Protein AF-A0A7X8JHF1-F1 (afdb_monomer_lite)

Secondary structure (DSSP, 8-state):
------HHHHHHHHHHHHHHHHHHHHHHHHHHHTTS--HHHHHHHHHHHHHHHHHHHHHT-HHHHHHHHHHHHHHHHHHHHTTTGGG--S---HHHHHHHHHHHHHHHHHHHHHHHTTPPTTSS---HHHHHHHHHHHHHHHHHS-----S----------------------SSSTTSTTS-----PPSS-S-SEEEEEEEEEPTT---HHHHHHHHHHHHTTT-EEEEEESS--SSTTHHHHHHHH-EEEEEEESS-HHHHHHHHHT-TTEEEEEEEEE-TT--S----S-S-----TTHHHHHHHHHHHHHHHHHT-SSHHHHHHHHHH-TTSHHHHHHHHHHS-----TTTTHHHHHHIIIIIHHHHHHH-GGGB--EEEES-TTSHHHHHHHHHHHHHHGGGGGG-B-PEEEEES-HHHHHHHHHTEEETTTTTTS-HHHHHHHEEE-SSSEEEE-HHHHTTEEEEE--TT-SS---SS-EEEEEE-S-GGGS-HHHHHHHHHHHHHTEEEEEEEEE-TT----TTT-SEEEEETTEEEE--

Foldseek 3Di:
DDDPPCVVLLVLLLVLLVVLLVVLLVLLVVCVVVVHRDLVSLVSLLLSLLLQLLSCVVVVLVLLNLLSVLLNLLSVLVNVQVVQLPPDPDDDDSVLNSVLSVVSSVVNNVQSVCVVVVHDHPPDDDSPVSSVSSVVSSVVSVVSGPPDDDDDDDDDDDDDDDDDDDDDDDDDDDDPVVPPVDDDPPDDDPDDPFDWKKKKFFEFFPPPPLLLSLLSSLQSSCVVFWPPKDWPPPPSPPCVRVVVCNQQGIMIMTGGNDDPVVVLVSSVPRARTLDMDMDIDDPPPPDPDDDPPDPPPDDPDDSCCVLCVLVVVVCVVVVNPDPVSLVVVCVPDPPNPSVLSNVLSPDPLDDFACVPVVVLCCCLVPVVVVCVVPPPQQEAEEEEEACFLARVLLNVLLSLCVSCPVNVVSHLHAYEYEHQHPVSLVNNLQQKDFPVRCVPPDPVCCVVFWDDPDPTIIHGDPSSSVSYDYDYDDLQPPADPDPAAHLEYEHESPCSVDDPVSSLSSQVNNLVRHDAFGKYAYYQSDDDDPVRHCWDDDDRRMTTNHD

pLDDT: mean 70.43, std 22.7, range [20.39, 98.56]

Radius of gyration: 27.48 Å; chains: 1; bounding box: 67×57×82 Å

Structure (mmCIF, N/CA/C/O backbone):
data_AF-A0A7X8JHF1-F1
#
_entry.id   AF-A0A7X8JHF1-F1
#
loop_
_atom_site.group_PDB
_atom_site.id
_atom_site.type_symbol
_atom_site.label_atom_id
_atom_site.label_alt_id
_atom_site.label_comp_id
_atom_site.label_asym_id
_atom_site.label_entity_id
_atom_site.label_seq_id
_atom_site.pdbx_PDB_ins_code
_atom_site.Cartn_x
_atom_site.Cartn_y
_atom_site.Cartn_z
_atom_site.occupancy
_atom_site.B_iso_or_equiv
_atom_site.auth_seq_id
_atom_site.auth_comp_id
_atom_site.auth_asym_id
_atom_site.auth_atom_id
_atom_site.pdbx_PDB_model_num
ATOM 1 N N . MET A 1 1 ? 14.867 -11.887 -44.598 1.00 26.88 1 MET A N 1
ATOM 2 C CA . MET A 1 1 ? 15.218 -12.725 -43.437 1.00 26.88 1 MET A CA 1
ATOM 3 C C . MET A 1 1 ? 15.417 -11.729 -42.315 1.00 26.88 1 MET A C 1
ATOM 5 O O . MET A 1 1 ? 16.469 -11.111 -42.264 1.00 26.88 1 MET A O 1
ATOM 9 N N . PHE A 1 2 ? 14.327 -11.383 -41.627 1.00 28.53 2 PHE A N 1
ATOM 10 C CA . PHE A 1 2 ? 14.358 -10.385 -40.561 1.00 28.53 2 PHE A CA 1
ATOM 11 C C . PHE A 1 2 ? 14.992 -11.047 -39.343 1.00 28.53 2 PHE A C 1
ATOM 13 O O . PHE A 1 2 ? 14.571 -12.131 -38.945 1.00 28.53 2 PHE A O 1
ATOM 20 N N . ASP A 1 3 ? 16.081 -10.451 -38.874 1.00 28.59 3 ASP A N 1
ATOM 21 C CA . ASP A 1 3 ? 16.884 -10.953 -37.768 1.00 28.59 3 ASP A CA 1
ATOM 22 C C . ASP A 1 3 ? 16.123 -10.658 -36.469 1.00 28.59 3 ASP A C 1
ATOM 24 O O . ASP A 1 3 ? 15.891 -9.499 -36.122 1.00 28.59 3 ASP A O 1
ATOM 28 N N . TYR A 1 4 ? 15.652 -11.712 -35.805 1.00 35.06 4 TYR A N 1
ATOM 29 C CA . TYR A 1 4 ? 14.968 -11.659 -34.514 1.00 35.06 4 TYR A CA 1
ATOM 30 C C . TYR A 1 4 ? 15.993 -11.375 -33.404 1.00 35.06 4 TYR A C 1
ATOM 32 O O . TYR A 1 4 ? 16.376 -12.260 -32.647 1.00 35.06 4 TYR A O 1
ATOM 40 N N . THR A 1 5 ? 16.456 -10.130 -33.300 1.00 36.16 5 THR A N 1
ATOM 41 C CA . THR A 1 5 ? 17.261 -9.663 -32.154 1.00 36.16 5 THR A CA 1
ATOM 42 C C . THR A 1 5 ? 16.424 -8.984 -31.058 1.00 36.16 5 THR A C 1
ATOM 44 O O . THR A 1 5 ? 16.998 -8.472 -30.105 1.00 36.16 5 THR A O 1
ATOM 47 N N . ASN A 1 6 ? 15.083 -9.011 -31.151 1.00 47.75 6 ASN A N 1
ATOM 48 C CA . ASN A 1 6 ? 14.157 -8.285 -30.261 1.00 47.75 6 ASN A CA 1
ATOM 49 C C . ASN A 1 6 ? 13.112 -9.164 -29.533 1.00 47.75 6 ASN A C 1
ATOM 51 O O . ASN A 1 6 ? 12.154 -8.606 -29.007 1.00 47.75 6 ASN A O 1
ATOM 55 N N . GLU A 1 7 ? 13.252 -10.497 -29.483 1.00 54.34 7 GLU A N 1
ATOM 56 C CA . GLU A 1 7 ? 12.265 -11.375 -28.805 1.00 54.34 7 GLU A CA 1
ATOM 57 C C . GLU A 1 7 ? 11.886 -10.906 -27.382 1.00 54.34 7 GLU A C 1
ATOM 59 O O . GLU A 1 7 ? 10.689 -10.791 -27.123 1.00 54.34 7 GLU A O 1
ATOM 64 N N . PRO A 1 8 ? 12.830 -10.497 -26.505 1.00 52.78 8 PRO A N 1
ATOM 65 C CA . PRO A 1 8 ? 12.473 -9.995 -25.179 1.00 52.78 8 PRO A CA 1
ATOM 66 C C . PRO A 1 8 ? 11.631 -8.714 -25.249 1.00 52.78 8 PRO A C 1
ATOM 68 O O . PRO A 1 8 ? 10.569 -8.634 -24.637 1.00 52.78 8 PRO A O 1
ATOM 71 N N . MET A 1 9 ? 12.058 -7.720 -26.045 1.00 52.00 9 MET A N 1
ATOM 72 C CA . MET A 1 9 ? 11.353 -6.431 -26.163 1.00 52.00 9 MET A CA 1
ATOM 73 C C . MET A 1 9 ? 9.936 -6.597 -26.713 1.00 52.00 9 MET A C 1
ATOM 75 O O . MET A 1 9 ? 9.033 -5.854 -26.334 1.00 52.00 9 MET A O 1
ATOM 79 N N . LEU A 1 10 ? 9.740 -7.584 -27.588 1.00 65.75 10 LEU A N 1
ATOM 80 C CA . LEU A 1 10 ? 8.432 -7.936 -28.115 1.00 65.75 10 LEU A CA 1
ATOM 81 C C . LEU A 1 10 ? 7.533 -8.550 -27.042 1.00 65.75 10 LEU A C 1
ATOM 83 O O . LEU A 1 10 ? 6.404 -8.099 -26.874 1.00 65.75 10 LEU A O 1
ATOM 87 N N . GLU A 1 11 ? 8.036 -9.536 -26.298 1.00 62.84 11 GLU A N 1
ATOM 88 C CA . GLU A 1 11 ? 7.301 -10.169 -25.196 1.00 62.84 11 GLU A CA 1
ATOM 89 C C . GLU A 1 11 ? 6.900 -9.148 -24.122 1.00 62.84 11 GLU A C 1
ATOM 91 O O . GLU A 1 11 ? 5.782 -9.186 -23.609 1.00 62.84 11 GLU A O 1
ATOM 96 N N . MET A 1 12 ? 7.771 -8.179 -23.834 1.00 61.91 12 MET A N 1
ATOM 97 C CA . MET A 1 12 ? 7.469 -7.085 -22.912 1.00 61.91 12 MET A CA 1
ATOM 98 C C . MET A 1 12 ? 6.427 -6.123 -23.435 1.00 61.91 12 MET A C 1
ATOM 100 O O . MET A 1 12 ? 5.518 -5.761 -22.692 1.00 61.91 12 MET A O 1
ATOM 104 N N . PHE A 1 13 ? 6.571 -5.694 -24.688 1.00 77.25 13 PHE A N 1
ATOM 105 C CA . PHE A 1 13 ? 5.594 -4.824 -25.320 1.00 77.25 13 PHE A CA 1
ATOM 106 C C . PHE A 1 13 ? 4.202 -5.458 -25.253 1.00 77.25 13 PHE A C 1
ATOM 108 O O . PHE A 1 13 ? 3.254 -4.793 -24.843 1.00 77.25 13 PHE A O 1
ATOM 115 N N . VAL A 1 14 ? 4.100 -6.748 -25.593 1.00 78.56 14 VAL A N 1
ATOM 116 C CA . VAL A 1 14 ? 2.853 -7.520 -25.519 1.00 78.56 14 VAL A CA 1
ATOM 117 C C . VAL A 1 14 ? 2.323 -7.530 -24.085 1.00 78.56 14 VAL A C 1
ATOM 119 O O . VAL A 1 14 ? 1.202 -7.088 -23.853 1.00 78.56 14 VAL A O 1
ATOM 122 N N . PHE A 1 15 ? 3.141 -7.942 -23.112 1.00 72.19 15 PHE A N 1
ATOM 123 C CA . PHE A 1 15 ? 2.720 -8.050 -21.714 1.00 72.19 15 PHE A CA 1
ATOM 124 C C . PHE A 1 15 ? 2.250 -6.712 -21.117 1.00 72.19 15 PHE A C 1
ATOM 126 O O . PHE A 1 15 ? 1.205 -6.646 -20.469 1.00 72.19 15 PHE A O 1
ATOM 133 N N . GLU A 1 16 ? 3.010 -5.632 -21.311 1.00 71.00 16 GLU A N 1
ATOM 134 C CA . GLU A 1 16 ? 2.665 -4.317 -20.760 1.00 71.00 16 GLU A CA 1
ATOM 135 C C . GLU A 1 16 ? 1.449 -3.710 -21.455 1.00 71.00 16 GLU A C 1
ATOM 137 O O . GLU A 1 16 ? 0.582 -3.147 -20.786 1.00 71.00 16 GLU A O 1
ATOM 142 N N . THR A 1 17 ? 1.347 -3.869 -22.775 1.00 82.44 17 THR A N 1
ATOM 143 C CA . THR A 1 17 ? 0.190 -3.393 -23.537 1.00 82.44 17 THR A CA 1
ATOM 144 C C . THR A 1 17 ? -1.075 -4.139 -23.115 1.00 82.44 17 THR A C 1
ATOM 146 O O . THR A 1 17 ? -2.086 -3.494 -22.859 1.00 82.44 17 THR A O 1
ATOM 149 N N . GLU A 1 18 ? -1.033 -5.463 -22.930 1.00 84.00 18 GLU A N 1
ATOM 150 C CA . GLU A 1 18 ? -2.177 -6.235 -22.420 1.00 84.00 18 GLU A CA 1
ATOM 151 C C . GLU A 1 18 ? -2.635 -5.757 -21.034 1.00 84.00 18 GLU A C 1
ATOM 153 O O . GLU A 1 18 ? -3.827 -5.526 -20.829 1.00 84.00 18 GLU A O 1
ATOM 158 N N . GLN A 1 19 ? -1.704 -5.537 -20.097 1.00 75.31 19 GLN A N 1
ATOM 159 C CA . GLN A 1 19 ? -2.031 -5.026 -18.757 1.00 75.31 19 GLN A CA 1
ATOM 160 C C . GLN A 1 19 ? -2.650 -3.621 -18.799 1.00 75.31 19 GLN A C 1
ATOM 162 O O . GLN A 1 19 ? -3.625 -3.343 -18.097 1.00 75.31 19 GLN A O 1
ATOM 167 N N . LEU A 1 20 ? -2.106 -2.735 -19.635 1.00 80.75 20 LEU A N 1
ATOM 168 C CA . LEU A 1 20 ? -2.629 -1.384 -19.826 1.00 80.75 20 LEU A CA 1
ATOM 169 C C . LEU A 1 20 ? -4.032 -1.400 -20.447 1.00 80.75 20 LEU A C 1
ATOM 171 O O . LEU A 1 20 ? -4.893 -0.629 -20.022 1.00 80.75 20 LEU A O 1
ATOM 175 N N . LEU A 1 21 ? -4.292 -2.295 -21.404 1.00 88.81 21 LEU A N 1
ATOM 176 C CA . LEU A 1 21 ? -5.614 -2.454 -22.015 1.00 88.81 21 LEU A CA 1
ATOM 177 C C . LEU A 1 21 ? -6.638 -3.037 -21.032 1.00 88.81 21 LEU A C 1
ATOM 179 O O . LEU A 1 21 ? -7.767 -2.553 -20.998 1.00 88.81 21 LEU A O 1
ATOM 183 N N . GLU A 1 22 ? -6.261 -4.010 -20.194 1.00 84.06 22 GLU A N 1
ATOM 184 C CA . GLU A 1 22 ? -7.128 -4.520 -19.116 1.00 84.06 22 GLU A CA 1
ATOM 185 C C . GLU A 1 22 ? -7.506 -3.411 -18.123 1.00 84.06 22 GLU A C 1
ATOM 187 O O . GLU A 1 22 ? -8.668 -3.277 -17.729 1.00 84.06 22 GLU A O 1
ATOM 192 N N . GLN A 1 23 ? -6.529 -2.588 -17.727 1.00 82.06 23 GLN A N 1
ATOM 193 C CA . GLN A 1 23 ? -6.777 -1.446 -16.852 1.00 82.06 23 GLN A CA 1
ATOM 194 C C . GLN A 1 23 ? -7.726 -0.439 -17.515 1.00 82.06 23 GLN A C 1
ATOM 196 O O . GLN A 1 23 ? -8.647 0.068 -16.871 1.00 82.06 23 GLN A O 1
ATOM 201 N N . LEU A 1 24 ? -7.518 -0.164 -18.801 1.00 87.38 24 LEU A N 1
ATOM 202 C CA . LEU A 1 24 ? -8.323 0.773 -19.567 1.00 87.38 24 LEU A CA 1
ATOM 203 C C . LEU A 1 24 ? -9.785 0.315 -19.700 1.00 87.38 24 LEU A C 1
ATOM 205 O O . LEU A 1 24 ? -10.691 1.119 -19.485 1.00 87.38 24 LEU A O 1
ATOM 209 N N . GLU A 1 25 ? -10.027 -0.969 -19.974 1.00 89.81 25 GLU A N 1
ATOM 210 C CA . GLU A 1 25 ? -11.377 -1.553 -20.002 1.00 89.81 25 GLU A CA 1
ATOM 211 C C . GLU A 1 25 ? -12.099 -1.377 -18.670 1.00 89.81 25 GLU A C 1
ATOM 213 O O . GLU A 1 25 ? -13.258 -0.961 -18.637 1.00 89.81 25 GLU A O 1
ATOM 218 N N . GLN A 1 26 ? -11.409 -1.646 -17.560 1.00 86.25 26 GLN A N 1
ATOM 219 C CA . GLN A 1 26 ? -11.992 -1.510 -16.230 1.00 86.25 26 GLN A CA 1
ATOM 220 C C . GLN A 1 26 ? -12.403 -0.060 -15.938 1.00 86.25 26 GLN A C 1
ATOM 222 O O . GLN A 1 26 ? -13.501 0.174 -15.431 1.00 86.25 26 GLN A O 1
ATOM 227 N N . LEU A 1 27 ? -11.561 0.915 -16.299 1.00 85.12 27 LEU A N 1
ATOM 228 C CA . LEU A 1 27 ? -11.856 2.342 -16.126 1.00 85.12 27 LEU A CA 1
ATOM 229 C C . LEU A 1 27 ? -13.086 2.782 -16.930 1.00 85.12 27 LEU A C 1
ATOM 231 O O . LEU A 1 27 ? -13.888 3.582 -16.438 1.00 85.12 27 LEU A O 1
ATOM 235 N N . ILE A 1 28 ? -13.254 2.256 -18.147 1.00 86.62 28 ILE A N 1
ATOM 236 C CA . ILE A 1 28 ? -14.424 2.537 -18.986 1.00 86.62 28 ILE A CA 1
ATOM 237 C C . ILE A 1 28 ? -15.685 1.891 -18.400 1.00 86.62 28 ILE A C 1
ATOM 239 O O . ILE A 1 28 ? -16.685 2.583 -18.222 1.00 86.62 28 ILE A O 1
ATOM 243 N N . ILE A 1 29 ? -15.628 0.618 -17.994 1.00 83.44 29 ILE A N 1
ATOM 244 C CA . ILE A 1 29 ? -16.765 -0.094 -17.381 1.00 83.44 29 ILE A CA 1
ATOM 245 C C . ILE A 1 29 ? -17.237 0.604 -16.098 1.00 83.44 29 ILE A C 1
ATOM 247 O O . ILE A 1 29 ? -18.438 0.774 -15.878 1.00 83.44 29 ILE A O 1
ATOM 251 N N . GLU A 1 30 ? -16.309 1.017 -15.234 1.00 81.69 30 GLU A N 1
ATOM 252 C CA . GLU A 1 30 ? -16.636 1.748 -14.004 1.00 81.69 30 GLU A CA 1
ATOM 253 C C . GLU A 1 30 ? -17.291 3.100 -14.302 1.00 81.69 30 GLU A C 1
ATOM 255 O O . GLU A 1 30 ? -18.222 3.502 -13.601 1.00 81.69 30 GLU A O 1
ATOM 260 N N . SER A 1 31 ? -16.845 3.770 -15.365 1.00 79.38 31 SER A N 1
ATOM 261 C CA . SER A 1 31 ? -17.396 5.055 -15.796 1.00 79.38 31 SER A CA 1
ATOM 262 C C . SER A 1 31 ? -18.787 4.943 -16.422 1.00 79.38 31 SER A C 1
ATOM 264 O O . SER A 1 31 ? -19.606 5.850 -16.269 1.00 79.38 31 SER A O 1
ATOM 266 N N . GLU A 1 32 ? -19.086 3.835 -17.104 1.00 77.94 32 GLU A N 1
ATOM 267 C CA . GLU A 1 32 ? -20.433 3.549 -17.607 1.00 77.94 32 GLU A CA 1
ATOM 268 C C . GLU A 1 32 ? -21.411 3.274 -16.462 1.00 77.94 32 GLU A C 1
ATOM 270 O O . GLU A 1 32 ? -22.533 3.778 -16.464 1.00 77.94 32 GLU A O 1
ATOM 275 N N . GLN A 1 33 ? -20.981 2.522 -15.443 1.00 76.12 33 GLN A N 1
ATOM 276 C CA . GLN A 1 33 ? -21.815 2.214 -14.275 1.00 76.12 33 GLN A CA 1
ATOM 277 C C . GLN A 1 33 ? -22.168 3.455 -13.446 1.00 76.12 33 GLN A C 1
ATOM 279 O O . GLN A 1 33 ? -23.220 3.485 -12.802 1.00 76.12 33 GLN A O 1
ATOM 284 N N . SER A 1 34 ? -21.293 4.460 -13.429 1.00 71.69 34 SER A N 1
ATOM 285 C CA . SER A 1 34 ? -21.498 5.722 -12.712 1.00 71.69 34 SER A CA 1
ATOM 286 C C . SER A 1 34 ? -22.176 6.809 -13.558 1.00 71.69 34 SER A C 1
ATOM 288 O O . SER A 1 34 ? -22.469 7.881 -13.020 1.00 71.69 34 SER A O 1
ATOM 290 N N . GLU A 1 35 ? -22.406 6.560 -14.856 1.00 67.06 35 GLU A N 1
ATOM 291 C CA . GLU A 1 35 ? -22.838 7.540 -15.871 1.00 67.06 35 GLU A CA 1
ATOM 292 C C . GLU A 1 35 ? -21.968 8.822 -15.899 1.00 67.06 35 GLU A C 1
ATOM 294 O O . GLU A 1 35 ? -22.407 9.881 -16.359 1.00 67.06 35 GLU A O 1
ATOM 299 N N . GLN A 1 36 ? -20.739 8.765 -15.362 1.00 68.25 36 GLN A N 1
ATOM 300 C CA . GLN A 1 36 ? -19.827 9.905 -15.217 1.00 68.25 36 GLN A CA 1
ATOM 301 C C . GLN A 1 36 ? -18.362 9.453 -15.257 1.00 68.25 36 GLN A C 1
ATOM 303 O O . GLN A 1 36 ? -17.923 8.669 -14.416 1.00 68.25 36 GLN A O 1
ATOM 308 N N . ILE A 1 37 ? -17.565 10.045 -16.151 1.00 73.00 37 ILE A N 1
ATOM 309 C CA . ILE A 1 37 ? -16.103 9.901 -16.123 1.00 73.00 37 ILE A CA 1
ATOM 310 C C . ILE A 1 37 ? -15.527 10.939 -15.151 1.00 73.00 37 ILE A C 1
ATOM 312 O O . ILE A 1 37 ? -15.713 12.146 -15.327 1.00 73.00 37 ILE A O 1
ATOM 316 N N . SER A 1 38 ? -14.826 10.479 -14.114 1.00 77.94 38 SER A N 1
ATOM 317 C CA . SER A 1 38 ? -14.163 11.370 -13.155 1.00 77.94 38 SER A CA 1
ATOM 318 C C . SER A 1 38 ? -12.904 12.013 -13.750 1.00 77.94 38 SER A C 1
ATOM 320 O O . SER A 1 38 ? -12.290 11.466 -14.665 1.00 77.94 38 SER A O 1
ATOM 322 N N . LYS A 1 39 ? -12.460 13.145 -13.190 1.00 74.88 39 LYS A N 1
ATOM 323 C CA . LYS A 1 39 ? -11.185 13.781 -13.563 1.00 74.88 39 LYS A CA 1
ATOM 324 C C . LYS A 1 39 ? -10.003 12.816 -13.491 1.00 74.88 39 LYS A C 1
ATOM 326 O O . LYS A 1 39 ? -9.148 12.809 -14.374 1.00 74.88 39 LYS A O 1
ATOM 331 N N . ASP A 1 40 ? -9.966 12.018 -12.431 1.00 73.00 40 ASP A N 1
ATOM 332 C CA . ASP A 1 40 ? -8.894 11.058 -12.199 1.00 73.00 40 ASP A CA 1
ATOM 333 C C . ASP A 1 40 ? -8.923 9.975 -13.280 1.00 73.00 40 ASP A C 1
ATOM 335 O O . ASP A 1 40 ? -7.887 9.654 -13.851 1.00 73.00 40 ASP A O 1
ATOM 339 N N . THR A 1 41 ? -10.119 9.523 -13.669 1.00 78.75 41 THR A N 1
ATOM 340 C CA . THR A 1 41 ? -10.312 8.577 -14.772 1.00 78.75 41 THR A CA 1
ATOM 341 C C . THR A 1 41 ? -9.878 9.156 -16.123 1.00 78.75 41 THR A C 1
ATOM 343 O O . THR A 1 41 ? -9.198 8.470 -16.880 1.00 78.75 41 THR A O 1
ATOM 346 N N . ILE A 1 42 ? -10.198 10.423 -16.426 1.00 81.56 42 ILE A N 1
ATOM 347 C CA . ILE A 1 42 ? -9.742 11.096 -17.660 1.00 81.56 42 ILE A CA 1
ATOM 348 C C . ILE A 1 42 ? -8.211 11.138 -17.717 1.00 81.56 42 ILE A C 1
ATOM 350 O O . ILE A 1 42 ? -7.621 10.826 -18.750 1.00 81.56 42 ILE A O 1
ATOM 354 N N . ASN A 1 43 ? -7.566 11.523 -16.612 1.00 74.19 43 ASN A N 1
ATOM 355 C CA . ASN A 1 43 ? -6.107 11.598 -16.532 1.00 74.19 43 ASN A CA 1
ATOM 356 C C . ASN A 1 43 ? -5.451 10.221 -16.669 1.00 74.19 43 ASN A C 1
ATOM 358 O O . ASN A 1 43 ? -4.412 10.100 -17.316 1.00 74.19 43 ASN A O 1
ATOM 362 N N . GLU A 1 44 ? -6.063 9.199 -16.078 1.00 77.12 44 GLU A N 1
ATOM 363 C CA . GLU A 1 44 ? -5.584 7.823 -16.138 1.00 77.12 44 GLU A CA 1
ATOM 364 C C . GLU A 1 44 ? -5.658 7.268 -17.566 1.00 77.12 44 GLU A C 1
ATOM 366 O O . GLU A 1 44 ? -4.659 6.772 -18.082 1.00 77.12 44 GLU A O 1
ATOM 371 N N . ILE A 1 45 ? -6.803 7.434 -18.240 1.00 84.75 45 ILE A N 1
ATOM 372 C CA . ILE A 1 45 ? -6.995 7.014 -19.636 1.00 84.75 45 ILE A CA 1
ATOM 373 C C . ILE A 1 45 ? -6.014 7.742 -20.565 1.00 84.75 45 ILE A C 1
ATOM 375 O O . ILE A 1 45 ? -5.375 7.107 -21.405 1.00 84.75 45 ILE A O 1
ATOM 379 N N . PHE A 1 46 ? -5.848 9.059 -20.387 1.00 82.81 46 PHE A N 1
ATOM 380 C CA . PHE A 1 46 ? -4.861 9.848 -21.130 1.00 82.81 46 PHE A CA 1
ATOM 381 C C . PHE A 1 46 ? -3.447 9.271 -20.974 1.00 82.81 46 PHE A C 1
ATOM 383 O O . PHE A 1 46 ? -2.754 9.073 -21.971 1.00 82.81 46 PHE A O 1
ATOM 390 N N . ARG A 1 47 ? -3.026 8.960 -19.739 1.00 76.69 47 ARG A N 1
ATOM 391 C CA . ARG A 1 47 ? -1.691 8.407 -19.476 1.00 76.69 47 ARG A CA 1
ATOM 392 C C . ARG A 1 47 ? -1.511 7.035 -20.118 1.00 76.69 47 ARG A C 1
ATOM 394 O O . ARG A 1 47 ? -0.485 6.805 -20.748 1.00 76.69 47 ARG A O 1
ATOM 401 N N . ILE A 1 48 ? -2.499 6.150 -19.984 1.00 78.75 48 ILE A N 1
ATOM 402 C CA . ILE A 1 48 ? -2.456 4.804 -20.569 1.00 78.75 48 ILE A CA 1
ATOM 403 C C . ILE A 1 48 ? -2.266 4.888 -22.089 1.00 78.75 48 ILE A C 1
ATOM 405 O O . ILE A 1 48 ? -1.334 4.287 -22.623 1.00 78.75 48 ILE A O 1
ATOM 409 N N . MET A 1 49 ? -3.090 5.683 -22.778 1.00 84.75 49 MET A N 1
ATOM 410 C CA . MET A 1 49 ? -2.985 5.850 -24.232 1.00 84.75 49 MET A CA 1
ATOM 411 C C . MET A 1 49 ? -1.650 6.478 -24.648 1.00 84.75 49 MET A C 1
ATOM 413 O O . MET A 1 49 ? -1.036 6.027 -25.614 1.00 84.75 49 MET A O 1
ATOM 417 N N . HIS A 1 50 ? -1.145 7.446 -23.882 1.00 76.88 50 HIS A N 1
ATOM 418 C CA . HIS A 1 50 ? 0.171 8.038 -24.115 1.00 76.88 50 HIS A CA 1
ATOM 419 C C . HIS A 1 50 ? 1.307 6.999 -24.021 1.00 76.88 50 HIS A C 1
ATOM 421 O O . HIS A 1 50 ? 2.192 6.950 -24.881 1.00 76.88 50 HIS A O 1
ATOM 427 N N . THR A 1 51 ? 1.275 6.126 -23.009 1.00 74.38 51 THR A N 1
ATOM 428 C CA . THR A 1 51 ? 2.263 5.050 -22.838 1.00 74.38 51 THR A CA 1
ATOM 429 C C . THR A 1 51 ? 2.180 4.010 -23.963 1.00 74.38 51 THR A C 1
ATOM 431 O O . THR A 1 51 ? 3.218 3.600 -24.492 1.00 74.38 51 THR 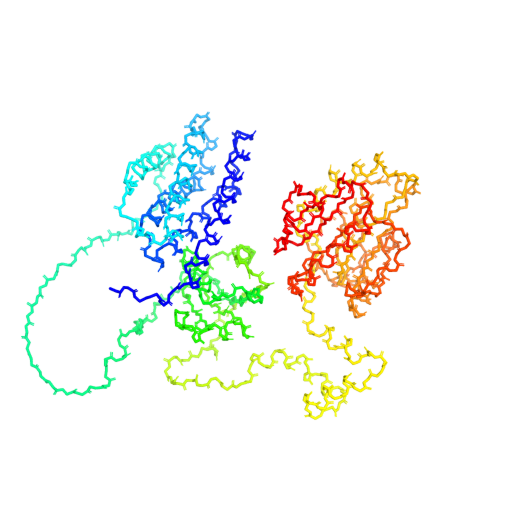A O 1
ATOM 434 N N . ILE A 1 52 ? 0.972 3.625 -24.394 1.00 80.12 52 ILE A N 1
ATOM 435 C CA . ILE A 1 52 ? 0.775 2.703 -25.530 1.00 80.12 52 ILE A CA 1
ATOM 436 C C . ILE A 1 52 ? 1.296 3.327 -26.834 1.00 80.12 52 ILE A C 1
ATOM 438 O O . ILE A 1 52 ? 1.993 2.659 -27.597 1.00 80.12 52 ILE A O 1
ATOM 442 N N . LYS A 1 53 ? 1.045 4.621 -27.076 1.00 81.69 53 LYS A N 1
ATOM 443 C CA . LYS A 1 53 ? 1.586 5.348 -28.237 1.00 81.69 53 LYS A CA 1
ATOM 444 C C . LYS A 1 53 ? 3.115 5.292 -28.270 1.00 81.69 53 LYS A C 1
ATOM 446 O O . LYS A 1 53 ? 3.696 4.948 -29.302 1.00 81.69 53 LYS A O 1
ATOM 451 N N . GLY A 1 54 ? 3.767 5.636 -27.156 1.00 59.75 54 GLY A N 1
ATOM 452 C CA . GLY A 1 54 ? 5.229 5.691 -27.064 1.00 59.75 54 GLY A CA 1
ATOM 453 C C . GLY A 1 54 ? 5.889 4.323 -27.253 1.00 59.75 54 GLY A C 1
ATOM 454 O O . GLY A 1 54 ? 6.815 4.184 -28.053 1.00 59.75 54 GLY A O 1
ATOM 455 N N . SER A 1 55 ? 5.372 3.302 -26.566 1.00 68.56 55 SER A N 1
ATOM 456 C CA . SER A 1 55 ? 5.872 1.923 -26.668 1.00 68.56 55 SER A CA 1
ATOM 457 C C . SER A 1 55 ? 5.682 1.332 -28.071 1.00 68.56 55 SER A C 1
ATOM 459 O O . SER A 1 55 ? 6.612 0.746 -28.622 1.00 68.56 55 SER A O 1
ATOM 461 N N . SER A 1 56 ? 4.533 1.574 -28.705 1.00 75.69 56 SER A N 1
ATOM 462 C CA . SER A 1 56 ? 4.244 1.086 -30.063 1.00 75.69 56 SER A CA 1
ATOM 463 C C . SER A 1 56 ? 5.092 1.780 -31.126 1.00 75.69 56 SER A C 1
ATOM 465 O O . SER A 1 56 ? 5.610 1.126 -32.028 1.00 75.69 56 SER A O 1
ATOM 467 N N . SER A 1 57 ? 5.324 3.090 -30.980 1.00 68.12 57 SER A N 1
ATOM 468 C CA . SER A 1 57 ? 6.213 3.854 -31.870 1.00 68.12 57 SER A CA 1
ATOM 469 C C . SER A 1 57 ? 7.659 3.348 -31.798 1.00 68.12 57 SER A C 1
ATOM 471 O O . SER A 1 57 ? 8.338 3.249 -32.819 1.00 68.12 57 SER A O 1
ATOM 473 N N . MET A 1 58 ? 8.128 2.975 -30.601 1.00 62.19 58 MET A N 1
ATOM 474 C CA . MET A 1 58 ? 9.455 2.383 -30.395 1.00 62.19 58 MET A CA 1
ATOM 475 C C . MET A 1 58 ? 9.588 1.025 -31.098 1.00 62.19 58 MET A C 1
ATOM 477 O O . MET A 1 58 ? 10.608 0.742 -31.729 1.00 62.19 58 MET A O 1
ATOM 481 N N . MET A 1 59 ? 8.533 0.211 -31.040 1.00 71.12 59 MET A N 1
ATOM 482 C CA . MET A 1 59 ? 8.471 -1.084 -31.719 1.00 71.12 59 MET A CA 1
ATOM 483 C C . MET A 1 59 ? 8.205 -0.974 -33.229 1.00 71.12 59 MET A C 1
ATOM 485 O O . MET A 1 59 ? 8.315 -1.975 -33.936 1.00 71.12 59 MET A O 1
ATOM 489 N N . ARG A 1 60 ? 7.930 0.242 -33.732 1.00 68.06 60 ARG A N 1
ATOM 490 C CA . ARG A 1 60 ? 7.502 0.537 -35.112 1.00 68.06 60 ARG A CA 1
ATOM 491 C C . ARG A 1 60 ? 6.200 -0.170 -35.497 1.00 68.06 60 ARG A C 1
ATOM 493 O O . ARG A 1 60 ? 6.069 -0.666 -36.611 1.00 68.06 60 ARG A O 1
ATOM 500 N N . PHE A 1 61 ? 5.271 -0.242 -34.550 1.00 80.81 61 PHE A N 1
ATOM 501 C CA . PHE A 1 61 ? 3.893 -0.670 -34.772 1.00 80.81 61 PHE A CA 1
ATOM 502 C C . PHE A 1 61 ? 3.051 0.581 -34.999 1.00 80.81 61 PHE A C 1
ATOM 504 O O . PHE A 1 61 ? 2.446 1.131 -34.071 1.00 80.81 61 PHE A O 1
ATOM 511 N N . ASP A 1 62 ? 3.106 1.083 -36.230 1.00 79.25 62 ASP A N 1
ATOM 512 C CA . ASP A 1 62 ? 2.601 2.405 -36.589 1.00 79.25 62 ASP A CA 1
ATOM 513 C C . ASP A 1 62 ? 1.072 2.462 -36.440 1.00 79.25 62 ASP A C 1
ATOM 515 O O . ASP A 1 62 ? 0.539 3.451 -35.937 1.00 79.25 62 ASP A O 1
ATOM 519 N N . GLY A 1 63 ? 0.355 1.377 -36.757 1.00 81.75 63 GLY A N 1
ATOM 520 C CA . GLY A 1 63 ? -1.100 1.308 -36.612 1.00 81.75 63 GLY A CA 1
ATOM 521 C C . GLY A 1 63 ? -1.564 1.401 -35.157 1.00 81.75 63 GLY A C 1
ATOM 522 O O . GLY A 1 63 ? -2.513 2.130 -34.854 1.00 81.75 63 GLY A O 1
ATOM 523 N N . ILE A 1 64 ? -0.861 0.733 -34.235 1.00 87.25 64 ILE A N 1
ATOM 524 C CA . ILE A 1 64 ? -1.144 0.837 -32.795 1.00 87.25 64 ILE A CA 1
ATOM 525 C C . ILE A 1 64 ? -0.828 2.254 -32.298 1.00 87.25 64 ILE A C 1
ATOM 527 O O . ILE A 1 64 ? -1.631 2.857 -31.579 1.00 87.25 64 ILE A O 1
ATOM 531 N N . ALA A 1 65 ? 0.316 2.813 -32.706 1.00 78.62 65 ALA A N 1
ATOM 532 C CA . ALA A 1 65 ? 0.731 4.156 -32.313 1.00 78.62 65 ALA A CA 1
ATOM 533 C C . ALA A 1 65 ? -0.265 5.237 -32.772 1.00 78.62 65 ALA A C 1
ATOM 535 O O . ALA A 1 65 ? -0.592 6.140 -32.000 1.00 78.62 65 ALA A O 1
ATOM 536 N N . GLU A 1 66 ? -0.788 5.140 -33.997 1.00 83.50 66 GLU A N 1
ATOM 537 C CA . GLU A 1 66 ? -1.756 6.096 -34.546 1.00 83.50 66 GLU A CA 1
ATOM 538 C C . GLU A 1 66 ? -3.118 6.059 -33.835 1.00 83.50 66 GLU A C 1
ATOM 540 O O . GLU A 1 66 ? -3.716 7.116 -33.586 1.00 83.50 66 GLU A O 1
ATOM 545 N N . ILE A 1 67 ? -3.606 4.867 -33.475 1.00 88.06 67 ILE A N 1
ATOM 546 C CA . ILE A 1 67 ? -4.850 4.714 -32.704 1.00 88.06 67 ILE A CA 1
ATOM 547 C C . ILE A 1 67 ? -4.672 5.292 -31.303 1.00 88.06 67 ILE A C 1
ATOM 549 O O . ILE A 1 67 ? -5.484 6.114 -30.872 1.00 88.06 67 ILE A O 1
ATOM 553 N N . ALA A 1 68 ? -3.595 4.905 -30.615 1.00 86.31 68 ALA A N 1
ATOM 554 C CA . ALA A 1 68 ? -3.305 5.373 -29.266 1.00 86.31 68 ALA A CA 1
ATOM 555 C C . ALA A 1 68 ? -3.149 6.901 -29.223 1.00 86.31 68 ALA A C 1
ATOM 557 O O . ALA A 1 68 ? -3.727 7.555 -28.359 1.00 86.31 68 ALA A O 1
ATOM 558 N N . HIS A 1 69 ? -2.470 7.490 -30.212 1.00 85.88 69 HIS A N 1
ATOM 559 C CA . HIS A 1 69 ? -2.367 8.941 -30.362 1.00 85.88 69 HIS A CA 1
ATOM 560 C C . HIS A 1 69 ? -3.736 9.606 -30.569 1.00 85.88 69 HIS A C 1
ATOM 562 O O . HIS A 1 69 ? -4.046 10.605 -29.921 1.00 85.88 69 HIS A O 1
ATOM 568 N N . SER A 1 70 ? -4.586 9.051 -31.434 1.00 86.12 70 SER A N 1
ATOM 569 C CA . SER A 1 70 ? -5.917 9.618 -31.683 1.00 86.12 70 SER A CA 1
ATOM 570 C C . SER A 1 70 ? -6.792 9.582 -30.422 1.00 86.12 70 SER A C 1
ATOM 572 O O . SER A 1 70 ? -7.479 10.557 -30.110 1.00 86.12 70 SER A O 1
ATOM 574 N N . ALA A 1 71 ? -6.743 8.483 -29.665 1.00 87.50 71 ALA A N 1
ATOM 575 C CA . ALA A 1 71 ? -7.443 8.352 -28.390 1.00 87.50 71 ALA A CA 1
ATOM 576 C C . ALA A 1 71 ? -6.872 9.287 -27.306 1.00 87.50 71 ALA A C 1
ATOM 578 O O . ALA A 1 71 ? -7.628 9.917 -26.566 1.00 87.50 71 ALA A O 1
ATOM 579 N N . GLU A 1 72 ? -5.549 9.439 -27.240 1.00 87.00 72 GLU A N 1
ATOM 580 C CA . GLU A 1 72 ? -4.877 10.395 -26.357 1.00 87.00 72 GLU A CA 1
ATOM 581 C C . GLU A 1 72 ? -5.328 11.838 -26.635 1.00 87.00 72 GLU A C 1
ATOM 583 O O . GLU A 1 72 ? -5.656 12.567 -25.697 1.00 87.00 72 GLU A O 1
ATOM 588 N N . GLU A 1 73 ? -5.420 12.251 -27.906 1.00 84.38 73 GLU A N 1
ATOM 589 C CA . GLU A 1 73 ? -5.903 13.587 -28.285 1.00 84.38 73 GLU A CA 1
ATOM 590 C C . GLU A 1 73 ? -7.336 13.852 -27.797 1.00 84.38 73 GLU A C 1
ATOM 592 O O . GLU A 1 73 ? -7.647 14.961 -27.352 1.00 84.38 73 GLU A O 1
ATOM 597 N N . LEU A 1 74 ? -8.218 12.849 -27.851 1.00 86.69 74 LEU A N 1
ATOM 598 C CA . LEU A 1 74 ? -9.580 12.955 -27.323 1.00 86.69 74 LEU A CA 1
ATOM 599 C C . LEU A 1 74 ? -9.577 13.244 -25.822 1.00 86.69 74 LEU A C 1
ATOM 601 O O . LEU A 1 74 ? -10.240 14.181 -25.366 1.00 86.69 74 LEU A O 1
ATOM 605 N N . PHE A 1 75 ? -8.789 12.492 -25.061 1.00 85.88 75 PHE A N 1
ATOM 606 C CA . PHE A 1 75 ? -8.729 12.647 -23.611 1.00 85.88 75 PHE A CA 1
ATOM 607 C C . PHE A 1 75 ? -7.956 13.892 -23.173 1.00 85.88 75 PHE A C 1
ATOM 609 O O . PHE A 1 75 ? -8.295 14.476 -22.143 1.00 85.88 75 PHE A O 1
ATOM 616 N N . LEU A 1 76 ? -7.013 14.381 -23.981 1.00 80.94 76 LEU A N 1
ATOM 617 C CA . LEU A 1 76 ? -6.379 15.684 -23.779 1.00 80.94 76 LEU A CA 1
ATOM 618 C C . LEU A 1 76 ? -7.415 16.816 -23.803 1.00 80.94 76 LEU A C 1
ATOM 620 O O . LEU A 1 76 ? -7.438 17.662 -22.909 1.00 80.94 76 LEU A O 1
ATOM 624 N N . VAL A 1 77 ? -8.313 16.808 -24.789 1.00 79.94 77 VAL A N 1
ATOM 625 C CA . VAL A 1 77 ? -9.364 17.830 -24.914 1.00 79.94 77 VAL A CA 1
ATOM 626 C C . VAL A 1 77 ? -10.357 17.752 -23.759 1.00 79.94 77 VAL A C 1
ATOM 628 O O . VAL A 1 77 ? -10.761 18.785 -23.223 1.00 79.94 77 VAL A O 1
ATOM 631 N N . LEU A 1 78 ? -10.742 16.541 -23.349 1.00 80.81 78 LEU A N 1
ATOM 632 C CA . LEU A 1 78 ? -11.616 16.338 -22.191 1.00 80.81 78 LEU A CA 1
ATOM 633 C C . LEU A 1 78 ? -10.958 16.851 -20.901 1.00 80.81 78 LEU A C 1
ATOM 635 O O . LEU A 1 78 ? -11.606 17.550 -20.117 1.00 80.81 78 LEU A O 1
ATOM 639 N N . ARG A 1 79 ? -9.657 16.585 -20.727 1.00 78.56 79 ARG A N 1
ATOM 640 C CA . ARG A 1 79 ? -8.848 17.057 -19.595 1.00 78.56 79 ARG A CA 1
ATOM 641 C C . ARG A 1 79 ? -8.789 18.583 -19.523 1.00 78.56 79 ARG A C 1
ATOM 643 O O . ARG A 1 79 ? -8.959 19.157 -18.449 1.00 78.56 79 ARG A O 1
ATOM 650 N N . GLU A 1 80 ? -8.572 19.252 -20.652 1.00 73.75 80 GLU A N 1
ATOM 651 C CA . GLU A 1 80 ? -8.519 20.719 -20.727 1.00 73.75 80 GLU A CA 1
ATOM 652 C C . GLU A 1 80 ? -9.910 21.371 -20.586 1.00 73.75 80 GLU A C 1
ATOM 654 O O . GLU A 1 80 ? -10.050 22.463 -20.022 1.00 73.75 80 GLU A O 1
ATOM 659 N N . GLY A 1 81 ? -10.956 20.693 -21.067 1.00 64.44 81 GLY A N 1
ATOM 660 C CA . GLY A 1 81 ? -12.335 21.180 -21.092 1.00 64.44 81 GLY A CA 1
ATOM 661 C C . GLY A 1 81 ? -13.085 21.106 -19.761 1.00 64.44 81 GLY A C 1
ATOM 662 O O . GLY A 1 81 ? -14.013 21.889 -19.545 1.00 64.44 81 GLY A O 1
ATOM 663 N N . GLU A 1 82 ? -12.696 20.218 -18.842 1.00 59.81 82 GLU A N 1
ATOM 664 C CA . GLU A 1 82 ? -13.447 19.886 -17.616 1.00 59.81 82 GLU A CA 1
ATOM 665 C C . GLU A 1 82 ? -13.810 21.111 -16.744 1.00 59.81 82 GLU A C 1
ATOM 667 O O . GLU A 1 82 ? -14.918 21.225 -16.211 1.00 59.81 82 GLU A O 1
ATOM 672 N N . SER A 1 83 ? -12.905 22.090 -16.642 1.00 54.47 83 SER A N 1
ATOM 673 C CA . SER A 1 83 ? -13.143 23.324 -15.874 1.00 54.47 83 SER A CA 1
ATOM 674 C C . SER A 1 83 ? -14.157 24.273 -16.533 1.00 54.47 83 SER A C 1
ATOM 676 O O . SER A 1 83 ? -14.831 25.038 -15.838 1.00 54.47 83 SER A O 1
ATOM 678 N N . ARG A 1 84 ? -14.305 24.202 -17.863 1.00 54.78 84 ARG A N 1
ATOM 679 C CA . ARG A 1 84 ? -15.138 25.094 -18.692 1.00 54.78 84 ARG A CA 1
ATOM 680 C C . ARG A 1 84 ? -16.497 24.478 -19.055 1.00 54.78 84 ARG A C 1
ATOM 682 O O . ARG A 1 84 ? -17.456 25.211 -19.304 1.00 54.78 84 ARG A O 1
ATOM 689 N N . LEU A 1 85 ? -16.611 23.149 -18.988 1.00 51.66 85 LEU A N 1
ATOM 690 C CA . LEU A 1 85 ? -17.826 22.370 -19.274 1.00 51.66 85 LEU A CA 1
ATOM 691 C C . LEU A 1 85 ? -18.957 22.573 -18.246 1.00 51.66 85 LEU A C 1
ATOM 693 O O . LEU A 1 85 ? -20.126 22.355 -18.558 1.00 51.66 85 LEU A O 1
ATOM 697 N N . LYS A 1 86 ? -18.664 23.090 -17.043 1.00 48.09 86 LYS A N 1
ATOM 698 C CA . LYS A 1 86 ? -19.666 23.303 -15.973 1.00 48.09 86 LYS A CA 1
ATOM 699 C C . LYS A 1 86 ? -20.765 24.333 -16.296 1.00 48.09 86 LYS A C 1
ATOM 701 O O . LYS A 1 86 ? -21.722 24.440 -15.531 1.00 48.09 86 LYS A O 1
ATOM 706 N N . SER A 1 87 ? -20.657 25.090 -17.394 1.00 42.12 87 SER A N 1
ATOM 707 C CA . SER A 1 87 ? -21.595 26.176 -17.733 1.00 42.12 87 SER A CA 1
ATOM 708 C C . SER A 1 87 ? -22.657 25.836 -18.795 1.00 42.12 87 SER A C 1
ATOM 710 O O . SER A 1 87 ? -23.638 26.573 -18.912 1.00 42.12 87 SER A O 1
ATOM 712 N N . LYS A 1 88 ? -22.546 24.709 -19.517 1.00 46.03 88 LYS A N 1
ATOM 713 C CA . LYS A 1 88 ? -23.573 24.235 -20.466 1.00 46.03 88 LYS A CA 1
ATOM 714 C C . LYS A 1 88 ? -23.903 22.771 -20.194 1.00 46.03 88 LYS A C 1
ATOM 716 O O . LYS A 1 88 ? -23.139 21.872 -20.501 1.00 46.03 88 LYS A O 1
ATOM 721 N N . LYS A 1 89 ? -25.072 22.545 -19.600 1.00 43.56 89 LYS A N 1
ATOM 722 C CA . LYS A 1 89 ? -25.553 21.241 -19.122 1.00 43.56 89 LYS A CA 1
ATOM 723 C C . LYS A 1 89 ? -26.158 20.341 -20.224 1.00 43.56 89 LYS A C 1
ATOM 725 O O . LYS A 1 89 ? -27.042 19.556 -19.916 1.00 43.56 89 LYS A O 1
ATOM 730 N N . ASN A 1 90 ? -25.694 20.466 -21.468 1.00 43.12 90 ASN A N 1
ATOM 731 C CA . ASN A 1 90 ? -26.042 19.606 -22.610 1.00 43.12 90 ASN A CA 1
ATOM 732 C C . ASN A 1 90 ? -24.729 19.300 -23.344 1.00 43.12 90 ASN A C 1
ATOM 734 O O . ASN A 1 90 ? -24.072 20.226 -23.811 1.00 43.12 90 ASN A O 1
ATOM 738 N N . GLU A 1 91 ? -24.203 18.087 -23.199 1.00 56.81 91 GLU A N 1
ATOM 739 C CA . GLU A 1 91 ? -24.332 16.942 -24.132 1.00 56.81 91 GLU A CA 1
ATOM 740 C C . GLU A 1 91 ? -22.943 16.667 -24.729 1.00 56.81 91 GLU A C 1
ATOM 742 O O . GLU A 1 91 ? -22.671 16.951 -25.889 1.00 56.81 91 GLU A O 1
ATOM 747 N N . ILE A 1 92 ? -22.026 16.170 -23.896 1.00 59.09 92 ILE A N 1
ATOM 748 C CA . ILE A 1 92 ? -21.013 15.243 -24.403 1.00 59.09 92 ILE A CA 1
ATOM 749 C C . ILE A 1 92 ? -21.609 13.871 -24.113 1.00 59.09 92 ILE A C 1
ATOM 751 O O . ILE A 1 92 ? -21.841 13.548 -22.946 1.00 59.09 92 ILE A O 1
ATOM 755 N N . ASP A 1 93 ? -21.962 13.134 -25.163 1.00 65.06 93 ASP A N 1
ATOM 756 C CA . ASP A 1 93 ? -22.476 11.777 -25.023 1.00 65.06 93 ASP A CA 1
ATOM 757 C C . ASP A 1 93 ? -21.312 10.856 -24.650 1.00 65.06 93 ASP A C 1
ATOM 759 O O . ASP A 1 93 ? -20.505 10.450 -25.485 1.00 65.06 93 ASP A O 1
ATOM 763 N N . PHE A 1 94 ? -21.189 10.580 -23.354 1.00 73.44 94 PHE A N 1
ATOM 764 C CA . PHE A 1 94 ? -20.132 9.723 -22.830 1.00 73.44 94 PHE A CA 1
ATOM 765 C C . PHE A 1 94 ? -20.261 8.275 -23.309 1.00 73.44 94 PHE A C 1
ATOM 767 O O . PHE A 1 94 ? -19.251 7.578 -23.323 1.00 73.44 94 PHE A O 1
ATOM 774 N N . SER A 1 95 ? -21.449 7.846 -23.754 1.00 76.12 95 SER A N 1
ATOM 775 C CA . SER A 1 95 ? -21.626 6.531 -24.373 1.00 76.12 95 SER A CA 1
ATOM 776 C C . SER A 1 95 ? -20.815 6.434 -25.664 1.00 76.12 95 SER A C 1
ATOM 778 O O . SER A 1 95 ? -20.115 5.451 -25.871 1.00 76.12 95 SER A O 1
ATOM 780 N N . GLU A 1 96 ? -20.832 7.482 -26.496 1.00 80.38 96 GLU A N 1
ATOM 781 C CA . GLU A 1 96 ? -20.060 7.498 -27.745 1.00 80.38 96 GLU A CA 1
ATOM 782 C C . GLU A 1 96 ? -18.544 7.507 -27.485 1.00 80.38 96 GLU A C 1
ATOM 784 O O . GLU A 1 96 ? -17.787 6.877 -28.221 1.00 80.38 96 GLU A O 1
ATOM 789 N N . ILE A 1 97 ? -18.080 8.183 -26.427 1.00 83.50 97 ILE A N 1
ATOM 790 C CA . ILE A 1 97 ? -16.658 8.187 -26.039 1.00 83.50 97 ILE A CA 1
ATOM 791 C C . ILE A 1 97 ? -16.223 6.804 -25.548 1.00 83.50 97 ILE A C 1
ATOM 793 O O . ILE A 1 97 ? -15.161 6.328 -25.956 1.00 83.50 97 ILE A O 1
ATOM 797 N N . SER A 1 98 ? -17.029 6.159 -24.700 1.00 85.44 98 SER A N 1
ATOM 798 C CA . SER A 1 98 ? -16.767 4.795 -24.232 1.00 85.44 98 SER A CA 1
ATOM 799 C C . SER A 1 98 ? -16.700 3.813 -25.400 1.00 85.44 98 SER A C 1
ATOM 801 O O . SER A 1 98 ? -15.726 3.070 -25.503 1.00 85.44 98 SER A O 1
ATOM 803 N N . ASP A 1 99 ? -17.651 3.884 -26.337 1.00 87.69 99 ASP A N 1
ATOM 804 C CA . ASP A 1 99 ? -17.672 3.042 -27.538 1.00 87.69 99 ASP A CA 1
ATOM 805 C C . ASP A 1 99 ? -16.409 3.226 -28.398 1.00 87.69 99 ASP A C 1
ATOM 807 O O . ASP A 1 99 ? -15.837 2.253 -28.892 1.00 87.69 99 ASP A O 1
ATOM 811 N N . LEU A 1 100 ? -15.939 4.468 -28.572 1.00 88.75 100 LEU A N 1
ATOM 812 C CA . LEU A 1 100 ? -14.719 4.763 -29.332 1.00 88.75 100 LEU A CA 1
ATOM 813 C C . LEU A 1 100 ? -13.457 4.220 -28.650 1.00 88.75 100 LEU A C 1
ATOM 815 O O . LEU A 1 100 ? -12.543 3.755 -29.337 1.00 88.75 100 LEU A O 1
ATOM 819 N N . ILE A 1 101 ? -13.396 4.263 -27.318 1.00 90.56 101 ILE A N 1
ATOM 820 C CA . ILE A 1 101 ? -12.260 3.723 -26.565 1.00 90.56 101 ILE A CA 1
ATOM 821 C C . ILE A 1 101 ? -12.282 2.200 -26.536 1.00 90.56 101 ILE A C 1
ATOM 823 O O . ILE A 1 101 ? -11.236 1.601 -26.773 1.00 90.56 101 ILE A O 1
ATOM 827 N N . LEU A 1 102 ? -13.442 1.569 -26.353 1.00 89.94 102 LEU A N 1
ATOM 828 C CA . LEU A 1 102 ? -13.583 0.113 -26.463 1.00 89.94 102 LEU A CA 1
ATOM 829 C C . LEU A 1 102 ? -13.214 -0.375 -27.869 1.00 89.94 102 LEU A C 1
ATOM 831 O O . LEU A 1 102 ? -12.426 -1.305 -28.002 1.00 89.94 102 LEU A O 1
ATOM 835 N N . ALA A 1 103 ? -13.656 0.321 -28.921 1.00 89.81 103 ALA A N 1
ATOM 836 C CA . ALA A 1 103 ? -13.243 0.008 -30.288 1.00 89.81 103 ALA A CA 1
ATOM 837 C C . ALA A 1 103 ? -11.726 0.175 -30.501 1.00 89.81 103 ALA A C 1
ATOM 839 O O . ALA A 1 103 ? -11.119 -0.591 -31.247 1.00 89.81 103 ALA A O 1
ATOM 840 N N . SER A 1 104 ? -11.102 1.159 -29.846 1.00 89.69 104 SER A N 1
ATOM 841 C CA . SER A 1 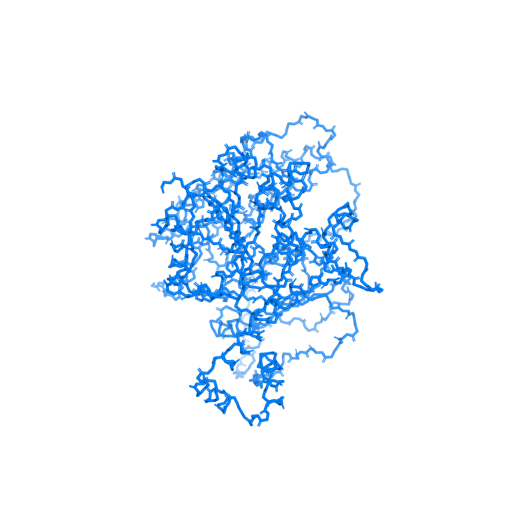104 ? -9.644 1.340 -29.879 1.00 89.69 104 SER A CA 1
ATOM 842 C C . SER A 1 104 ? -8.927 0.192 -29.169 1.00 89.69 104 SER A C 1
ATOM 844 O O . SER A 1 104 ? -7.962 -0.341 -29.709 1.00 89.69 104 SER A O 1
ATOM 846 N N . ILE A 1 105 ? -9.428 -0.232 -28.004 1.00 91.44 105 ILE A N 1
ATOM 847 C CA . ILE A 1 105 ? -8.915 -1.391 -27.266 1.00 91.44 105 ILE A CA 1
ATOM 848 C C . ILE A 1 105 ? -8.996 -2.653 -28.122 1.00 91.44 105 ILE A C 1
ATOM 850 O O . ILE A 1 105 ? -7.991 -3.345 -28.250 1.00 91.44 105 ILE A O 1
ATOM 854 N N . ASP A 1 106 ? -10.146 -2.927 -28.740 1.00 90.62 106 ASP A N 1
ATOM 855 C CA . ASP A 1 106 ? -10.356 -4.124 -29.561 1.00 90.62 106 ASP A CA 1
ATOM 856 C C . ASP A 1 106 ? -9.357 -4.201 -30.721 1.00 90.62 106 ASP A C 1
ATOM 858 O O . ASP A 1 106 ? -8.773 -5.256 -30.977 1.00 90.62 106 ASP A O 1
ATOM 862 N N . VAL A 1 107 ? -9.117 -3.078 -31.407 1.00 89.12 107 VAL A N 1
ATOM 863 C CA . VAL A 1 107 ? -8.151 -3.035 -32.512 1.00 89.12 107 VAL A CA 1
ATOM 864 C C . VAL A 1 107 ? -6.723 -3.233 -32.005 1.00 89.12 107 VAL A C 1
ATOM 866 O O . VAL A 1 107 ? -5.981 -4.016 -32.597 1.00 89.12 107 VAL A O 1
ATOM 869 N N . ILE A 1 108 ? -6.340 -2.583 -30.901 1.00 90.31 108 ILE A N 1
ATOM 870 C CA . ILE A 1 108 ? -4.995 -2.742 -30.334 1.00 90.31 108 ILE A CA 1
ATOM 871 C C . ILE A 1 108 ? -4.790 -4.184 -29.848 1.00 90.31 108 ILE A C 1
ATOM 873 O O . ILE A 1 108 ? -3.761 -4.775 -30.164 1.00 90.31 108 ILE A O 1
ATOM 877 N N . LYS A 1 109 ? -5.769 -4.793 -29.164 1.00 90.44 109 LYS A N 1
ATOM 878 C CA . LYS A 1 109 ? -5.719 -6.210 -28.759 1.00 90.44 109 LYS A CA 1
ATOM 879 C C . LYS A 1 109 ? -5.552 -7.129 -29.966 1.00 90.44 109 LYS A C 1
ATOM 881 O O . LYS A 1 109 ? -4.691 -8.000 -29.948 1.00 90.44 109 LYS A O 1
ATOM 886 N N . ALA A 1 110 ? -6.312 -6.903 -31.037 1.00 88.25 110 ALA A N 1
ATOM 887 C CA . ALA A 1 110 ? -6.215 -7.710 -32.250 1.00 88.25 110 ALA A CA 1
ATOM 888 C C . ALA A 1 110 ? -4.864 -7.560 -32.976 1.00 88.25 110 ALA A C 1
ATOM 890 O O . ALA A 1 110 ? -4.412 -8.499 -33.633 1.00 88.25 110 ALA A O 1
ATOM 891 N N . GLU A 1 111 ? -4.226 -6.386 -32.934 1.00 85.56 111 GLU A N 1
ATOM 892 C CA . GLU A 1 111 ? -2.851 -6.207 -33.431 1.00 85.56 111 GLU A CA 1
ATOM 893 C C . GLU A 1 111 ? -1.836 -6.909 -32.516 1.00 85.56 111 GLU A C 1
ATOM 895 O O . GLU A 1 111 ? -0.975 -7.632 -33.011 1.00 85.56 111 GLU A O 1
ATOM 900 N N . VAL A 1 112 ? -1.971 -6.780 -31.192 1.00 86.44 112 VAL A N 1
ATOM 901 C CA . VAL A 1 112 ? -1.111 -7.465 -30.212 1.00 86.44 112 VAL A CA 1
ATOM 902 C C . VAL A 1 112 ? -1.184 -8.987 -30.381 1.00 86.44 112 VAL A C 1
ATOM 904 O O . VAL A 1 112 ? -0.142 -9.627 -30.480 1.00 86.44 112 VAL A O 1
ATOM 907 N N . GLU A 1 113 ? -2.377 -9.569 -30.537 1.00 86.00 113 GLU A N 1
ATOM 908 C CA . GLU A 1 113 ? -2.556 -11.008 -30.791 1.00 86.00 113 GLU A CA 1
ATOM 909 C C . GLU A 1 113 ? -1.859 -11.473 -32.083 1.00 86.00 113 GLU A C 1
ATOM 911 O O . GLU A 1 113 ? -1.238 -12.540 -32.114 1.00 86.00 113 GLU A O 1
ATOM 916 N N . ARG A 1 114 ? -1.918 -10.667 -33.152 1.00 82.19 114 ARG A N 1
ATOM 917 C CA . ARG A 1 114 ? -1.230 -10.955 -34.423 1.00 82.19 114 ARG A CA 1
ATOM 918 C C . ARG A 1 114 ? 0.283 -10.870 -34.292 1.00 82.19 114 ARG A C 1
ATOM 920 O O . ARG A 1 114 ? 0.992 -11.735 -34.811 1.00 82.19 114 ARG A O 1
ATOM 927 N N . ILE A 1 115 ? 0.770 -9.878 -33.552 1.00 83.25 115 ILE A N 1
ATOM 928 C CA . ILE A 1 115 ? 2.184 -9.738 -33.212 1.00 83.25 115 ILE A CA 1
ATOM 929 C C . ILE A 1 115 ? 2.665 -10.980 -32.446 1.00 83.25 115 ILE A C 1
ATOM 931 O O . ILE A 1 115 ? 3.695 -11.557 -32.800 1.00 83.25 115 ILE A O 1
ATOM 935 N N . THR A 1 116 ? 1.897 -11.457 -31.461 1.00 80.94 116 THR A N 1
ATOM 936 C CA . THR A 1 116 ? 2.199 -12.688 -30.710 1.00 80.94 116 THR A CA 1
ATOM 937 C C . THR A 1 116 ? 2.153 -13.942 -31.591 1.00 80.94 116 THR A C 1
ATOM 939 O O . THR A 1 116 ? 2.921 -14.879 -31.372 1.00 80.94 116 THR A O 1
ATOM 942 N N . ALA A 1 117 ? 1.300 -13.968 -32.619 1.00 81.25 117 ALA A N 1
ATOM 943 C CA . ALA A 1 117 ? 1.242 -15.045 -33.611 1.00 81.25 117 ALA A CA 1
ATOM 944 C C . ALA A 1 117 ? 2.390 -15.007 -34.647 1.00 81.25 117 ALA A C 1
ATOM 946 O O . ALA A 1 117 ? 2.518 -15.934 -35.452 1.00 81.25 117 ALA A O 1
ATOM 947 N N . GLY A 1 118 ? 3.242 -13.975 -34.619 1.00 75.19 118 GLY A N 1
ATOM 948 C CA . GLY A 1 118 ? 4.361 -13.792 -35.548 1.00 75.19 118 GLY A CA 1
ATOM 949 C C . GLY A 1 118 ? 3.949 -13.272 -36.928 1.00 75.19 118 GLY A C 1
ATOM 950 O O . GLY A 1 118 ? 4.709 -13.412 -37.890 1.00 75.19 118 GLY A O 1
ATOM 951 N N . GLU A 1 119 ? 2.749 -12.702 -37.047 1.00 76.25 119 GLU A N 1
ATOM 952 C CA . GLU A 1 119 ? 2.286 -12.029 -38.260 1.00 76.25 119 GLU A CA 1
ATOM 953 C C . GLU A 1 119 ? 2.916 -10.632 -38.372 1.00 76.25 119 GLU A C 1
ATOM 955 O O . GLU A 1 119 ? 3.355 -10.049 -37.381 1.00 76.25 119 GLU A O 1
ATOM 960 N N . THR A 1 120 ? 3.001 -10.082 -39.587 1.00 62.50 120 THR A N 1
ATOM 961 C CA . THR A 1 120 ? 3.483 -8.706 -39.768 1.00 62.50 120 THR A CA 1
ATOM 962 C C . THR A 1 120 ? 2.430 -7.723 -39.251 1.00 62.50 120 THR A C 1
ATOM 964 O O . THR A 1 120 ? 1.332 -7.710 -39.821 1.00 62.50 120 THR A O 1
ATOM 967 N N . PRO A 1 121 ? 2.743 -6.895 -38.235 1.00 59.75 121 PRO A N 1
ATOM 968 C CA . PRO A 1 121 ? 1.846 -5.830 -37.802 1.00 59.75 121 PRO A CA 1
ATOM 969 C C . PRO A 1 121 ? 1.544 -4.872 -38.961 1.00 59.75 121 PRO A C 1
ATOM 971 O O . PRO A 1 121 ? 2.321 -4.777 -39.915 1.00 59.75 121 PRO A O 1
ATOM 974 N N . ASP A 1 122 ? 0.392 -4.204 -38.896 1.00 58.50 122 ASP A N 1
ATOM 975 C CA . ASP A 1 122 ? -0.048 -3.170 -39.849 1.00 58.50 122 ASP A CA 1
ATOM 976 C C . ASP A 1 122 ? -0.385 -3.648 -41.280 1.00 58.50 122 ASP A C 1
ATOM 978 O O . ASP A 1 122 ? -0.643 -2.826 -42.163 1.00 58.50 122 ASP A O 1
ATOM 982 N N . HIS A 1 123 ? -0.412 -4.961 -41.554 1.00 54.25 123 HIS A N 1
ATOM 983 C CA . HIS A 1 123 ? -0.538 -5.440 -42.938 1.00 54.25 123 HIS A CA 1
ATOM 984 C C . HIS A 1 123 ? -1.985 -5.643 -43.448 1.00 54.25 123 HIS A C 1
ATOM 986 O O . HIS A 1 123 ? -2.158 -5.713 -44.665 1.00 54.25 123 HIS A O 1
ATOM 992 N N . ASP A 1 124 ? -3.012 -5.674 -42.580 1.00 54.16 124 ASP A N 1
ATOM 993 C CA . ASP A 1 124 ? -4.390 -6.045 -42.984 1.00 54.16 124 ASP A CA 1
ATOM 994 C C . ASP A 1 124 ? -5.561 -5.316 -42.275 1.00 54.16 124 ASP A C 1
ATOM 996 O O . ASP A 1 124 ? -6.718 -5.545 -42.642 1.00 54.16 124 ASP A O 1
ATOM 1000 N N . VAL A 1 125 ? -5.327 -4.423 -41.301 1.00 59.50 125 VAL A N 1
ATOM 1001 C CA . VAL A 1 125 ? -6.418 -3.686 -40.627 1.00 59.50 125 VAL A CA 1
ATOM 1002 C C . VAL A 1 125 ? -6.430 -2.222 -41.040 1.00 59.50 125 VAL A C 1
ATOM 1004 O O . VAL A 1 125 ? -5.506 -1.464 -40.769 1.00 59.50 125 VAL A O 1
ATOM 1007 N N . ASP A 1 126 ? -7.523 -1.818 -41.688 1.00 67.88 126 ASP A N 1
ATOM 1008 C CA . ASP A 1 126 ? -7.800 -0.416 -41.985 1.00 67.88 126 ASP A CA 1
ATOM 1009 C C . ASP A 1 126 ? -8.229 0.297 -40.693 1.00 67.88 126 ASP A C 1
ATOM 1011 O O . ASP A 1 126 ? -9.387 0.233 -40.276 1.00 67.88 126 ASP A O 1
ATOM 1015 N N . THR A 1 127 ? -7.270 0.937 -40.025 1.00 75.19 127 THR A N 1
ATOM 1016 C CA . THR A 1 127 ? -7.473 1.719 -38.794 1.00 75.19 127 THR A CA 1
ATOM 1017 C C . THR A 1 127 ? -8.041 3.116 -39.079 1.00 75.19 127 THR A C 1
ATOM 1019 O O . THR A 1 127 ? -8.584 3.768 -38.178 1.00 75.19 127 THR A O 1
ATOM 1022 N N . ALA A 1 128 ? -7.997 3.567 -40.340 1.00 77.25 128 ALA A N 1
ATOM 1023 C CA . ALA A 1 128 ? -8.414 4.904 -40.754 1.00 77.25 128 ALA A CA 1
ATOM 1024 C C . ALA A 1 128 ? -9.881 5.243 -40.413 1.00 77.25 128 ALA A C 1
ATOM 1026 O O . ALA A 1 128 ? -10.121 6.342 -39.911 1.00 77.25 128 ALA A O 1
ATOM 1027 N N . PRO A 1 129 ? -10.874 4.338 -40.570 1.00 83.81 129 PRO A N 1
ATOM 1028 C CA . PRO A 1 129 ? -12.265 4.630 -40.230 1.00 83.81 129 PRO A CA 1
ATOM 1029 C C . PRO A 1 129 ? -12.488 4.898 -38.738 1.00 83.81 129 PRO A C 1
ATOM 1031 O O . PRO A 1 129 ? -13.375 5.675 -38.382 1.00 83.81 129 PRO A O 1
ATOM 1034 N N . LEU A 1 130 ? -11.722 4.247 -37.856 1.00 85.19 130 LEU A N 1
ATOM 1035 C CA . LEU A 1 130 ? -11.808 4.471 -36.413 1.00 85.19 130 LEU A CA 1
ATOM 1036 C C . LEU A 1 130 ? -11.121 5.785 -36.032 1.00 85.19 130 LEU A C 1
ATOM 1038 O O . LEU A 1 130 ? -11.705 6.599 -35.320 1.00 85.19 130 LEU A O 1
ATOM 1042 N N . ILE A 1 131 ? -9.925 6.025 -36.570 1.00 83.75 131 ILE A N 1
ATOM 1043 C CA . ILE A 1 131 ? -9.174 7.269 -36.371 1.00 83.75 131 ILE A CA 1
ATOM 1044 C C . ILE A 1 131 ? -9.993 8.486 -36.826 1.00 83.75 131 ILE A C 1
ATOM 1046 O O . ILE A 1 131 ? -10.064 9.486 -36.109 1.00 83.75 131 ILE A O 1
ATOM 1050 N N . ASP A 1 132 ? -10.658 8.405 -37.980 1.00 85.12 132 ASP A N 1
ATOM 1051 C CA . ASP A 1 132 ? -11.509 9.484 -38.489 1.00 85.12 132 ASP A CA 1
ATOM 1052 C C . ASP A 1 132 ? -12.711 9.747 -37.571 1.00 85.12 132 ASP A C 1
ATOM 1054 O O . ASP A 1 132 ? -13.008 10.907 -37.274 1.00 85.12 132 ASP A O 1
ATOM 1058 N N . LYS A 1 133 ? -13.351 8.695 -37.038 1.00 86.12 133 LYS A N 1
ATOM 1059 C CA . LYS A 1 133 ? -14.432 8.842 -36.047 1.00 86.12 133 LYS A CA 1
ATOM 1060 C C . LYS A 1 133 ? -13.952 9.525 -34.767 1.00 86.12 133 LYS A C 1
ATOM 1062 O O . LYS A 1 133 ? -14.626 10.434 -34.283 1.00 86.12 133 LYS A O 1
ATOM 1067 N N . ILE A 1 134 ? -12.791 9.129 -34.241 1.00 85.31 134 ILE A N 1
ATOM 1068 C CA . ILE A 1 134 ? -12.203 9.753 -33.048 1.00 85.31 134 ILE A CA 1
ATOM 1069 C C . ILE A 1 134 ? -11.914 11.234 -33.321 1.00 85.31 134 ILE A C 1
ATOM 1071 O O . ILE A 1 134 ? -12.314 12.096 -32.539 1.00 85.31 134 ILE A O 1
ATOM 1075 N N . LYS A 1 135 ? -11.300 11.561 -34.465 1.00 84.81 135 LYS A N 1
ATOM 1076 C CA . LYS A 1 135 ? -11.001 12.948 -34.865 1.00 84.81 135 LYS A CA 1
ATOM 1077 C C . LYS A 1 135 ? -12.256 13.798 -35.047 1.00 84.81 135 LYS A C 1
ATOM 1079 O O . LYS A 1 135 ? -12.253 14.979 -34.690 1.00 84.81 135 LYS A O 1
ATOM 1084 N N . ASP A 1 136 ? -13.328 13.234 -35.589 1.00 84.38 136 ASP A N 1
ATOM 1085 C CA . ASP A 1 136 ? -14.603 13.937 -35.709 1.00 84.38 136 ASP A CA 1
ATOM 1086 C C . ASP A 1 136 ? -15.229 14.207 -34.338 1.00 84.38 136 ASP A C 1
ATOM 1088 O O . ASP A 1 136 ? -15.693 15.324 -34.094 1.00 84.38 136 ASP A O 1
ATOM 1092 N N . HIS A 1 137 ? -15.144 13.258 -33.404 1.00 81.25 137 HIS A N 1
ATOM 1093 C CA . HIS A 1 137 ? -15.615 13.460 -32.035 1.00 81.25 137 HIS A CA 1
ATOM 1094 C C . HIS A 1 137 ? -14.761 14.501 -31.284 1.00 81.25 137 HIS A C 1
ATOM 1096 O O . HIS A 1 137 ? -15.296 15.415 -30.657 1.00 81.25 137 HIS A O 1
ATOM 1102 N N . VAL A 1 138 ? -13.433 14.484 -31.458 1.00 81.44 138 VAL A N 1
ATOM 1103 C CA . VAL A 1 138 ? -12.520 15.537 -30.969 1.00 81.44 138 VAL A CA 1
ATOM 1104 C C . VAL A 1 138 ? -12.961 16.922 -31.455 1.00 81.44 138 VAL A C 1
ATOM 1106 O O . VAL A 1 138 ? -12.986 17.877 -30.675 1.00 81.44 138 VAL A O 1
ATOM 1109 N N . ARG A 1 139 ? -13.336 17.065 -32.736 1.00 81.44 139 ARG A N 1
ATOM 1110 C CA . ARG A 1 139 ? -13.832 18.339 -33.293 1.00 81.44 139 ARG A CA 1
ATOM 1111 C C . ARG A 1 139 ? -15.154 18.768 -32.657 1.00 81.44 139 ARG A C 1
ATOM 1113 O O . ARG A 1 139 ? -15.317 19.956 -32.383 1.00 81.44 139 ARG A O 1
ATOM 1120 N N . GLN A 1 140 ? -16.072 17.835 -32.409 1.00 78.81 140 GLN A N 1
ATOM 1121 C CA . GLN A 1 140 ? -17.352 18.116 -31.747 1.00 78.81 140 GLN A CA 1
ATOM 1122 C C . GLN A 1 140 ? -17.156 18.578 -30.298 1.00 78.81 140 GLN A C 1
ATOM 1124 O O . GLN A 1 140 ? -17.732 19.592 -29.889 1.00 78.81 140 GLN A O 1
ATOM 1129 N N . VAL A 1 141 ? -16.281 17.905 -29.544 1.00 74.62 141 VAL A N 1
ATOM 1130 C CA . VAL A 1 141 ? -15.935 18.290 -28.168 1.00 74.62 141 VAL A CA 1
ATOM 1131 C C . VAL A 1 141 ? -15.258 19.666 -28.156 1.00 74.62 141 VAL A C 1
ATOM 1133 O O . VAL A 1 141 ? -15.684 20.552 -27.414 1.00 74.62 141 VAL A O 1
ATOM 1136 N N . LYS A 1 142 ? -14.279 19.909 -29.042 1.00 75.62 142 LYS A N 1
ATOM 1137 C CA . LYS A 1 142 ? -13.624 21.226 -29.187 1.00 75.62 142 LYS A CA 1
ATOM 1138 C C . LYS A 1 142 ? -14.607 22.341 -29.559 1.00 75.62 142 LYS A C 1
ATOM 1140 O O . LYS A 1 142 ? -14.461 23.448 -29.060 1.00 75.62 142 LYS A O 1
ATOM 1145 N N . ALA A 1 143 ? -15.601 22.073 -30.410 1.00 71.75 143 ALA A N 1
ATOM 1146 C CA . ALA A 1 143 ? -16.625 23.051 -30.794 1.00 71.75 143 ALA A CA 1
ATOM 1147 C C . ALA A 1 143 ? -17.630 23.351 -29.665 1.00 71.75 143 ALA A C 1
ATOM 1149 O O . ALA A 1 143 ? -18.223 24.430 -29.629 1.00 71.75 143 ALA A O 1
ATOM 1150 N N . SER A 1 144 ? -17.815 22.402 -28.745 1.00 65.25 144 SER A N 1
ATOM 1151 C CA . SER A 1 144 ? -18.694 22.536 -27.578 1.00 65.25 144 SER A CA 1
ATOM 1152 C C . SER A 1 144 ? -18.037 23.317 -26.432 1.00 65.25 144 SER A C 1
ATOM 1154 O O . SER A 1 144 ? -18.731 23.917 -25.607 1.00 65.25 144 SER A O 1
ATOM 1156 N N . ILE A 1 145 ? -16.701 23.362 -26.409 1.00 63.19 145 ILE A N 1
ATOM 1157 C CA . ILE A 1 145 ? -15.892 24.142 -25.469 1.00 63.19 145 ILE A CA 1
ATOM 1158 C C . ILE A 1 145 ? -15.660 25.542 -26.063 1.00 63.19 145 ILE A C 1
ATOM 1160 O O . ILE A 1 145 ? -15.044 25.695 -27.113 1.00 63.19 145 ILE A O 1
ATOM 1164 N N . ASP A 1 146 ? -16.156 26.591 -25.397 1.00 50.28 146 ASP A N 1
ATOM 1165 C CA . ASP A 1 146 ? -15.972 27.982 -25.840 1.00 50.28 146 ASP A CA 1
ATOM 1166 C C . ASP A 1 146 ? -14.497 28.400 -25.662 1.00 50.28 146 ASP A C 1
ATOM 1168 O O . ASP A 1 146 ? -14.070 28.868 -24.601 1.00 50.28 146 ASP A O 1
ATOM 1172 N N . PHE A 1 147 ? -13.685 28.194 -26.700 1.00 46.06 147 PHE A N 1
ATOM 1173 C CA . PHE A 1 147 ? -12.346 28.768 -26.806 1.00 46.06 147 PHE A CA 1
ATOM 1174 C C . PHE A 1 147 ? -12.461 30.244 -27.219 1.00 46.06 147 PHE A C 1
ATOM 1176 O O . PHE A 1 147 ? -12.100 30.629 -28.334 1.00 46.06 147 PHE A O 1
ATOM 1183 N N . GLN A 1 148 ? -12.967 31.105 -26.329 1.00 34.59 148 GLN A N 1
ATOM 1184 C CA . GLN A 1 148 ? -12.710 32.536 -26.484 1.00 34.59 148 GLN A CA 1
ATOM 1185 C C . GLN A 1 148 ? -11.227 32.803 -26.219 1.00 34.59 148 GLN A C 1
ATOM 1187 O O . GLN A 1 148 ? -10.670 32.400 -25.199 1.00 34.59 148 GLN A O 1
ATOM 1192 N N . LYS A 1 149 ? -10.609 33.431 -27.221 1.00 39.16 149 LYS A N 1
ATOM 1193 C CA . LYS A 1 149 ? -9.199 33.804 -27.313 1.00 39.16 149 LYS A CA 1
ATOM 1194 C C . LYS A 1 149 ? -8.731 34.596 -26.094 1.00 39.16 149 LYS A C 1
ATOM 1196 O O . LYS A 1 149 ? -9.241 35.684 -25.867 1.00 39.16 149 LYS A O 1
ATOM 1201 N N . GLU A 1 150 ? -7.673 34.108 -25.467 1.00 29.45 150 GLU A N 1
ATOM 1202 C CA . GLU A 1 150 ? -6.614 34.901 -24.838 1.00 29.45 150 GLU A CA 1
ATOM 1203 C C . GLU A 1 150 ? -5.376 33.996 -24.789 1.00 29.45 150 GLU A C 1
ATOM 1205 O O . GLU A 1 150 ? -5.277 33.109 -23.951 1.00 29.45 150 GLU A O 1
ATOM 1210 N N . ASP A 1 151 ? -4.563 34.047 -25.846 1.00 25.62 151 ASP A N 1
ATOM 1211 C CA . ASP A 1 151 ? -3.147 34.425 -25.761 1.00 25.62 151 ASP A CA 1
ATOM 1212 C C . ASP A 1 151 ? -2.428 34.219 -27.103 1.00 25.62 151 ASP A C 1
ATOM 1214 O O . ASP A 1 151 ? -2.861 33.489 -27.996 1.00 25.62 151 ASP A O 1
ATOM 1218 N N . GLU A 1 152 ? -1.391 35.028 -27.269 1.00 26.53 152 GLU A N 1
ATOM 1219 C CA . GLU A 1 152 ? -0.738 35.419 -28.5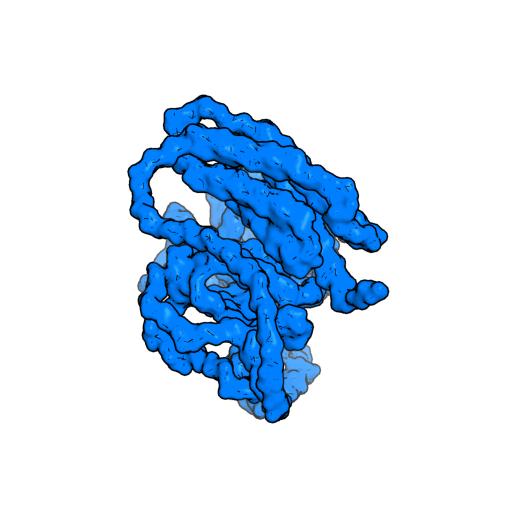08 1.00 26.53 152 GLU A CA 1
ATOM 1220 C C . GLU A 1 152 ? -0.072 34.275 -29.287 1.00 26.53 152 GLU A C 1
ATOM 1222 O O . GLU A 1 152 ? 0.404 33.275 -28.757 1.00 26.53 152 GLU A O 1
ATOM 1227 N N . ALA A 1 153 ? -0.034 34.471 -30.603 1.00 25.58 153 ALA A N 1
ATOM 1228 C CA . ALA A 1 153 ? 0.538 33.569 -31.584 1.00 25.58 153 ALA A CA 1
ATOM 1229 C C . ALA A 1 153 ? 2.027 33.267 -31.343 1.00 25.58 153 ALA A C 1
ATOM 1231 O O . ALA A 1 153 ? 2.848 34.179 -31.258 1.00 25.58 153 ALA A O 1
ATOM 1232 N N . ILE A 1 154 ? 2.388 31.985 -31.427 1.00 23.38 154 ILE A N 1
ATOM 1233 C CA . ILE A 1 154 ? 3.715 31.547 -31.874 1.00 23.38 154 ILE A CA 1
ATOM 1234 C C . ILE A 1 154 ? 3.479 30.592 -33.058 1.00 23.38 154 ILE A C 1
ATOM 1236 O O . ILE A 1 154 ? 2.742 29.615 -32.907 1.00 23.38 154 ILE A O 1
ATOM 1240 N N . PRO A 1 155 ? 3.998 30.884 -34.264 1.00 25.88 155 PRO A N 1
ATOM 1241 C CA . PRO A 1 155 ? 3.623 30.157 -35.469 1.00 25.88 155 PRO A CA 1
ATOM 1242 C C . PRO A 1 155 ? 4.342 28.806 -35.560 1.00 25.88 155 PRO A C 1
ATOM 1244 O O . PRO A 1 155 ? 5.568 28.749 -35.580 1.00 25.88 155 PRO A O 1
ATOM 1247 N N . TYR A 1 156 ? 3.573 27.727 -35.712 1.00 20.39 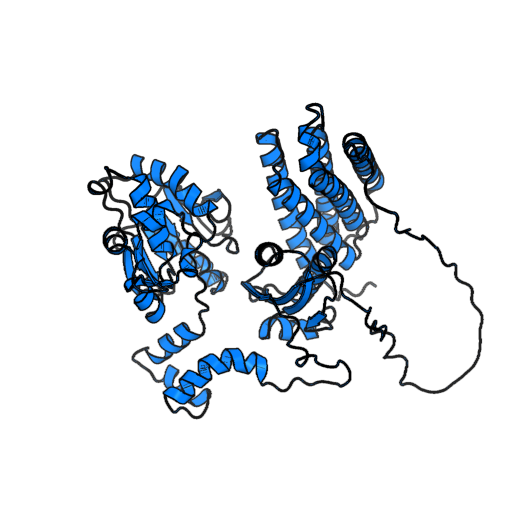156 TYR A N 1
ATOM 1248 C CA . TYR A 1 156 ? 4.068 26.470 -36.273 1.00 20.39 156 TYR A CA 1
ATOM 1249 C C . TYR A 1 156 ? 4.312 26.663 -37.778 1.00 20.39 156 TYR A C 1
ATOM 1251 O O . TYR A 1 156 ? 3.365 26.825 -38.550 1.00 20.39 156 TYR A O 1
ATOM 1259 N N . SER A 1 157 ? 5.573 26.652 -38.210 1.00 24.41 157 SER A N 1
ATOM 1260 C CA . SER A 1 157 ? 5.928 26.537 -39.626 1.00 24.41 157 SER A CA 1
ATOM 1261 C C . SER A 1 157 ? 6.117 25.067 -39.995 1.00 24.41 157 SER A C 1
ATOM 1263 O O . SER A 1 157 ? 7.143 24.460 -39.697 1.00 24.41 157 SER A O 1
ATOM 1265 N N . THR A 1 158 ? 5.130 24.505 -40.685 1.00 24.95 158 THR A N 1
ATOM 1266 C CA . THR A 1 158 ? 5.303 23.355 -41.576 1.00 24.95 158 THR A CA 1
ATOM 1267 C C . THR A 1 158 ? 6.174 23.759 -42.762 1.00 24.95 158 THR A C 1
ATOM 1269 O O . THR A 1 158 ? 5.715 24.532 -43.599 1.00 24.95 158 THR A O 1
ATOM 1272 N N . GLU A 1 159 ? 7.366 23.182 -42.906 1.00 23.48 159 GLU A N 1
ATOM 1273 C CA . GLU A 1 159 ? 8.037 23.110 -44.207 1.00 23.48 159 GLU A CA 1
ATOM 1274 C C . GLU A 1 159 ? 8.616 21.715 -44.456 1.00 23.48 159 GLU A C 1
ATOM 1276 O O . GLU A 1 159 ? 9.552 21.255 -43.805 1.00 23.48 159 GLU A O 1
ATOM 1281 N N . LYS A 1 160 ? 8.028 21.063 -45.463 1.00 24.38 160 LYS A N 1
ATOM 1282 C CA . LYS A 1 160 ? 8.595 19.941 -46.209 1.00 24.38 160 LYS A CA 1
ATOM 1283 C C . LYS A 1 160 ? 9.928 20.377 -46.826 1.00 24.38 160 LYS A C 1
ATOM 1285 O O . LYS A 1 160 ? 9.960 21.400 -47.507 1.00 24.38 160 LYS A O 1
ATOM 1290 N N . LYS A 1 161 ? 10.982 19.564 -46.717 1.00 23.06 161 LYS A N 1
ATOM 1291 C CA . LYS A 1 161 ? 12.150 19.671 -47.606 1.00 23.06 161 LYS A CA 1
ATOM 1292 C C . LYS A 1 161 ? 12.280 18.430 -48.480 1.00 23.06 161 LYS A C 1
ATOM 1294 O O . LYS A 1 161 ? 12.437 17.319 -47.991 1.00 23.06 161 LYS A O 1
ATOM 1299 N N . GLN A 1 162 ? 12.161 18.685 -49.781 1.00 21.45 162 GLN A N 1
ATOM 1300 C CA . GLN A 1 162 ? 12.459 17.787 -50.890 1.00 21.45 162 GLN A CA 1
ATOM 1301 C C . GLN A 1 162 ? 13.963 17.509 -50.979 1.00 21.45 162 GLN A C 1
ATOM 1303 O O . GLN A 1 162 ? 14.784 18.402 -50.763 1.00 21.45 162 GLN A O 1
ATOM 1308 N N . GLU A 1 163 ? 14.287 16.279 -51.363 1.00 25.39 163 GLU A N 1
ATOM 1309 C CA . GLU A 1 163 ? 15.604 15.842 -51.816 1.00 25.39 163 GLU A CA 1
ATOM 1310 C C . GLU A 1 163 ? 16.019 16.542 -53.120 1.00 25.39 163 GLU A C 1
ATOM 1312 O O . GLU A 1 163 ? 15.207 16.714 -54.030 1.00 25.39 163 GLU A O 1
ATOM 1317 N N . HIS A 1 164 ? 17.312 16.849 -53.249 1.00 22.27 164 HIS A N 1
ATOM 1318 C CA . HIS A 1 164 ? 18.013 16.776 -54.529 1.00 22.27 164 HIS A CA 1
ATOM 1319 C C . HIS A 1 164 ? 19.508 16.498 -54.316 1.00 22.27 164 HIS A C 1
ATOM 1321 O O . HIS A 1 164 ? 20.173 17.136 -53.502 1.00 22.27 164 HIS A O 1
ATOM 1327 N N . ALA A 1 165 ? 19.992 15.509 -55.064 1.00 23.08 165 ALA A N 1
ATOM 1328 C CA . ALA A 1 165 ? 21.369 15.047 -55.164 1.00 23.08 165 ALA A CA 1
ATOM 1329 C C . ALA A 1 165 ? 22.263 16.000 -55.980 1.00 23.08 165 ALA A C 1
ATOM 1331 O O . ALA A 1 165 ? 21.766 16.629 -56.910 1.00 23.08 165 ALA A O 1
ATOM 1332 N N . ASP A 1 166 ? 23.572 16.029 -55.688 1.00 22.02 166 ASP A N 1
ATOM 1333 C CA . ASP A 1 166 ? 24.610 15.814 -56.711 1.00 22.02 166 ASP A CA 1
ATOM 1334 C C . ASP A 1 166 ? 26.029 15.614 -56.133 1.00 22.02 166 ASP A C 1
ATOM 1336 O O . ASP A 1 166 ? 26.380 16.066 -55.045 1.00 22.02 166 ASP A O 1
ATOM 1340 N N . GLU A 1 167 ? 26.810 14.853 -56.900 1.00 22.06 167 GLU A N 1
ATOM 1341 C CA . GLU A 1 167 ? 28.081 14.179 -56.611 1.00 22.06 167 GLU A CA 1
ATOM 1342 C C . GLU A 1 167 ? 29.351 15.073 -56.541 1.00 22.06 167 GLU A C 1
ATOM 1344 O O . GLU A 1 167 ? 29.492 16.018 -57.313 1.00 22.06 167 GLU A O 1
ATOM 1349 N N . LYS A 1 168 ? 30.358 14.645 -55.742 1.00 23.02 168 LYS A N 1
ATOM 1350 C CA . LYS A 1 168 ? 31.678 14.057 -56.152 1.00 23.02 168 LYS A CA 1
ATOM 1351 C C . LYS A 1 168 ? 32.951 14.548 -55.415 1.00 23.02 168 LYS A C 1
ATOM 1353 O O . LYS A 1 168 ? 33.268 15.731 -55.398 1.00 23.02 168 LYS A O 1
ATOM 1358 N N . SER A 1 169 ? 33.771 13.543 -55.046 1.00 22.75 169 SER A N 1
ATOM 1359 C CA . SER A 1 169 ? 35.234 13.512 -54.758 1.00 22.75 169 SER A CA 1
ATOM 1360 C C . SER A 1 169 ? 35.738 14.171 -53.458 1.00 22.75 169 SER A C 1
ATOM 1362 O O . SER A 1 169 ? 35.336 15.277 -53.147 1.00 22.75 169 SER A O 1
ATOM 1364 N N . GLY A 1 170 ? 36.643 13.612 -52.644 1.00 23.25 170 GLY A N 1
ATOM 1365 C CA . GLY A 1 170 ? 37.365 12.337 -52.617 1.00 23.25 170 GLY A CA 1
ATOM 1366 C C . GLY A 1 170 ? 38.293 12.294 -51.378 1.00 23.25 170 GLY A C 1
ATOM 1367 O O . GLY A 1 170 ? 38.865 13.313 -51.015 1.00 23.25 170 GLY A O 1
ATOM 1368 N N . ASP A 1 171 ? 38.373 11.118 -50.748 1.00 25.69 171 ASP A N 1
ATOM 1369 C CA . ASP A 1 171 ? 39.405 10.561 -49.847 1.00 25.69 171 ASP A CA 1
ATOM 1370 C C . ASP A 1 171 ? 40.161 11.443 -48.818 1.00 25.69 171 ASP A C 1
ATOM 1372 O O . ASP A 1 171 ? 41.159 12.086 -49.136 1.00 25.69 171 ASP A O 1
ATOM 1376 N N . MET A 1 172 ? 39.805 11.298 -47.531 1.00 23.02 172 MET A N 1
ATOM 1377 C CA . MET A 1 172 ? 40.699 10.700 -46.520 1.00 23.02 172 MET A CA 1
ATOM 1378 C C . MET A 1 172 ? 39.969 10.388 -45.191 1.00 23.02 172 MET A C 1
ATOM 1380 O O . MET A 1 172 ? 39.489 11.273 -44.498 1.00 23.02 172 MET A O 1
ATOM 1384 N N . ALA A 1 173 ? 39.958 9.096 -44.845 1.00 24.80 173 ALA A N 1
ATOM 1385 C CA . ALA A 1 173 ? 40.203 8.526 -43.512 1.00 24.80 173 ALA A CA 1
ATOM 1386 C C . ALA A 1 173 ? 39.323 8.923 -42.293 1.00 24.80 173 ALA A C 1
ATOM 1388 O O . ALA A 1 173 ? 39.688 9.731 -41.450 1.00 24.80 173 ALA A O 1
ATOM 1389 N N . GLY A 1 174 ? 38.259 8.146 -42.068 1.00 32.59 174 GLY A N 1
ATOM 1390 C CA . GLY A 1 174 ? 38.303 7.102 -41.025 1.00 32.59 174 GLY A CA 1
ATOM 1391 C C . GLY A 1 174 ? 38.092 7.440 -39.540 1.00 32.59 174 GLY A C 1
ATOM 1392 O O . GLY A 1 174 ? 38.026 6.490 -38.769 1.00 32.59 174 GLY A O 1
ATOM 1393 N N . ALA A 1 175 ? 37.941 8.698 -39.114 1.00 27.05 175 ALA A N 1
ATOM 1394 C CA . ALA A 1 175 ? 37.736 9.009 -37.683 1.00 27.05 175 ALA A CA 1
ATOM 1395 C C . ALA A 1 175 ? 36.574 9.972 -37.359 1.00 27.05 175 ALA A C 1
ATOM 1397 O O . ALA A 1 175 ? 36.136 10.025 -36.218 1.00 27.05 175 ALA A O 1
ATOM 1398 N N . GLU A 1 176 ? 35.998 10.669 -38.342 1.00 27.41 176 GLU A N 1
ATOM 1399 C CA . GLU A 1 176 ? 34.950 11.681 -38.088 1.00 27.41 176 GLU A CA 1
ATOM 1400 C C . GLU A 1 176 ? 33.513 11.199 -38.350 1.00 27.41 176 GLU A C 1
ATOM 1402 O O . GLU A 1 176 ? 32.553 11.903 -38.050 1.00 27.41 176 GLU A O 1
ATOM 1407 N N . LYS A 1 177 ? 33.319 9.974 -38.856 1.00 28.67 177 LYS A N 1
ATOM 1408 C CA . LYS A 1 177 ? 31.974 9.435 -39.154 1.00 28.67 177 LYS A CA 1
ATOM 1409 C C . LYS A 1 177 ? 31.287 8.709 -37.992 1.00 28.67 177 LYS A C 1
ATOM 1411 O O . LYS A 1 177 ? 30.155 8.270 -38.160 1.00 28.67 177 LYS A O 1
ATOM 1416 N N . ALA A 1 178 ? 31.936 8.620 -36.832 1.00 27.55 178 ALA A N 1
ATOM 1417 C CA . ALA A 1 178 ? 31.338 8.095 -35.601 1.00 27.55 178 ALA A CA 1
ATOM 1418 C C . ALA A 1 178 ? 30.791 9.199 -34.670 1.00 27.55 178 ALA A C 1
ATOM 1420 O O . ALA A 1 178 ? 30.040 8.889 -33.754 1.00 27.55 178 ALA A O 1
ATOM 1421 N N . LEU A 1 179 ? 31.110 10.479 -34.915 1.00 27.08 179 LEU A N 1
ATOM 1422 C CA . LEU A 1 179 ? 30.687 11.589 -34.048 1.00 27.08 179 LEU A CA 1
ATOM 1423 C C . LEU A 1 179 ? 29.330 12.219 -34.416 1.00 27.08 179 LEU A C 1
ATOM 1425 O O . LEU A 1 179 ? 28.762 12.942 -33.609 1.00 27.08 179 LEU A O 1
ATOM 1429 N N . ALA A 1 180 ? 28.762 11.931 -35.591 1.00 27.06 180 ALA A N 1
ATOM 1430 C CA . ALA A 1 180 ? 27.496 12.535 -36.036 1.00 27.06 180 ALA A CA 1
ATOM 1431 C C . ALA A 1 180 ? 26.224 11.761 -35.616 1.00 27.06 180 ALA A C 1
ATOM 1433 O O . ALA A 1 180 ? 25.127 12.129 -36.029 1.00 27.06 180 ALA A O 1
ATOM 1434 N N . ALA A 1 181 ? 26.353 10.696 -34.815 1.00 28.75 181 ALA A N 1
ATOM 1435 C CA . ALA A 1 181 ? 25.223 9.926 -34.272 1.00 28.75 181 ALA A CA 1
ATOM 1436 C C . ALA A 1 181 ? 24.818 10.351 -32.844 1.00 28.75 181 ALA A C 1
ATOM 1438 O O . ALA A 1 181 ? 23.816 9.874 -32.319 1.00 28.75 181 ALA A O 1
ATOM 1439 N N . CYS A 1 182 ? 25.561 11.275 -32.230 1.00 25.73 182 CYS A N 1
ATOM 1440 C CA . CYS A 1 182 ? 25.239 11.856 -30.932 1.00 25.73 182 CYS A CA 1
ATOM 1441 C C . CYS A 1 182 ? 24.644 13.247 -31.170 1.00 25.73 182 CYS A C 1
ATOM 1443 O O . CYS A 1 182 ? 25.365 14.176 -31.523 1.00 25.73 182 CYS A O 1
ATOM 1445 N N . GLY A 1 183 ? 23.326 13.391 -31.034 1.00 27.64 183 GLY A N 1
ATOM 1446 C CA . GLY A 1 183 ? 22.614 14.655 -31.235 1.00 27.64 183 GLY A CA 1
ATOM 1447 C C . GLY A 1 183 ? 22.972 15.732 -30.205 1.00 27.64 183 GLY A C 1
ATOM 1448 O O . GLY A 1 183 ? 22.176 16.017 -29.319 1.00 27.64 183 GLY A O 1
ATOM 1449 N N . PHE A 1 184 ? 24.135 16.367 -30.350 1.00 25.20 184 PHE A N 1
ATOM 1450 C CA . PHE A 1 184 ? 24.498 17.596 -29.650 1.00 25.20 184 PHE A CA 1
ATOM 1451 C C . PHE A 1 184 ? 24.507 18.771 -30.630 1.00 25.20 184 PHE A C 1
ATOM 1453 O O . PHE A 1 184 ? 25.349 18.860 -31.521 1.00 25.20 184 PHE A O 1
ATOM 1460 N N . THR A 1 185 ? 23.590 19.717 -30.435 1.00 25.78 185 THR A N 1
ATOM 1461 C CA . THR A 1 185 ? 23.834 21.112 -30.811 1.00 25.78 185 THR A CA 1
ATOM 1462 C C . THR A 1 185 ? 24.438 21.805 -29.599 1.00 25.78 185 THR A C 1
ATOM 1464 O O . THR A 1 185 ? 23.779 21.948 -28.571 1.00 25.78 185 THR A O 1
ATOM 1467 N N . ASP A 1 186 ? 25.698 22.208 -29.725 1.00 26.95 186 ASP A N 1
ATOM 1468 C CA . ASP A 1 186 ? 26.538 22.788 -28.672 1.00 26.95 186 ASP A CA 1
ATOM 1469 C C . ASP A 1 186 ? 26.196 24.265 -28.378 1.00 26.95 186 ASP A C 1
ATOM 1471 O O . ASP A 1 186 ? 27.044 25.155 -28.345 1.00 26.95 186 ASP A O 1
ATOM 1475 N N . THR A 1 187 ? 24.908 24.557 -28.205 1.00 27.11 187 THR A N 1
ATOM 1476 C CA . THR A 1 187 ? 24.419 25.882 -27.817 1.00 27.11 187 THR A CA 1
ATOM 1477 C C . THR A 1 187 ? 23.315 25.724 -26.784 1.00 27.11 187 THR A C 1
ATOM 1479 O O . THR A 1 187 ? 22.193 25.347 -27.120 1.00 27.11 187 THR A O 1
ATOM 1482 N N . LEU A 1 188 ? 23.644 26.025 -25.525 1.00 30.36 188 LEU A N 1
ATOM 1483 C CA . LEU A 1 188 ? 22.673 26.269 -24.458 1.00 30.36 188 LEU A CA 1
ATOM 1484 C C . LEU A 1 188 ? 21.655 27.320 -24.935 1.00 30.36 188 LEU A C 1
ATOM 1486 O O . LEU A 1 188 ? 22.074 28.425 -25.288 1.00 30.36 188 LEU A O 1
ATOM 1490 N N . PRO A 1 189 ? 20.340 27.037 -24.929 1.00 31.20 189 PRO A N 1
ATOM 1491 C CA . PRO A 1 189 ? 19.350 28.096 -24.998 1.00 31.20 189 PRO A CA 1
ATOM 1492 C C . PRO A 1 189 ? 19.475 28.935 -23.723 1.00 31.20 189 PRO A C 1
ATOM 1494 O O . PRO A 1 189 ? 19.359 28.420 -22.609 1.00 31.20 189 PRO A O 1
ATOM 1497 N N . GLU A 1 190 ? 19.757 30.225 -23.882 1.00 41.62 190 GLU A N 1
ATOM 1498 C CA . GLU A 1 190 ? 19.698 31.194 -22.793 1.00 41.62 190 GLU A CA 1
ATOM 1499 C C . GLU A 1 190 ? 18.288 31.204 -22.174 1.00 41.62 190 GLU A C 1
ATOM 1501 O O . GLU A 1 190 ? 17.292 31.386 -22.871 1.00 41.62 190 GLU A O 1
ATOM 1506 N N . VAL A 1 191 ? 18.252 31.066 -20.843 1.00 40.97 191 VAL A N 1
ATOM 1507 C CA . VAL A 1 191 ? 17.090 31.180 -19.943 1.00 40.97 191 VAL A CA 1
ATOM 1508 C C . VAL A 1 191 ? 16.049 30.062 -20.094 1.00 40.97 191 VAL A C 1
ATOM 1510 O O . VAL A 1 191 ? 15.125 30.118 -20.903 1.00 40.97 191 VAL A O 1
ATOM 1513 N N . THR A 1 192 ? 16.146 29.056 -19.223 1.00 44.19 192 THR A N 1
ATOM 1514 C CA . THR A 1 192 ? 15.121 28.018 -19.073 1.00 44.19 192 THR A CA 1
ATOM 1515 C C . THR A 1 192 ? 13.816 28.642 -18.563 1.00 44.19 192 THR A C 1
ATOM 1517 O O . THR A 1 192 ? 13.800 29.292 -17.520 1.00 44.19 192 THR A O 1
ATOM 1520 N N . LYS A 1 193 ? 12.707 28.444 -19.292 1.00 48.53 193 LYS A N 1
ATOM 1521 C CA . LYS A 1 193 ? 11.349 28.930 -18.952 1.00 48.53 193 LYS A CA 1
ATOM 1522 C C . LYS A 1 193 ? 10.828 28.397 -17.602 1.00 48.53 193 LYS A C 1
ATOM 1524 O O . LYS A 1 193 ? 9.946 29.010 -17.006 1.00 48.53 193 LYS A O 1
ATOM 1529 N N . TYR A 1 194 ? 11.382 27.276 -17.144 1.00 54.28 194 TYR A N 1
ATOM 1530 C CA . TYR A 1 194 ? 10.957 26.518 -15.971 1.00 54.28 194 TYR A CA 1
ATOM 1531 C C . TYR A 1 194 ? 11.717 26.940 -14.714 1.00 54.28 194 TYR A C 1
ATOM 1533 O O . TYR A 1 194 ? 12.937 27.103 -14.748 1.00 54.28 194 TYR A O 1
ATOM 1541 N N . LYS A 1 195 ? 10.998 27.093 -13.595 1.00 58.31 195 LYS A N 1
ATOM 1542 C CA . LYS A 1 195 ? 11.579 27.591 -12.331 1.00 58.31 195 LYS A CA 1
ATOM 1543 C C . LYS A 1 195 ? 12.205 26.518 -11.443 1.00 58.31 195 LYS A C 1
ATOM 1545 O O . LYS A 1 195 ? 12.942 26.875 -10.530 1.00 58.31 195 LYS A O 1
ATOM 1550 N N . LYS A 1 196 ? 11.885 25.239 -11.653 1.00 73.38 196 LYS A N 1
ATOM 1551 C CA . LYS A 1 196 ? 12.322 24.146 -10.775 1.00 73.38 196 LYS A CA 1
ATOM 1552 C C . LYS A 1 196 ? 13.078 23.086 -11.549 1.00 73.38 196 LYS A C 1
ATOM 1554 O O . LYS A 1 196 ? 12.720 22.752 -12.679 1.00 73.38 196 LYS A O 1
ATOM 1559 N N . ARG A 1 197 ? 14.110 22.543 -10.908 1.00 81.19 197 ARG A N 1
ATOM 1560 C CA . ARG A 1 197 ? 14.921 21.442 -11.421 1.00 81.19 197 ARG A CA 1
ATOM 1561 C C . ARG A 1 197 ? 14.809 20.254 -10.490 1.00 81.19 197 ARG A C 1
ATOM 1563 O O . ARG A 1 197 ? 14.728 20.413 -9.276 1.00 81.19 197 ARG A O 1
ATOM 1570 N N . TYR A 1 198 ? 14.830 19.069 -11.069 1.00 82.19 198 TYR A N 1
ATOM 1571 C CA . TYR A 1 198 ? 14.639 17.817 -10.367 1.00 82.19 198 TYR A CA 1
ATOM 1572 C C . TYR A 1 198 ? 15.712 16.805 -10.763 1.00 82.19 198 TYR A C 1
ATOM 1574 O O . TYR A 1 198 ? 16.179 16.792 -11.904 1.00 82.19 198 TYR A O 1
ATOM 1582 N N . LYS A 1 199 ? 16.074 15.934 -9.818 1.00 87.50 199 LYS A N 1
ATOM 1583 C CA . LYS A 1 199 ? 16.765 14.664 -10.069 1.00 87.50 199 LYS A CA 1
ATOM 1584 C C . LYS A 1 199 ? 15.845 13.534 -9.625 1.00 87.50 199 LYS A C 1
ATOM 1586 O O . LYS A 1 199 ? 15.439 13.509 -8.468 1.00 87.50 199 LYS A O 1
ATOM 1591 N N . ALA A 1 200 ? 15.547 12.600 -10.514 1.00 81.62 200 ALA A N 1
ATOM 1592 C CA . ALA A 1 200 ? 14.874 11.348 -10.204 1.00 81.62 200 ALA A CA 1
ATOM 1593 C C . ALA A 1 200 ? 15.856 10.182 -10.363 1.00 81.62 200 ALA A C 1
ATOM 1595 O O . ALA A 1 200 ? 16.640 10.151 -11.310 1.00 81.62 200 ALA A O 1
ATOM 1596 N N . VAL A 1 201 ? 15.813 9.217 -9.449 1.00 84.88 201 VAL A N 1
ATOM 1597 C CA . VAL A 1 201 ? 16.511 7.934 -9.567 1.00 84.88 201 VAL A CA 1
ATOM 1598 C C . VAL A 1 201 ? 15.475 6.827 -9.484 1.00 84.88 201 VAL A C 1
ATOM 1600 O O . VAL A 1 201 ? 14.776 6.689 -8.479 1.00 84.88 201 VAL A O 1
ATOM 1603 N N . ILE A 1 202 ? 15.358 6.066 -10.564 1.00 80.81 202 ILE A N 1
ATOM 1604 C CA . ILE A 1 202 ? 14.299 5.088 -10.787 1.00 80.81 202 ILE A CA 1
ATOM 1605 C C . ILE A 1 202 ? 14.891 3.694 -10.670 1.00 80.81 202 ILE A C 1
ATOM 1607 O O . ILE A 1 202 ? 15.826 3.337 -11.384 1.00 80.81 202 ILE A O 1
ATOM 1611 N N . PHE A 1 203 ? 14.339 2.888 -9.776 1.00 76.56 203 PHE A N 1
ATOM 1612 C CA . PHE A 1 203 ? 14.727 1.496 -9.628 1.00 76.56 203 PHE A CA 1
ATOM 1613 C C . PHE A 1 203 ? 13.568 0.602 -10.026 1.00 76.56 203 PHE A C 1
ATOM 1615 O O . PHE A 1 203 ? 12.488 0.698 -9.443 1.00 76.56 203 PHE A O 1
ATOM 1622 N N . PHE A 1 204 ? 13.816 -0.294 -10.973 1.00 64.31 204 PHE A N 1
ATOM 1623 C CA . PHE A 1 204 ? 12.852 -1.308 -11.374 1.00 64.31 204 PHE A CA 1
ATOM 1624 C C . PHE A 1 204 ? 12.939 -2.559 -10.485 1.00 64.31 204 PHE A C 1
ATOM 1626 O O . PHE A 1 204 ? 13.920 -2.771 -9.759 1.00 64.31 204 PHE A O 1
ATOM 1633 N N . GLU A 1 205 ? 11.884 -3.367 -10.512 1.00 52.91 205 GLU A N 1
ATOM 1634 C CA . GLU A 1 205 ? 11.800 -4.665 -9.845 1.00 52.91 205 GLU A CA 1
ATOM 1635 C C . GLU A 1 205 ? 12.880 -5.631 -10.361 1.00 52.91 205 GLU A C 1
ATOM 1637 O O . GLU A 1 205 ? 13.240 -5.638 -11.539 1.00 52.91 205 GLU A O 1
ATOM 1642 N N . MET A 1 206 ? 13.432 -6.455 -9.466 1.00 46.91 206 MET A N 1
ATOM 1643 C CA . MET A 1 206 ? 14.491 -7.405 -9.830 1.00 46.91 206 MET A CA 1
ATOM 1644 C C . MET A 1 206 ? 13.932 -8.500 -10.743 1.00 46.91 206 MET A C 1
ATOM 1646 O O . MET A 1 206 ? 12.961 -9.162 -10.386 1.00 46.91 206 MET A O 1
ATOM 1650 N N . GLY A 1 207 ? 14.573 -8.720 -11.894 1.00 44.00 207 GLY A N 1
ATOM 1651 C CA . GLY A 1 207 ? 14.103 -9.697 -12.880 1.00 44.00 207 GLY A CA 1
ATOM 1652 C C . GLY A 1 207 ? 12.908 -9.213 -13.703 1.00 44.00 207 GLY A C 1
ATOM 1653 O O . GLY A 1 207 ? 12.232 -10.039 -14.302 1.00 44.00 207 GLY A O 1
ATOM 1654 N N . CYS A 1 208 ? 12.637 -7.899 -13.729 1.00 45.78 208 CYS A N 1
ATOM 1655 C CA . CYS A 1 208 ? 11.645 -7.334 -14.645 1.00 45.78 208 CYS A CA 1
ATOM 1656 C C . CYS A 1 208 ? 12.063 -7.444 -16.119 1.00 45.78 208 CYS A C 1
ATOM 1658 O O . CYS A 1 208 ? 11.176 -7.366 -16.965 1.00 45.78 208 CYS A O 1
ATOM 1660 N N . GLU A 1 209 ? 13.369 -7.647 -16.376 1.00 50.06 209 GLU A N 1
ATOM 1661 C CA . GLU A 1 209 ? 14.040 -7.755 -17.684 1.00 50.06 209 GLU A CA 1
ATOM 1662 C C . GLU A 1 209 ? 13.761 -6.549 -18.601 1.00 50.06 209 GLU A C 1
ATOM 1664 O O . GLU A 1 209 ? 12.677 -5.988 -18.589 1.00 50.06 209 GLU A O 1
ATOM 1669 N N . MET A 1 210 ? 14.729 -6.086 -19.399 1.00 59.31 210 MET A N 1
ATOM 1670 C CA . MET A 1 210 ? 14.555 -4.907 -20.275 1.00 59.31 210 MET A CA 1
ATOM 1671 C C . MET A 1 210 ? 14.300 -3.594 -19.516 1.00 59.31 210 MET A C 1
ATOM 1673 O O . MET A 1 210 ? 13.513 -2.733 -19.922 1.00 59.31 210 MET A O 1
ATOM 1677 N N . GLU A 1 211 ? 15.031 -3.394 -18.419 1.00 63.44 211 GLU A N 1
ATOM 1678 C CA . GLU A 1 211 ? 15.111 -2.123 -17.693 1.00 63.44 211 GLU A CA 1
ATOM 1679 C C . GLU A 1 211 ? 15.431 -0.950 -18.634 1.00 63.44 211 GLU A C 1
ATOM 1681 O O . GLU A 1 211 ? 14.921 0.155 -18.460 1.00 63.44 211 GLU A O 1
ATOM 1686 N N . SER A 1 212 ? 16.211 -1.222 -19.681 1.00 59.66 212 SER A N 1
ATOM 1687 C CA . SER A 1 212 ? 16.476 -0.310 -20.786 1.00 59.66 212 SER A CA 1
ATOM 1688 C C . SER A 1 212 ? 15.200 0.187 -21.482 1.00 59.66 212 SER A C 1
ATOM 1690 O O . SER A 1 212 ? 14.978 1.390 -21.603 1.00 59.66 212 SER A O 1
ATOM 1692 N N . VAL A 1 213 ? 14.298 -0.701 -21.898 1.00 55.19 213 VAL A N 1
ATOM 1693 C CA . VAL A 1 213 ? 13.067 -0.292 -22.597 1.00 55.19 213 VAL A CA 1
ATOM 1694 C C . VAL A 1 213 ? 12.199 0.586 -21.698 1.00 55.19 213 VAL A C 1
ATOM 1696 O O . VAL A 1 213 ? 11.723 1.637 -22.126 1.00 55.19 213 VAL A O 1
ATOM 1699 N N . ARG A 1 214 ? 12.074 0.225 -20.417 1.00 63.25 214 ARG A N 1
ATOM 1700 C CA . ARG A 1 214 ? 11.302 1.006 -19.436 1.00 63.25 214 ARG A CA 1
ATOM 1701 C C . ARG A 1 214 ? 11.888 2.386 -19.202 1.00 63.25 214 ARG A C 1
ATOM 1703 O O . ARG A 1 214 ? 11.158 3.375 -19.205 1.00 63.25 214 ARG A O 1
ATOM 1710 N N . SER A 1 215 ? 13.206 2.463 -19.041 1.00 67.00 215 SER A N 1
ATOM 1711 C CA . SER A 1 215 ? 13.929 3.728 -18.952 1.00 67.00 215 SER A CA 1
ATOM 1712 C C . SER A 1 215 ? 13.658 4.617 -20.164 1.00 67.00 215 SER A C 1
ATOM 1714 O O . SER A 1 215 ? 13.390 5.804 -20.001 1.00 67.00 215 SER A O 1
ATOM 1716 N N . TYR A 1 216 ? 13.655 4.051 -21.372 1.00 62.28 216 TYR A N 1
ATOM 1717 C CA . TYR A 1 216 ? 13.378 4.797 -22.596 1.00 62.28 216 TYR A CA 1
ATOM 1718 C C . TYR A 1 216 ? 11.936 5.329 -22.654 1.00 62.28 216 TYR A C 1
ATOM 1720 O O . TYR A 1 216 ? 11.729 6.524 -22.873 1.00 62.28 216 TYR A O 1
ATOM 1728 N N . MET A 1 217 ? 10.938 4.476 -22.391 1.00 56.53 217 MET A N 1
ATOM 1729 C CA . MET A 1 217 ? 9.524 4.884 -22.351 1.00 56.53 217 MET A CA 1
ATOM 1730 C C . MET A 1 217 ? 9.261 5.973 -21.308 1.00 56.53 217 MET A C 1
ATOM 1732 O O . MET A 1 217 ? 8.473 6.894 -21.540 1.00 56.53 217 MET A O 1
ATOM 1736 N N . LEU A 1 218 ? 9.941 5.884 -20.164 1.00 69.62 218 LEU A N 1
ATOM 1737 C CA . LEU A 1 218 ? 9.825 6.860 -19.094 1.00 69.62 218 LEU A CA 1
ATOM 1738 C C . LEU A 1 218 ? 10.375 8.229 -19.506 1.00 69.62 218 LEU A C 1
ATOM 1740 O O . LEU A 1 218 ? 9.744 9.245 -19.223 1.00 69.62 218 LEU A O 1
ATOM 1744 N N . ILE A 1 219 ? 11.511 8.270 -20.212 1.00 73.38 219 ILE A N 1
ATOM 1745 C CA . ILE A 1 219 ? 12.042 9.519 -20.776 1.00 73.38 219 ILE A CA 1
ATOM 1746 C C . ILE A 1 219 ? 11.074 10.114 -21.789 1.00 73.38 219 ILE A C 1
ATOM 1748 O O . ILE A 1 219 ? 10.819 11.314 -21.739 1.00 73.38 219 ILE A O 1
ATOM 1752 N N . HIS A 1 220 ? 10.520 9.293 -22.679 1.00 63.19 220 HIS A N 1
ATOM 1753 C CA . HIS A 1 220 ? 9.587 9.776 -23.691 1.00 63.19 220 HIS A CA 1
ATOM 1754 C C . HIS A 1 220 ? 8.302 10.333 -23.062 1.00 63.19 220 HIS A C 1
ATOM 1756 O O . HIS A 1 220 ? 7.813 11.374 -23.485 1.00 63.19 220 HIS A O 1
ATOM 1762 N N . SER A 1 221 ? 7.791 9.694 -22.007 1.00 62.38 221 SER A N 1
ATOM 1763 C CA . SER A 1 221 ? 6.623 10.197 -21.269 1.00 62.38 221 SER A CA 1
ATOM 1764 C C . SER A 1 221 ? 6.931 11.491 -20.503 1.00 62.38 221 SER A C 1
ATOM 1766 O O . SER A 1 221 ? 6.064 12.338 -20.309 1.00 62.38 221 SER A O 1
ATOM 1768 N N . LEU A 1 222 ? 8.180 11.661 -20.057 1.00 76.44 222 LEU A N 1
ATOM 1769 C CA . LEU A 1 222 ? 8.627 12.836 -19.311 1.00 76.44 222 LEU A CA 1
ATOM 1770 C C . LEU A 1 222 ? 8.809 14.075 -20.209 1.00 76.44 222 LEU A C 1
ATOM 1772 O O . LEU A 1 222 ? 8.656 15.194 -19.723 1.00 76.44 222 LEU A O 1
ATOM 1776 N N . GLN A 1 223 ? 9.099 13.894 -21.504 1.00 73.75 223 GLN A N 1
ATOM 1777 C CA . GLN A 1 223 ? 9.305 14.985 -22.476 1.00 73.75 223 GLN A CA 1
ATOM 1778 C C . GLN A 1 223 ? 8.102 15.925 -22.623 1.00 73.75 223 GLN A C 1
ATOM 1780 O O . GLN A 1 223 ? 8.282 17.098 -22.944 1.00 73.75 223 GLN A O 1
ATOM 1785 N N . ASP A 1 224 ? 6.894 15.445 -22.337 1.00 64.62 224 ASP A N 1
ATOM 1786 C CA . ASP A 1 224 ? 5.672 16.246 -22.446 1.00 64.62 224 ASP A CA 1
ATOM 1787 C C . ASP A 1 224 ? 5.472 17.216 -21.275 1.00 64.62 224 ASP A C 1
ATOM 1789 O O . ASP A 1 224 ? 4.752 18.211 -21.389 1.00 64.62 224 ASP A O 1
ATOM 1793 N N . ILE A 1 225 ? 6.096 16.931 -20.130 1.00 71.44 225 ILE A N 1
ATOM 1794 C CA . ILE A 1 225 ? 5.888 17.667 -18.874 1.00 71.44 225 ILE A CA 1
ATOM 1795 C C . ILE A 1 225 ? 7.183 18.254 -18.298 1.00 71.44 225 ILE A C 1
ATOM 1797 O O . ILE A 1 225 ? 7.158 18.894 -17.241 1.00 71.44 225 ILE A O 1
ATOM 1801 N N . ALA A 1 226 ? 8.314 18.061 -18.978 1.00 78.19 226 ALA A N 1
ATOM 1802 C CA . ALA A 1 226 ? 9.619 18.538 -18.551 1.00 78.19 226 ALA A CA 1
ATOM 1803 C C . ALA A 1 226 ? 10.529 18.917 -19.731 1.00 78.19 226 ALA A C 1
ATOM 1805 O O . ALA A 1 226 ? 10.377 18.442 -20.851 1.00 78.19 226 ALA A O 1
ATOM 1806 N N . ALA A 1 227 ? 11.517 19.762 -19.451 1.00 75.62 227 ALA A N 1
ATOM 1807 C CA . ALA A 1 227 ? 12.566 20.181 -20.374 1.00 75.62 227 ALA A CA 1
ATOM 1808 C C . ALA A 1 227 ? 13.958 19.890 -19.791 1.00 75.62 227 ALA A C 1
ATOM 1810 O O . ALA A 1 227 ? 14.083 19.451 -18.650 1.00 75.62 227 ALA A O 1
ATOM 1811 N N . ASP A 1 228 ? 15.012 20.122 -20.577 1.00 80.12 228 ASP A N 1
ATOM 1812 C CA . ASP A 1 228 ? 16.415 19.896 -20.182 1.00 80.12 228 ASP A CA 1
ATOM 1813 C C . ASP A 1 228 ? 16.697 18.477 -19.660 1.00 80.12 228 ASP A C 1
ATOM 1815 O O . ASP A 1 228 ? 17.547 18.278 -18.789 1.00 80.12 228 ASP A O 1
ATOM 1819 N N . ILE A 1 229 ? 15.969 17.487 -20.184 1.00 77.12 229 ILE A N 1
ATOM 1820 C CA . ILE A 1 229 ? 16.038 16.107 -19.709 1.00 77.12 229 ILE A CA 1
ATOM 1821 C C . ILE A 1 229 ? 17.406 15.512 -20.056 1.00 77.12 229 ILE A C 1
ATOM 1823 O O . ILE A 1 229 ? 17.783 15.404 -21.223 1.00 77.12 229 ILE A O 1
ATOM 1827 N N . ARG A 1 230 ? 18.142 15.090 -19.031 1.00 80.38 230 ARG A N 1
ATOM 1828 C CA . ARG A 1 230 ? 19.405 14.350 -19.126 1.00 80.38 230 ARG A CA 1
ATOM 1829 C C . ARG A 1 230 ? 19.288 13.090 -18.298 1.00 80.38 230 ARG A C 1
ATOM 1831 O O . ARG A 1 230 ? 18.680 13.122 -17.236 1.00 80.38 230 ARG A O 1
ATOM 1838 N N . TYR A 1 231 ? 19.878 11.992 -18.740 1.00 79.62 231 TYR A N 1
ATOM 1839 C CA . TYR A 1 231 ? 19.734 10.728 -18.032 1.00 79.62 231 TYR A CA 1
ATOM 1840 C C . TYR A 1 231 ? 20.972 9.848 -18.135 1.00 79.62 231 TYR A C 1
ATOM 1842 O O . TYR A 1 231 ? 21.820 10.037 -19.009 1.00 79.62 231 TYR A O 1
ATOM 1850 N N . LEU A 1 232 ? 21.080 8.898 -17.209 1.00 73.62 232 LEU A N 1
ATOM 1851 C CA . LEU A 1 232 ? 22.202 7.978 -17.105 1.00 73.62 232 LEU A CA 1
ATOM 1852 C C . LEU A 1 232 ? 21.687 6.558 -16.802 1.00 73.62 232 LEU A C 1
ATOM 1854 O O . LEU A 1 232 ? 20.914 6.395 -15.853 1.00 73.62 232 LEU A O 1
ATOM 1858 N N . PRO A 1 233 ? 22.103 5.539 -17.583 1.00 69.06 233 PRO A N 1
ATOM 1859 C CA . PRO A 1 233 ? 23.046 5.600 -18.709 1.00 69.06 233 PRO A CA 1
ATOM 1860 C C . PRO A 1 233 ? 22.468 6.317 -19.942 1.00 69.06 233 PRO A C 1
ATOM 1862 O O . PRO A 1 233 ? 21.281 6.217 -20.223 1.00 69.06 233 PRO A O 1
ATOM 1865 N N . GLY A 1 234 ? 23.318 7.044 -20.679 1.00 56.91 234 GLY A N 1
ATOM 1866 C CA . GLY A 1 234 ? 22.900 7.834 -21.848 1.00 56.91 234 GLY A CA 1
ATOM 1867 C C . GLY A 1 234 ? 22.573 7.001 -23.094 1.00 56.91 234 GLY A C 1
ATOM 1868 O O . GLY A 1 234 ? 21.827 7.461 -23.951 1.00 56.91 234 GLY A O 1
ATOM 1869 N N . ASN A 1 235 ? 23.093 5.771 -23.188 1.00 59.81 235 ASN A N 1
ATOM 1870 C CA . ASN A 1 235 ? 22.719 4.816 -24.229 1.00 59.81 235 ASN A CA 1
ATOM 1871 C C . ASN A 1 235 ? 21.853 3.715 -23.610 1.00 59.81 235 ASN A C 1
ATOM 1873 O O . ASN A 1 235 ? 22.359 2.779 -22.994 1.00 59.81 235 ASN A O 1
ATOM 1877 N N . ILE A 1 236 ? 20.541 3.902 -23.709 1.00 60.09 236 ILE A N 1
ATOM 1878 C CA . ILE A 1 236 ? 19.543 3.000 -23.133 1.00 60.09 236 ILE A CA 1
ATOM 1879 C C . ILE A 1 236 ? 19.148 1.908 -24.143 1.00 60.09 236 ILE A C 1
ATOM 1881 O O . ILE A 1 236 ? 18.791 0.809 -23.738 1.00 60.09 236 ILE A O 1
ATOM 1885 N N . ALA A 1 237 ? 19.236 2.187 -25.449 1.00 47.44 237 ALA A N 1
ATOM 1886 C CA . ALA A 1 237 ? 18.754 1.297 -26.510 1.00 47.44 237 ALA A CA 1
ATOM 1887 C C . ALA A 1 237 ? 19.658 0.075 -26.750 1.00 47.44 237 ALA A C 1
ATOM 1889 O O . ALA A 1 237 ? 19.173 -0.974 -27.165 1.00 47.44 237 ALA A O 1
ATOM 1890 N N . ASP A 1 238 ? 20.951 0.190 -26.442 1.00 48.69 238 ASP A N 1
ATOM 1891 C CA . ASP A 1 238 ? 21.900 -0.914 -26.536 1.00 48.69 238 ASP A CA 1
ATOM 1892 C C . ASP A 1 238 ? 22.071 -1.524 -25.135 1.00 48.69 238 ASP A C 1
ATOM 1894 O O . ASP A 1 238 ? 22.531 -0.838 -24.222 1.00 48.69 238 ASP A O 1
ATOM 1898 N N . GLY A 1 239 ? 21.710 -2.801 -24.941 1.00 47.16 239 GLY A N 1
ATOM 1899 C CA . GLY A 1 239 ? 21.585 -3.497 -23.638 1.00 47.16 239 GLY A CA 1
ATOM 1900 C C . GLY A 1 239 ? 22.772 -3.438 -22.650 1.00 47.16 239 GLY A C 1
ATOM 1901 O O . GLY A 1 239 ? 22.677 -3.942 -21.535 1.00 47.16 239 GLY A O 1
ATOM 1902 N N . ALA A 1 240 ? 23.877 -2.772 -22.995 1.00 48.38 240 ALA A N 1
ATOM 1903 C CA . ALA A 1 240 ? 24.952 -2.385 -22.079 1.00 48.38 240 ALA A CA 1
ATOM 1904 C C . ALA A 1 240 ? 24.488 -1.450 -20.937 1.00 48.38 240 ALA A C 1
ATOM 1906 O O . ALA A 1 240 ? 25.134 -1.393 -19.890 1.00 48.38 240 ALA A O 1
ATOM 1907 N N . GLY A 1 241 ? 23.372 -0.730 -21.111 1.00 58.00 241 GLY A N 1
ATOM 1908 C CA . GLY A 1 241 ? 22.785 0.126 -20.074 1.00 58.00 241 GLY A CA 1
ATOM 1909 C C . GLY A 1 241 ? 22.052 -0.630 -18.956 1.00 58.00 241 GLY A C 1
ATOM 1910 O O . GLY A 1 241 ? 21.941 -0.115 -17.844 1.00 58.00 241 GLY A O 1
ATOM 1911 N N . GLU A 1 242 ? 21.594 -1.860 -19.198 1.00 59.72 242 GLU A N 1
ATOM 1912 C CA . GLU A 1 242 ? 20.726 -2.596 -18.265 1.00 59.72 242 GLU A CA 1
ATOM 1913 C C . GLU A 1 242 ? 21.419 -2.955 -16.950 1.00 59.72 242 GLU A C 1
ATOM 1915 O O . GLU A 1 242 ? 20.809 -2.923 -15.882 1.00 59.72 242 GLU A O 1
ATOM 1920 N N . GLU A 1 243 ? 22.705 -3.310 -16.993 1.00 60.19 243 GLU A N 1
ATOM 1921 C CA . GLU A 1 243 ? 23.470 -3.614 -15.779 1.00 60.19 243 GLU A CA 1
ATOM 1922 C C . GLU A 1 243 ? 23.668 -2.356 -14.920 1.00 60.19 243 GLU A C 1
ATOM 1924 O O . GLU A 1 243 ? 23.551 -2.415 -13.694 1.00 60.19 243 GLU A O 1
ATOM 1929 N N . ILE A 1 244 ? 23.870 -1.200 -15.562 1.00 63.34 244 ILE A N 1
ATOM 1930 C CA . ILE A 1 244 ? 23.979 0.102 -14.892 1.00 63.34 244 ILE A CA 1
ATOM 1931 C C . ILE A 1 244 ? 22.632 0.480 -14.270 1.00 63.34 244 ILE A C 1
ATOM 1933 O O . ILE A 1 244 ? 22.586 0.822 -13.091 1.00 63.34 244 ILE A O 1
ATOM 1937 N N . ILE A 1 245 ? 21.529 0.345 -15.012 1.00 70.31 245 ILE A N 1
ATOM 1938 C CA . ILE A 1 245 ? 20.181 0.640 -14.507 1.00 70.31 245 ILE A CA 1
ATOM 1939 C C . ILE A 1 245 ? 19.833 -0.270 -13.319 1.00 70.31 245 ILE A C 1
ATOM 1941 O O . ILE A 1 245 ? 19.362 0.214 -12.289 1.00 70.31 245 ILE A O 1
ATOM 1945 N N . ARG A 1 246 ? 20.124 -1.575 -13.404 1.00 66.75 246 ARG A N 1
ATOM 1946 C CA . ARG A 1 246 ? 19.897 -2.526 -12.302 1.00 66.75 246 ARG A CA 1
ATOM 1947 C C . ARG A 1 246 ? 20.716 -2.192 -11.056 1.00 66.75 246 ARG A C 1
ATOM 1949 O O . ARG A 1 246 ? 20.213 -2.287 -9.932 1.00 66.75 246 ARG A O 1
ATOM 1956 N N . ARG A 1 247 ? 21.989 -1.829 -11.239 1.00 64.31 247 ARG A N 1
ATOM 1957 C CA . ARG A 1 247 ? 22.934 -1.606 -10.136 1.00 64.31 247 ARG A CA 1
ATOM 1958 C C . ARG A 1 247 ? 22.744 -0.248 -9.461 1.00 64.31 247 ARG A C 1
ATOM 1960 O O . ARG A 1 247 ? 22.693 -0.191 -8.223 1.00 64.31 247 ARG A O 1
ATOM 1967 N N . ASP A 1 248 ? 22.636 0.799 -10.276 1.00 62.44 248 ASP A N 1
ATOM 1968 C CA . ASP A 1 248 ? 22.765 2.208 -9.888 1.00 62.44 248 ASP A CA 1
ATOM 1969 C C . ASP A 1 248 ? 21.443 2.987 -10.002 1.00 62.44 248 ASP A C 1
ATOM 1971 O O . ASP A 1 248 ? 21.359 4.116 -9.522 1.00 62.44 248 ASP A O 1
ATOM 1975 N N . GLY A 1 249 ? 20.401 2.371 -10.570 1.00 73.62 249 GLY A N 1
ATOM 1976 C CA . GLY A 1 249 ? 19.136 3.032 -10.874 1.00 73.62 249 GLY A CA 1
ATOM 1977 C C . GLY A 1 249 ? 19.232 3.874 -12.142 1.00 73.62 249 GLY A C 1
ATOM 1978 O O . GLY A 1 249 ? 20.297 4.359 -12.526 1.00 73.62 249 GLY A O 1
ATOM 1979 N N . PHE A 1 250 ? 18.099 4.061 -12.806 1.00 84.19 250 PHE A N 1
ATOM 1980 C CA . PHE A 1 250 ? 17.997 4.953 -13.945 1.00 84.19 250 PHE A CA 1
ATOM 1981 C C . PHE A 1 250 ? 17.879 6.399 -13.460 1.00 84.19 250 PHE A C 1
ATOM 1983 O O . PHE A 1 250 ? 16.882 6.779 -12.845 1.00 84.19 250 PHE A O 1
ATOM 1990 N N . GLN A 1 251 ? 18.925 7.191 -13.686 1.00 84.44 251 GLN A N 1
ATOM 1991 C CA . GLN A 1 251 ? 19.018 8.559 -13.178 1.00 84.44 251 GLN A CA 1
ATOM 1992 C C . GLN A 1 251 ? 18.553 9.547 -14.238 1.00 84.44 251 GLN A C 1
ATOM 1994 O O . GLN A 1 251 ? 18.973 9.445 -15.386 1.00 84.44 251 GLN A O 1
ATOM 1999 N N . ILE A 1 252 ? 17.725 10.515 -13.853 1.00 85.50 252 ILE A N 1
ATOM 2000 C CA . ILE A 1 252 ? 17.129 11.508 -14.744 1.00 85.50 252 ILE A CA 1
ATOM 2001 C C . ILE A 1 252 ? 17.214 12.881 -14.078 1.00 85.50 252 ILE A C 1
ATOM 2003 O O . ILE A 1 252 ? 16.760 13.057 -12.953 1.00 85.50 252 ILE A O 1
ATOM 2007 N N . TRP A 1 253 ? 17.758 13.869 -14.772 1.00 88.56 253 TRP A N 1
ATOM 2008 C CA . TRP A 1 253 ? 17.750 15.279 -14.400 1.00 88.56 253 TRP A CA 1
ATOM 2009 C C . TRP A 1 253 ? 16.867 16.029 -15.379 1.00 88.56 253 TRP A C 1
ATOM 2011 O O . TRP A 1 253 ? 16.980 15.803 -16.579 1.00 88.56 253 TRP A O 1
ATOM 2021 N N . PHE A 1 254 ? 15.995 16.902 -14.891 1.00 87.25 254 PHE A N 1
ATOM 2022 C CA . PHE A 1 254 ? 15.054 17.622 -15.744 1.00 87.25 254 PHE A CA 1
ATOM 2023 C C . PHE A 1 254 ? 14.555 18.908 -15.077 1.00 87.25 254 PHE A C 1
ATOM 2025 O O . PHE A 1 254 ? 14.618 19.058 -13.856 1.00 87.25 254 PHE A O 1
ATOM 2032 N N . SER A 1 255 ? 14.036 19.829 -15.880 1.00 84.88 255 SER A N 1
ATOM 2033 C CA . SER A 1 255 ? 13.379 21.065 -15.449 1.00 84.88 255 SER A CA 1
ATOM 2034 C C . SER A 1 255 ? 11.869 20.936 -15.662 1.00 84.88 255 SER A C 1
ATOM 2036 O O . SER A 1 255 ? 11.442 20.494 -16.725 1.00 84.88 255 SER A O 1
ATOM 2038 N N . SER A 1 256 ? 11.039 21.319 -14.691 1.00 82.81 256 SER A N 1
ATOM 2039 C CA . SER A 1 256 ? 9.574 21.258 -14.827 1.00 82.81 256 SER A CA 1
ATOM 2040 C C . SER A 1 256 ? 8.880 22.339 -13.993 1.00 82.81 256 SER A C 1
ATOM 2042 O O . SER A 1 256 ? 9.416 22.786 -12.981 1.00 82.81 256 SER A O 1
ATOM 2044 N N . ASP A 1 257 ? 7.686 22.768 -14.413 1.00 79.75 257 ASP A N 1
ATOM 2045 C CA . ASP A 1 257 ? 6.823 23.673 -13.632 1.00 79.75 257 ASP A CA 1
ATOM 2046 C C . ASP A 1 257 ? 5.910 22.915 -12.651 1.00 79.75 257 ASP A C 1
ATOM 2048 O O . ASP A 1 257 ? 5.273 23.533 -11.793 1.00 79.75 257 ASP A O 1
ATOM 2052 N N . TYR A 1 258 ? 5.860 21.585 -12.758 1.00 75.12 258 TYR A N 1
ATOM 2053 C CA . TYR A 1 258 ? 5.082 20.723 -11.876 1.00 75.12 258 TYR A CA 1
ATOM 2054 C C . TYR A 1 258 ? 5.692 20.679 -10.470 1.00 75.12 258 TYR A C 1
ATOM 2056 O O . TYR A 1 258 ? 6.891 20.877 -10.257 1.00 75.12 258 TYR A O 1
ATOM 2064 N N . THR A 1 259 ? 4.842 20.460 -9.472 1.00 74.19 259 THR A N 1
ATOM 2065 C CA . THR A 1 259 ? 5.250 20.329 -8.072 1.00 74.19 259 THR A CA 1
ATOM 2066 C C . THR A 1 259 ? 5.956 19.000 -7.809 1.00 74.19 259 THR A C 1
ATOM 2068 O O . THR A 1 259 ? 5.812 18.039 -8.562 1.00 74.19 259 THR A O 1
ATOM 2071 N N . TYR A 1 260 ? 6.681 18.919 -6.687 1.00 73.31 260 TYR A N 1
ATOM 2072 C CA . TYR A 1 260 ? 7.306 17.673 -6.240 1.00 73.31 260 TYR A CA 1
ATOM 2073 C C . TYR A 1 260 ? 6.302 16.513 -6.183 1.00 73.31 260 TYR A C 1
ATOM 2075 O O . TYR A 1 260 ? 6.613 15.415 -6.625 1.00 73.31 260 TYR A O 1
ATOM 2083 N N . GLU A 1 261 ? 5.098 16.756 -5.659 1.00 57.28 261 GLU A N 1
ATOM 2084 C CA . GLU A 1 261 ? 4.058 15.732 -5.512 1.00 57.28 261 GLU A CA 1
ATOM 2085 C C . GLU A 1 261 ? 3.524 15.263 -6.870 1.00 57.28 261 GLU A C 1
ATOM 2087 O O . GLU A 1 261 ? 3.378 14.065 -7.090 1.00 57.28 261 GLU A O 1
ATOM 2092 N N . GLU A 1 262 ? 3.307 16.181 -7.815 1.00 66.38 262 GLU A N 1
ATOM 2093 C CA . GLU A 1 262 ? 2.892 15.833 -9.179 1.00 66.38 262 GLU A CA 1
ATOM 2094 C C . GLU A 1 262 ? 3.974 15.036 -9.916 1.00 66.38 262 GLU A C 1
ATOM 2096 O O . GLU A 1 262 ? 3.663 14.025 -10.545 1.00 66.38 262 GLU A O 1
ATOM 2101 N N . MET A 1 263 ? 5.245 15.427 -9.779 1.00 78.19 263 MET A N 1
ATOM 2102 C CA . MET A 1 263 ? 6.357 14.683 -10.372 1.00 78.19 263 MET A CA 1
ATOM 2103 C C . MET A 1 263 ? 6.547 13.316 -9.711 1.00 78.19 263 MET A C 1
ATOM 2105 O O . MET A 1 263 ? 6.758 12.320 -10.399 1.00 78.19 263 MET A O 1
ATOM 2109 N N . TYR A 1 264 ? 6.431 13.235 -8.386 1.00 66.38 264 TYR A N 1
ATOM 2110 C CA . TYR A 1 264 ? 6.503 11.972 -7.657 1.00 66.38 264 TYR A CA 1
ATOM 2111 C C . TYR A 1 264 ? 5.384 11.021 -8.088 1.00 66.38 264 TYR A C 1
ATOM 2113 O O . TYR A 1 264 ? 5.646 9.846 -8.343 1.00 66.38 264 TYR A O 1
ATOM 2121 N N . ASN A 1 265 ? 4.156 11.527 -8.225 1.00 53.50 265 ASN A N 1
ATOM 2122 C CA . ASN A 1 265 ? 3.014 10.752 -8.702 1.00 53.50 265 ASN A CA 1
ATOM 2123 C C . ASN A 1 265 ? 3.210 10.274 -10.144 1.00 53.50 265 ASN A C 1
ATOM 2125 O O . ASN A 1 265 ? 2.969 9.099 -10.407 1.00 53.50 265 ASN A O 1
ATOM 2129 N N . PHE A 1 266 ? 3.705 11.136 -11.041 1.00 72.38 266 PHE A N 1
ATOM 2130 C CA . PHE A 1 266 ? 4.036 10.759 -12.419 1.00 72.38 266 PHE A CA 1
ATOM 2131 C C . PHE A 1 266 ? 4.971 9.544 -12.454 1.00 72.38 266 PHE A C 1
ATOM 2133 O O . PHE A 1 266 ? 4.657 8.526 -13.064 1.00 72.38 266 PHE A O 1
ATOM 2140 N N . PHE A 1 267 ? 6.094 9.605 -11.736 1.00 73.06 267 PHE A N 1
ATOM 2141 C CA . PHE A 1 267 ? 7.039 8.494 -11.735 1.00 73.06 267 PHE A CA 1
ATOM 2142 C C . PHE A 1 267 ? 6.528 7.272 -10.966 1.00 73.06 267 PHE A C 1
ATOM 2144 O O . PHE A 1 267 ? 6.862 6.152 -11.340 1.00 73.06 267 PHE A O 1
ATOM 2151 N N . SER A 1 268 ? 5.713 7.455 -9.923 1.00 61.22 268 SER A N 1
ATOM 2152 C CA . SER A 1 268 ? 5.139 6.356 -9.125 1.00 61.22 268 SER A CA 1
ATOM 2153 C C . SER A 1 268 ? 4.175 5.469 -9.913 1.00 61.22 268 SER A C 1
ATOM 2155 O O . SER A 1 268 ? 3.894 4.350 -9.497 1.00 61.22 268 SER A O 1
ATOM 2157 N N . GLN A 1 269 ? 3.686 5.957 -11.053 1.00 54.44 269 GLN A N 1
ATOM 2158 C CA . GLN A 1 269 ? 2.836 5.220 -11.987 1.00 54.44 269 GLN A CA 1
ATOM 2159 C C . GLN A 1 269 ? 3.637 4.346 -12.967 1.00 54.44 269 GLN A C 1
ATOM 2161 O O . GLN A 1 269 ? 3.049 3.665 -13.805 1.00 54.44 269 GLN A O 1
ATOM 2166 N N . THR A 1 270 ? 4.971 4.349 -12.869 1.00 61.81 270 THR A N 1
ATOM 2167 C CA . THR A 1 270 ? 5.843 3.509 -13.699 1.00 61.81 270 THR A CA 1
ATOM 2168 C C . THR A 1 270 ? 5.626 2.030 -13.370 1.00 61.81 270 THR A C 1
ATOM 2170 O O . THR A 1 270 ? 5.731 1.609 -12.217 1.00 61.81 270 THR A O 1
ATOM 2173 N N . ILE A 1 271 ? 5.347 1.225 -14.395 1.00 46.88 271 ILE A N 1
ATOM 2174 C CA . ILE A 1 271 ? 5.160 -0.224 -14.260 1.00 46.88 271 ILE A CA 1
ATOM 2175 C C . ILE A 1 271 ? 6.488 -0.867 -13.827 1.00 46.88 271 ILE A C 1
ATOM 2177 O O . ILE A 1 271 ? 7.561 -0.462 -14.276 1.00 46.88 271 ILE A O 1
ATOM 2181 N N . PHE A 1 272 ? 6.421 -1.854 -12.926 1.00 49.66 272 PHE A N 1
ATOM 2182 C CA . PHE A 1 272 ? 7.588 -2.519 -12.328 1.00 49.66 272 PHE A CA 1
ATOM 2183 C C . PHE A 1 272 ? 8.534 -1.579 -11.570 1.00 49.66 272 PHE A C 1
ATOM 2185 O O . PHE A 1 272 ? 9.722 -1.866 -11.436 1.00 49.66 272 PHE A O 1
ATOM 2192 N N . LEU A 1 273 ? 8.028 -0.462 -11.047 1.00 59.69 273 LEU A N 1
ATOM 2193 C CA . LEU A 1 273 ? 8.795 0.407 -10.167 1.00 59.69 273 LEU A CA 1
ATOM 2194 C C . LEU A 1 273 ? 8.973 -0.235 -8.784 1.00 59.69 273 LEU A C 1
ATOM 2196 O O . LEU A 1 273 ? 8.019 -0.364 -8.019 1.00 59.69 273 LEU A O 1
ATOM 2200 N N . ARG A 1 274 ? 10.221 -0.544 -8.429 1.00 67.31 274 ARG A N 1
ATOM 2201 C CA . ARG A 1 274 ? 10.610 -0.945 -7.070 1.00 67.31 274 ARG A CA 1
ATOM 2202 C C . ARG A 1 274 ? 10.654 0.258 -6.135 1.00 67.31 274 ARG A C 1
ATOM 2204 O O . ARG A 1 274 ? 10.182 0.205 -5.002 1.00 67.31 274 ARG A O 1
ATOM 2211 N N . SER A 1 275 ? 11.288 1.341 -6.582 1.00 58.78 275 SER A N 1
ATOM 2212 C CA . SER A 1 275 ? 11.418 2.571 -5.798 1.00 58.78 275 SER A CA 1
ATOM 2213 C C . SER A 1 275 ? 11.825 3.755 -6.666 1.00 58.78 275 SER A C 1
ATOM 2215 O O . SER A 1 275 ? 12.610 3.596 -7.599 1.00 58.78 275 SER A O 1
ATOM 2217 N N . ILE A 1 276 ? 11.372 4.948 -6.286 1.00 75.12 276 ILE A N 1
ATOM 2218 C CA . ILE A 1 276 ? 11.852 6.226 -6.812 1.00 75.12 276 ILE A CA 1
ATOM 2219 C C . ILE A 1 276 ? 12.488 7.053 -5.692 1.00 75.12 27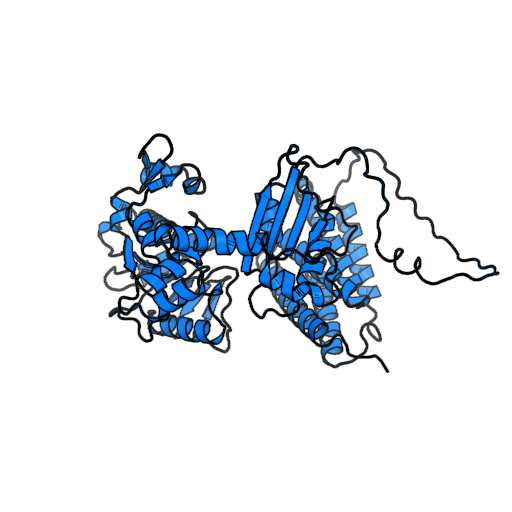6 ILE A C 1
ATOM 2221 O O . ILE A 1 276 ? 11.924 7.188 -4.606 1.00 75.12 276 ILE A O 1
ATOM 2225 N N . GLU A 1 277 ? 13.622 7.673 -6.001 1.00 75.88 277 GLU A N 1
ATOM 2226 C CA . GLU A 1 277 ? 14.198 8.763 -5.219 1.00 75.88 277 GLU A CA 1
ATOM 2227 C C . GLU A 1 277 ? 14.099 10.062 -6.032 1.00 75.88 277 GLU A C 1
ATOM 2229 O O . GLU A 1 277 ? 14.757 10.199 -7.061 1.00 75.88 277 GLU A O 1
ATOM 2234 N N . LEU A 1 278 ? 13.250 11.003 -5.605 1.00 77.94 278 LEU A N 1
ATOM 2235 C CA . LEU A 1 278 ? 13.061 12.300 -6.267 1.00 77.94 278 LEU A CA 1
ATOM 2236 C C . LEU A 1 278 ? 13.626 13.426 -5.395 1.00 77.94 278 LEU A C 1
ATOM 2238 O O . LEU A 1 278 ? 13.325 13.501 -4.202 1.00 77.94 278 LEU A O 1
ATOM 2242 N N . PHE A 1 279 ? 14.391 14.325 -6.008 1.00 77.44 279 PHE A N 1
ATOM 2243 C CA . PHE A 1 279 ? 15.048 15.465 -5.375 1.00 77.44 279 PHE A CA 1
ATOM 2244 C C . PHE A 1 279 ? 14.730 16.746 -6.151 1.00 77.44 279 PHE A C 1
ATOM 2246 O O . PHE A 1 279 ? 14.849 16.753 -7.373 1.00 77.44 279 PHE A O 1
ATOM 2253 N N . GLU A 1 280 ? 14.363 17.824 -5.458 1.00 80.12 280 GLU A N 1
ATOM 2254 C CA . GLU A 1 280 ? 14.308 19.181 -6.028 1.00 80.12 280 GLU A CA 1
ATOM 2255 C C . GLU A 1 280 ? 15.689 19.837 -5.853 1.00 80.12 280 GLU A C 1
ATOM 2257 O O . GLU A 1 280 ? 16.291 19.729 -4.783 1.00 80.12 280 GLU A O 1
ATOM 2262 N N . ILE A 1 281 ? 16.225 20.446 -6.912 1.00 78.69 281 ILE A N 1
ATOM 2263 C CA . ILE A 1 281 ? 17.590 20.985 -6.977 1.00 78.69 281 ILE A CA 1
ATOM 2264 C C . ILE A 1 281 ? 17.525 22.514 -7.073 1.00 78.69 281 ILE A C 1
ATOM 2266 O O . ILE A 1 281 ? 16.901 23.047 -7.991 1.00 78.69 281 ILE A O 1
ATOM 2270 N N . ASP A 1 282 ? 18.218 23.212 -6.171 1.00 56.84 282 ASP A N 1
ATOM 2271 C CA . ASP A 1 282 ? 18.356 24.674 -6.203 1.00 56.84 282 ASP A CA 1
ATOM 2272 C C . ASP A 1 282 ? 19.399 25.143 -7.242 1.00 56.84 282 ASP A C 1
ATOM 2274 O O . ASP A 1 282 ? 20.406 24.474 -7.485 1.00 56.84 282 ASP A O 1
ATOM 2278 N N . GLU A 1 283 ? 19.201 26.344 -7.806 1.00 49.25 283 GLU A N 1
ATOM 2279 C CA . GLU A 1 283 ? 20.001 26.979 -8.882 1.00 49.25 283 GLU A CA 1
ATOM 2280 C C . GLU A 1 283 ? 21.522 27.122 -8.616 1.00 49.25 283 GLU A C 1
ATOM 2282 O O . GLU A 1 283 ? 22.256 27.556 -9.502 1.00 49.25 283 GLU A O 1
ATOM 2287 N N . HIS A 1 284 ? 22.037 26.781 -7.430 1.00 39.50 284 HIS A N 1
ATOM 2288 C CA . HIS A 1 284 ? 23.418 27.078 -7.014 1.00 39.50 284 HIS A CA 1
ATOM 2289 C C . HIS A 1 284 ? 24.383 25.886 -6.919 1.00 39.50 284 HIS A C 1
ATOM 2291 O O . HIS A 1 284 ? 25.517 26.070 -6.474 1.00 39.50 284 HIS A O 1
ATOM 2297 N N . VAL A 1 285 ? 24.009 24.690 -7.380 1.00 39.75 285 VAL A N 1
ATOM 2298 C CA . VAL A 1 285 ? 24.947 23.554 -7.488 1.00 39.75 285 VAL A CA 1
ATOM 2299 C C . VAL A 1 285 ? 25.324 23.328 -8.954 1.00 39.75 285 VAL A C 1
ATOM 2301 O O . VAL A 1 285 ? 24.862 22.405 -9.612 1.00 39.75 285 VAL A O 1
ATOM 2304 N N . GLU A 1 286 ? 26.165 24.214 -9.484 1.00 37.62 286 GLU A N 1
ATOM 2305 C CA . GLU A 1 286 ? 26.638 24.195 -10.879 1.00 37.62 286 GLU A CA 1
ATOM 2306 C C . GLU A 1 286 ? 27.937 23.372 -11.067 1.00 37.62 286 GLU A C 1
ATOM 2308 O O . GLU A 1 286 ? 28.636 23.517 -12.068 1.00 37.62 286 GLU A O 1
ATOM 2313 N N . SER A 1 287 ? 28.305 22.505 -10.111 1.00 33.31 287 SER A N 1
ATOM 2314 C CA . SER A 1 287 ? 29.616 21.826 -10.103 1.00 33.31 287 SER A CA 1
ATOM 2315 C C . SER A 1 287 ? 29.608 20.299 -10.231 1.00 33.31 287 SER A C 1
ATOM 2317 O O . SER A 1 287 ? 30.676 19.703 -10.152 1.00 33.31 287 SER A O 1
ATOM 2319 N N . GLU A 1 288 ? 28.471 19.654 -10.490 1.00 37.75 288 GLU A N 1
ATOM 2320 C CA . GLU A 1 288 ? 28.413 18.204 -10.771 1.00 37.75 288 GLU A CA 1
ATOM 2321 C C . GLU A 1 288 ? 27.821 17.930 -12.159 1.00 37.75 288 GLU A C 1
ATOM 2323 O O . GLU A 1 288 ? 26.889 17.152 -12.341 1.00 37.75 288 GLU A O 1
ATOM 2328 N N . HIS A 1 289 ? 28.346 18.613 -13.174 1.00 36.59 289 HIS A N 1
ATOM 2329 C CA . HIS A 1 289 ? 28.073 18.270 -14.566 1.00 36.59 289 HIS A CA 1
ATOM 2330 C C . HIS A 1 289 ? 29.184 17.345 -15.080 1.00 36.59 289 HIS A C 1
ATOM 2332 O O . HIS A 1 289 ? 30.305 17.824 -15.280 1.00 36.59 289 HIS A O 1
ATOM 2338 N N . PRO A 1 290 ? 28.922 16.051 -15.351 1.00 33.97 290 PRO A N 1
ATOM 2339 C CA . PRO A 1 290 ? 29.856 15.252 -16.125 1.00 33.97 290 PRO A CA 1
ATOM 2340 C C . PRO A 1 290 ? 29.861 15.814 -17.548 1.00 33.97 290 PRO A C 1
ATOM 2342 O O . PRO A 1 290 ? 28.828 15.839 -18.221 1.00 33.97 290 PRO A O 1
ATOM 2345 N N . LYS A 1 291 ? 31.013 16.313 -18.003 1.00 35.00 291 LYS A N 1
ATOM 2346 C CA . LYS A 1 291 ? 31.216 16.647 -19.414 1.00 35.00 291 LYS A CA 1
ATOM 2347 C C . LYS A 1 291 ? 31.290 15.342 -20.204 1.00 35.00 291 LYS A C 1
ATOM 2349 O O . LYS A 1 291 ? 32.094 14.473 -19.887 1.00 35.00 291 LYS A O 1
ATOM 2354 N N . THR A 1 292 ? 30.447 15.215 -21.219 1.00 34.78 292 THR A N 1
ATOM 2355 C CA . THR A 1 292 ? 30.418 14.086 -22.152 1.00 34.78 292 THR A CA 1
ATOM 2356 C C . THR A 1 292 ? 31.482 14.276 -23.228 1.00 34.78 292 THR A C 1
ATOM 2358 O O . THR A 1 292 ? 31.148 14.568 -24.369 1.00 34.78 292 THR A O 1
ATOM 2361 N N . ASP A 1 293 ? 32.757 14.188 -22.859 1.00 31.66 293 ASP A N 1
ATOM 2362 C CA . ASP A 1 293 ? 33.835 14.014 -23.837 1.00 31.66 293 ASP A CA 1
ATOM 2363 C C . ASP A 1 293 ? 35.061 13.417 -23.145 1.00 31.66 293 ASP A C 1
ATOM 2365 O O . ASP A 1 293 ? 36.023 14.089 -22.797 1.00 31.66 293 ASP A O 1
ATOM 2369 N N . ASP A 1 294 ? 34.928 12.151 -22.787 1.00 26.64 294 ASP A N 1
ATOM 2370 C CA . ASP A 1 294 ? 36.007 11.181 -22.706 1.00 26.64 294 ASP A CA 1
ATOM 2371 C C . ASP A 1 294 ? 35.329 9.847 -22.413 1.00 26.64 294 ASP A C 1
ATOM 2373 O O . ASP A 1 294 ? 34.282 9.784 -21.766 1.00 26.64 294 ASP A O 1
ATOM 2377 N N . THR A 1 295 ? 35.905 8.763 -22.910 1.00 31.45 295 THR A N 1
ATOM 2378 C CA . THR A 1 295 ? 35.589 7.398 -22.495 1.00 31.45 295 THR A CA 1
ATOM 2379 C C . THR A 1 295 ? 35.748 7.272 -20.976 1.00 31.45 295 THR A C 1
ATOM 2381 O O . THR A 1 295 ? 36.798 6.864 -20.480 1.00 31.45 295 THR A O 1
ATOM 2384 N N . PHE A 1 296 ? 34.721 7.662 -20.226 1.00 29.48 296 PHE A N 1
ATOM 2385 C CA . PHE A 1 296 ? 34.671 7.537 -18.783 1.00 29.48 296 PHE A CA 1
ATOM 2386 C C . PHE A 1 296 ? 34.280 6.099 -18.476 1.00 29.48 296 PHE A C 1
ATOM 2388 O O . PHE A 1 296 ? 33.108 5.733 -18.455 1.00 29.48 296 PHE A O 1
ATOM 2395 N N . ILE A 1 297 ? 35.300 5.267 -18.284 1.00 30.58 297 ILE A N 1
ATOM 2396 C CA . ILE A 1 297 ? 35.194 4.091 -17.426 1.00 30.58 297 ILE A CA 1
ATOM 2397 C C . ILE A 1 297 ? 34.862 4.662 -16.042 1.00 30.58 297 ILE A C 1
ATOM 2399 O O . ILE A 1 297 ? 35.721 5.354 -15.490 1.00 30.58 297 ILE A O 1
ATOM 2403 N N . PRO A 1 298 ? 33.651 4.462 -15.491 1.00 28.41 298 PRO A N 1
ATOM 2404 C CA . PRO A 1 298 ? 33.325 5.055 -14.212 1.00 28.41 298 PRO A CA 1
ATOM 2405 C C . PRO A 1 298 ? 34.192 4.421 -13.139 1.00 28.41 298 PRO A C 1
ATOM 2407 O O . PRO A 1 298 ? 34.151 3.204 -12.936 1.00 28.41 298 PRO A O 1
ATOM 2410 N N . ASP A 1 299 ? 34.984 5.261 -12.477 1.00 30.38 299 ASP A N 1
ATOM 2411 C CA . ASP A 1 299 ? 35.639 4.900 -11.234 1.00 30.38 299 ASP A CA 1
ATOM 2412 C C . ASP A 1 299 ? 34.553 4.489 -10.232 1.00 30.38 299 ASP A C 1
ATOM 2414 O O . ASP A 1 299 ? 33.531 5.150 -10.042 1.00 30.38 299 ASP A O 1
ATOM 2418 N N . THR A 1 300 ? 34.754 3.309 -9.672 1.00 34.88 300 THR A N 1
ATOM 2419 C CA . THR A 1 300 ? 33.801 2.478 -8.934 1.00 34.88 300 THR A CA 1
ATOM 2420 C C . THR A 1 300 ? 33.444 3.010 -7.538 1.00 34.88 300 THR A C 1
ATOM 2422 O O . THR A 1 300 ? 33.167 2.216 -6.639 1.00 34.88 300 THR A O 1
ATOM 2425 N N . SER A 1 301 ? 33.461 4.326 -7.312 1.00 35.88 301 SER A N 1
ATOM 2426 C CA . SER A 1 301 ? 33.371 4.895 -5.964 1.00 35.88 301 SER A CA 1
ATOM 2427 C C . SER A 1 301 ? 31.980 5.374 -5.546 1.00 35.88 301 SER A C 1
ATOM 2429 O O . SER A 1 301 ? 31.626 5.074 -4.421 1.00 35.88 301 SER A O 1
ATOM 2431 N N . GLU A 1 302 ? 31.133 5.991 -6.381 1.00 36.50 302 GLU A N 1
ATOM 2432 C CA . GLU A 1 302 ? 29.984 6.771 -5.847 1.00 36.50 302 GLU A CA 1
ATOM 2433 C C . GLU A 1 302 ? 28.663 6.003 -5.590 1.00 36.50 302 GLU A C 1
ATOM 2435 O O . GLU A 1 302 ? 28.042 6.143 -4.532 1.00 36.50 302 GLU A O 1
ATOM 2440 N N . SER A 1 303 ? 28.216 5.125 -6.496 1.00 33.69 303 SER A N 1
ATOM 2441 C CA . SER A 1 303 ? 27.016 4.291 -6.255 1.00 33.69 303 SER A CA 1
ATOM 2442 C C . SER A 1 303 ? 27.301 3.143 -5.278 1.00 33.69 303 SER A C 1
ATOM 2444 O O . SER A 1 303 ? 26.442 2.710 -4.496 1.00 33.69 303 SER A O 1
ATOM 2446 N N . VAL A 1 304 ? 28.566 2.721 -5.261 1.00 33.34 304 VAL A N 1
ATOM 2447 C CA . VAL A 1 304 ? 29.169 1.926 -4.203 1.00 33.34 304 VAL A CA 1
ATOM 2448 C C . VAL A 1 304 ? 29.255 2.768 -2.925 1.00 33.34 304 VAL A C 1
ATOM 2450 O O . VAL A 1 304 ? 28.852 2.239 -1.912 1.00 33.34 304 VAL A O 1
ATOM 2453 N N . GLU A 1 305 ? 29.603 4.059 -2.910 1.00 31.64 305 GLU A N 1
ATOM 2454 C CA . GLU A 1 305 ? 29.672 4.923 -1.706 1.00 31.64 305 GLU A CA 1
ATOM 2455 C C . GLU A 1 305 ? 28.337 5.194 -1.018 1.00 31.64 305 GLU A C 1
ATOM 2457 O O . GLU A 1 305 ? 28.349 5.538 0.159 1.00 31.64 305 GLU A O 1
ATOM 2462 N N . MET A 1 306 ? 27.179 5.011 -1.653 1.00 32.69 306 MET A N 1
ATOM 2463 C CA . MET A 1 306 ? 25.900 5.176 -0.943 1.00 32.69 306 MET A CA 1
ATOM 2464 C C . MET A 1 306 ? 25.472 3.886 -0.215 1.00 32.69 306 MET A C 1
ATOM 2466 O O . MET A 1 306 ? 25.024 3.932 0.938 1.00 32.69 306 MET A O 1
ATOM 2470 N N . LYS A 1 307 ? 25.695 2.715 -0.841 1.00 33.88 307 LYS A N 1
ATOM 2471 C CA . LYS A 1 307 ? 25.514 1.378 -0.227 1.00 33.88 307 LYS A CA 1
ATOM 2472 C C . LYS A 1 307 ? 26.658 1.051 0.748 1.00 33.88 307 LYS A C 1
ATOM 2474 O O . LYS A 1 307 ? 26.413 0.656 1.889 1.00 33.88 307 LYS A O 1
ATOM 2479 N N . MET A 1 308 ? 27.898 1.322 0.347 1.00 33.88 308 MET A N 1
ATOM 2480 C CA . MET A 1 308 ? 29.098 1.325 1.181 1.00 33.88 308 MET A CA 1
ATOM 2481 C C . MET A 1 308 ? 29.053 2.443 2.196 1.00 33.88 308 MET A C 1
ATOM 2483 O O . MET A 1 308 ? 29.443 2.172 3.293 1.00 33.88 308 MET A O 1
ATOM 2487 N N . GLY A 1 309 ? 28.534 3.646 1.989 1.00 34.09 309 GLY A N 1
ATOM 2488 C CA . GLY A 1 309 ? 28.532 4.693 3.030 1.00 34.09 309 GLY A CA 1
ATOM 2489 C C . GLY A 1 309 ? 27.730 4.296 4.275 1.00 34.09 309 GLY A C 1
ATOM 2490 O O . GLY A 1 309 ? 28.092 4.621 5.410 1.00 34.09 309 GLY A O 1
ATOM 2491 N N . ARG A 1 310 ? 26.673 3.492 4.089 1.00 39.97 310 ARG A N 1
ATOM 2492 C CA . ARG A 1 310 ? 25.895 2.882 5.182 1.00 39.97 310 ARG A CA 1
ATOM 2493 C C . ARG A 1 310 ? 26.622 1.694 5.830 1.00 39.97 310 ARG A C 1
ATOM 2495 O O . ARG A 1 310 ? 26.553 1.559 7.051 1.00 39.97 310 ARG A O 1
ATOM 2502 N N . LEU A 1 311 ? 27.343 0.886 5.047 1.00 41.31 311 LEU A N 1
ATOM 2503 C CA . LEU A 1 311 ? 28.168 -0.251 5.501 1.00 41.31 311 LEU A CA 1
ATOM 2504 C C . LEU A 1 311 ? 29.546 0.155 6.064 1.00 41.31 311 LEU A C 1
ATOM 2506 O O . LEU A 1 311 ? 30.058 -0.475 6.975 1.00 41.31 311 LEU A O 1
ATOM 2510 N N . HIS A 1 312 ? 30.137 1.234 5.580 1.00 42.72 312 HIS A N 1
ATOM 2511 C CA . HIS A 1 312 ? 31.465 1.768 5.873 1.00 42.72 312 HIS A CA 1
ATOM 2512 C C . HIS A 1 312 ? 31.438 2.445 7.236 1.00 42.72 312 HIS A C 1
ATOM 2514 O O . HIS A 1 312 ? 32.350 2.269 8.032 1.00 42.72 312 HIS A O 1
ATOM 2520 N N . ASN A 1 313 ? 30.316 3.079 7.590 1.00 43.09 313 ASN A N 1
ATOM 2521 C CA . ASN A 1 313 ? 30.034 3.456 8.973 1.00 43.09 313 ASN A CA 1
ATOM 2522 C C . ASN A 1 313 ? 29.971 2.240 9.923 1.00 43.09 313 ASN A C 1
ATOM 2524 O O . ASN A 1 313 ? 30.363 2.366 11.079 1.00 43.09 313 ASN A O 1
ATOM 2528 N N . VAL A 1 314 ? 29.522 1.062 9.464 1.00 46.75 314 VAL A N 1
ATOM 2529 C CA . VAL A 1 314 ? 29.498 -0.180 10.270 1.00 46.75 314 VAL A CA 1
ATOM 2530 C C . VAL A 1 314 ? 30.893 -0.806 10.383 1.00 46.75 314 VAL A C 1
ATOM 2532 O O . VAL A 1 314 ? 31.267 -1.231 11.479 1.00 46.75 314 VAL A O 1
ATOM 2535 N N . LEU A 1 315 ? 31.672 -0.802 9.294 1.00 44.69 315 LEU A N 1
ATOM 2536 C CA . LEU A 1 315 ? 33.077 -1.228 9.263 1.00 44.69 315 LEU A CA 1
ATOM 2537 C C . LEU A 1 315 ? 33.930 -0.369 10.211 1.00 44.69 315 LEU A C 1
ATOM 2539 O O . LEU A 1 315 ? 34.645 -0.906 11.053 1.00 44.69 315 LEU A O 1
ATOM 2543 N N . MET A 1 316 ? 33.763 0.957 10.163 1.00 47.09 316 MET A N 1
ATOM 2544 C CA . MET A 1 316 ? 34.496 1.916 10.999 1.00 47.09 316 MET A CA 1
ATOM 2545 C C . MET A 1 316 ? 34.083 1.879 12.479 1.00 47.09 316 MET A C 1
ATOM 2547 O O . MET A 1 316 ? 34.934 2.029 13.351 1.00 47.09 316 MET A O 1
ATOM 2551 N N . GLN A 1 317 ? 32.800 1.658 12.796 1.00 51.59 317 GLN A N 1
ATOM 2552 C CA . GLN A 1 317 ? 32.327 1.566 14.189 1.00 51.59 317 GLN A CA 1
ATOM 2553 C C . GLN A 1 317 ? 32.747 0.267 14.892 1.00 51.59 317 GLN A C 1
ATOM 2555 O O . GLN A 1 317 ? 32.888 0.266 16.114 1.00 51.59 317 GLN A O 1
ATOM 2560 N N . ASN A 1 318 ? 32.952 -0.821 14.140 1.00 52.19 318 ASN A N 1
ATOM 2561 C CA . ASN A 1 318 ? 33.332 -2.133 14.680 1.00 52.19 318 ASN A CA 1
ATOM 2562 C C . ASN A 1 318 ? 34.775 -2.547 14.337 1.00 52.19 318 ASN A C 1
ATOM 2564 O O . ASN A 1 318 ? 35.184 -3.657 14.666 1.00 52.19 318 ASN A O 1
ATOM 2568 N N . ASN A 1 319 ? 35.565 -1.635 13.758 1.00 59.47 319 ASN A N 1
ATOM 2569 C CA . ASN A 1 319 ? 36.997 -1.796 13.487 1.00 59.47 319 ASN A CA 1
ATOM 2570 C C . ASN A 1 319 ? 37.358 -2.905 12.469 1.00 59.47 319 ASN A C 1
ATOM 2572 O O . ASN A 1 319 ? 38.455 -3.463 12.536 1.00 59.47 319 ASN A O 1
ATOM 2576 N N . PHE A 1 320 ? 36.462 -3.208 11.526 1.00 56.84 320 PHE A N 1
ATOM 2577 C CA . PHE A 1 320 ? 36.719 -4.150 10.429 1.00 56.84 320 PHE A CA 1
ATOM 2578 C C . PHE A 1 320 ? 37.455 -3.454 9.276 1.00 56.84 320 PHE A C 1
ATOM 2580 O O . PHE A 1 320 ? 37.140 -2.313 8.934 1.00 56.84 320 PHE A O 1
ATOM 2587 N N . LYS A 1 321 ? 38.445 -4.126 8.683 1.00 45.28 321 LYS A N 1
ATOM 2588 C CA . LYS A 1 321 ? 39.353 -3.547 7.677 1.00 45.28 321 LYS A CA 1
ATOM 2589 C C . LYS A 1 321 ? 38.784 -3.570 6.266 1.00 45.28 321 LYS A C 1
ATOM 2591 O O . LYS A 1 321 ? 39.129 -2.706 5.464 1.00 45.28 321 LYS A O 1
ATOM 2596 N N . ASP A 1 322 ? 37.937 -4.546 5.970 1.00 50.25 322 ASP A N 1
ATOM 2597 C CA . ASP A 1 322 ? 37.292 -4.704 4.675 1.00 50.25 322 ASP A CA 1
ATOM 2598 C C . ASP A 1 322 ? 35.950 -5.443 4.798 1.00 50.25 322 ASP A C 1
ATOM 2600 O O . ASP A 1 322 ? 35.551 -5.924 5.863 1.00 50.25 322 ASP A O 1
ATOM 2604 N N . PHE A 1 323 ? 35.211 -5.479 3.691 1.00 46.91 323 PHE A N 1
ATOM 2605 C CA . PHE A 1 323 ? 33.886 -6.089 3.638 1.00 46.91 323 PHE A CA 1
ATOM 2606 C C . PHE A 1 323 ? 33.924 -7.622 3.756 1.00 46.91 323 PHE A C 1
ATOM 2608 O O . PHE A 1 323 ? 32.962 -8.216 4.243 1.00 46.91 323 PHE A O 1
ATOM 2615 N N . SER A 1 324 ? 35.034 -8.256 3.373 1.00 48.72 324 SER A N 1
ATOM 2616 C CA . SER A 1 324 ? 35.230 -9.702 3.510 1.00 48.72 324 SER A CA 1
ATOM 2617 C C . SER A 1 324 ? 35.348 -10.095 4.983 1.00 48.72 324 SER A C 1
ATOM 2619 O O . SER A 1 324 ? 34.680 -11.026 5.417 1.00 48.72 324 SER A O 1
ATOM 2621 N N . GLU A 1 325 ? 36.092 -9.325 5.782 1.00 60.00 325 GLU A N 1
ATOM 2622 C CA . GLU A 1 325 ? 36.216 -9.523 7.233 1.00 60.00 325 GLU A CA 1
ATOM 2623 C C . GLU A 1 325 ? 34.864 -9.357 7.951 1.00 60.00 325 GLU A C 1
ATOM 2625 O O . GLU A 1 325 ? 34.549 -10.086 8.894 1.00 60.00 325 GLU A O 1
ATOM 2630 N N . TYR A 1 326 ? 34.022 -8.436 7.474 1.00 56.66 326 TYR A N 1
ATOM 2631 C CA . TYR A 1 326 ? 32.665 -8.261 7.990 1.00 56.66 326 TYR A CA 1
ATOM 2632 C C . TYR A 1 326 ? 31.714 -9.394 7.576 1.00 56.66 326 TYR A C 1
ATOM 2634 O O . TYR A 1 326 ? 30.922 -9.845 8.402 1.00 56.66 326 TYR A O 1
ATOM 2642 N N . LEU A 1 327 ? 31.804 -9.899 6.341 1.00 46.84 327 LEU A N 1
ATOM 2643 C CA . LEU A 1 327 ? 31.056 -11.083 5.899 1.00 46.84 327 LEU A CA 1
ATOM 2644 C C . LEU A 1 327 ? 31.467 -12.336 6.681 1.00 46.84 327 LEU A C 1
ATOM 2646 O O . LEU A 1 327 ? 30.597 -13.084 7.124 1.00 46.84 327 LEU A O 1
ATOM 2650 N N . ASP A 1 328 ? 32.760 -12.525 6.935 1.00 59.53 328 ASP A N 1
ATOM 2651 C CA . ASP A 1 328 ? 33.272 -13.612 7.773 1.00 59.53 328 ASP A CA 1
ATOM 2652 C C . ASP A 1 328 ? 32.797 -13.470 9.231 1.00 59.53 328 ASP A C 1
ATOM 2654 O O . ASP A 1 328 ? 32.427 -14.456 9.876 1.00 59.53 328 ASP A O 1
ATOM 2658 N N . HIS A 1 329 ? 32.725 -12.242 9.757 1.00 59.28 329 HIS A N 1
ATOM 2659 C CA . HIS A 1 329 ? 32.130 -11.964 11.066 1.00 59.28 329 HIS A CA 1
ATOM 2660 C C . HIS A 1 329 ? 30.628 -12.289 11.107 1.00 59.28 329 HIS A C 1
ATOM 2662 O O . HIS A 1 329 ? 30.168 -12.934 12.046 1.00 59.28 329 HIS A O 1
ATOM 2668 N N . ILE A 1 330 ? 29.868 -11.909 10.077 1.00 53.91 330 ILE A N 1
ATOM 2669 C CA . ILE A 1 330 ? 28.442 -12.243 9.946 1.00 53.91 330 ILE A CA 1
ATOM 2670 C C . ILE A 1 330 ? 28.238 -13.762 9.898 1.00 53.91 330 ILE A C 1
ATOM 2672 O O . ILE A 1 330 ? 27.368 -14.288 10.587 1.00 53.91 330 ILE A O 1
ATOM 2676 N N . MET A 1 331 ? 29.045 -14.465 9.103 1.00 44.12 331 MET A N 1
ATOM 2677 C CA . MET A 1 331 ? 28.967 -15.917 8.911 1.00 44.12 331 MET A CA 1
ATOM 2678 C C . MET A 1 331 ? 29.417 -16.705 10.152 1.00 44.12 331 MET A C 1
ATOM 2680 O O . MET A 1 331 ? 28.995 -17.846 10.343 1.00 44.12 331 MET A O 1
ATOM 2684 N N . SER A 1 332 ? 30.261 -16.111 11.002 1.00 52.16 332 SER A N 1
ATOM 2685 C CA . SER A 1 332 ? 30.739 -16.706 12.258 1.00 52.16 332 SER A CA 1
ATOM 2686 C C . SER A 1 332 ? 29.909 -16.320 13.491 1.00 52.16 332 SER A C 1
ATOM 2688 O O . SER A 1 332 ? 30.036 -16.963 14.540 1.00 52.16 332 SER A O 1
ATOM 2690 N N . ASP A 1 333 ? 29.031 -15.316 13.384 1.00 48.41 333 ASP A N 1
ATOM 2691 C CA . ASP A 1 333 ? 28.160 -14.872 14.471 1.00 48.41 333 ASP A CA 1
ATOM 2692 C C . ASP A 1 333 ? 26.986 -15.837 14.700 1.00 48.41 333 ASP A C 1
ATOM 2694 O O . ASP A 1 333 ? 25.935 -15.780 14.064 1.00 48.41 333 ASP A O 1
ATOM 2698 N N . THR A 1 334 ? 27.139 -16.696 15.705 1.00 38.81 334 THR A N 1
ATOM 2699 C CA . THR A 1 334 ? 26.091 -17.628 16.156 1.00 38.81 334 THR A CA 1
ATOM 2700 C C . THR A 1 334 ? 24.934 -16.956 16.909 1.00 38.81 334 THR A C 1
ATOM 2702 O O . THR A 1 334 ? 23.935 -17.616 17.197 1.00 38.81 334 THR A O 1
ATOM 2705 N N . THR A 1 335 ? 25.033 -15.658 17.231 1.00 39.97 335 THR A N 1
ATOM 2706 C CA . THR A 1 335 ? 23.989 -14.897 17.942 1.00 39.97 335 THR A CA 1
ATOM 2707 C C . THR A 1 335 ? 22.990 -14.212 17.003 1.00 39.97 335 THR A C 1
ATOM 2709 O O . THR A 1 335 ? 21.896 -13.843 17.439 1.00 39.97 335 THR A O 1
ATOM 2712 N N . GLY A 1 336 ? 23.336 -14.064 15.717 1.00 36.66 336 GLY A N 1
ATOM 2713 C CA . GLY A 1 336 ? 22.499 -13.436 14.688 1.00 36.66 336 GLY A CA 1
ATOM 2714 C C . GLY A 1 336 ? 22.399 -11.906 14.778 1.00 36.66 336 GLY A C 1
ATOM 2715 O O . GLY A 1 336 ? 21.554 -11.306 14.112 1.00 36.66 336 GLY A O 1
ATOM 2716 N N . TYR A 1 337 ? 23.232 -11.258 15.594 1.00 43.19 337 TYR A N 1
ATOM 2717 C CA . TYR A 1 337 ? 23.258 -9.807 15.788 1.00 43.19 337 TYR A CA 1
ATOM 2718 C C . TYR A 1 337 ? 23.895 -9.075 14.594 1.00 43.19 337 TYR A C 1
ATOM 2720 O O . TYR A 1 337 ? 23.400 -8.027 14.163 1.00 43.19 337 TYR A O 1
ATOM 2728 N N . ALA A 1 338 ? 24.949 -9.649 14.011 1.00 41.62 338 ALA A N 1
ATOM 2729 C CA . ALA A 1 338 ? 25.653 -9.087 12.861 1.00 41.62 338 ALA A CA 1
ATOM 2730 C C . ALA A 1 338 ? 24.780 -9.093 11.590 1.00 41.62 338 ALA A C 1
ATOM 2732 O O . ALA A 1 338 ? 24.673 -8.068 10.914 1.00 41.62 338 ALA A O 1
ATOM 2733 N N . VAL A 1 339 ? 24.065 -10.198 11.334 1.00 41.78 339 VAL A N 1
ATOM 2734 C CA . VAL A 1 339 ? 23.064 -10.316 10.252 1.00 41.78 339 VAL A CA 1
ATOM 2735 C C . VAL A 1 339 ? 21.939 -9.289 10.432 1.00 41.78 339 VAL A C 1
ATOM 2737 O O . VAL A 1 339 ? 21.556 -8.610 9.484 1.00 41.78 339 VAL A O 1
ATOM 2740 N N . MET A 1 340 ? 21.427 -9.129 11.658 1.00 39.00 340 MET A N 1
ATOM 2741 C CA . MET A 1 340 ? 20.347 -8.180 11.959 1.00 39.00 340 MET A CA 1
ATOM 2742 C C . MET A 1 340 ? 20.759 -6.725 11.693 1.00 39.00 340 MET A C 1
ATOM 2744 O O . MET A 1 340 ? 19.983 -5.945 11.151 1.00 39.00 340 MET A O 1
ATOM 2748 N N . THR A 1 341 ? 22.000 -6.374 12.039 1.00 43.84 341 THR A N 1
ATOM 2749 C CA . THR A 1 341 ? 22.561 -5.033 11.815 1.00 43.84 341 THR A CA 1
ATOM 2750 C C . THR A 1 341 ? 22.705 -4.719 10.323 1.00 43.84 341 THR A C 1
ATOM 2752 O O . THR A 1 341 ? 22.498 -3.578 9.913 1.00 43.84 341 THR A O 1
ATOM 2755 N N . LEU A 1 342 ? 23.028 -5.726 9.506 1.00 43.59 342 LEU A N 1
ATOM 2756 C CA . LEU A 1 342 ? 23.093 -5.602 8.051 1.00 43.59 342 LEU A CA 1
ATOM 2757 C C . LEU A 1 342 ? 21.698 -5.381 7.441 1.00 43.59 342 LEU A C 1
ATOM 2759 O O . LEU A 1 342 ? 21.503 -4.448 6.663 1.00 43.59 342 LEU A O 1
ATOM 2763 N N . VAL A 1 343 ? 20.715 -6.192 7.847 1.00 39.47 343 VAL A N 1
ATOM 2764 C CA . VAL A 1 343 ? 19.314 -6.073 7.406 1.00 39.47 343 VAL A CA 1
ATOM 2765 C C . VAL A 1 343 ? 18.736 -4.694 7.752 1.00 39.47 343 VAL A C 1
ATOM 2767 O O . VAL A 1 343 ? 18.140 -4.052 6.890 1.00 39.47 343 VAL A O 1
ATOM 2770 N N . ASP A 1 344 ? 19.003 -4.177 8.957 1.00 40.66 344 ASP A N 1
ATOM 2771 C CA . ASP A 1 344 ? 18.586 -2.838 9.417 1.00 40.66 344 ASP A CA 1
ATOM 2772 C C . ASP A 1 344 ? 19.157 -1.674 8.582 1.00 40.66 344 ASP A C 1
ATOM 2774 O O . ASP A 1 344 ? 18.647 -0.553 8.639 1.00 40.66 344 ASP A O 1
ATOM 2778 N N . ARG A 1 345 ? 20.253 -1.897 7.847 1.00 46.72 345 ARG A N 1
ATOM 2779 C CA . ARG A 1 345 ? 20.942 -0.864 7.051 1.00 46.72 345 ARG A CA 1
ATOM 2780 C C . ARG A 1 345 ? 20.608 -0.929 5.563 1.00 46.72 345 ARG A C 1
ATOM 2782 O O . ARG A 1 345 ? 20.703 0.100 4.891 1.00 46.72 345 ARG A O 1
ATOM 2789 N N . ILE A 1 346 ? 20.242 -2.113 5.072 1.00 40.09 346 ILE A N 1
ATOM 2790 C CA . ILE A 1 346 ? 19.867 -2.364 3.674 1.00 40.09 346 ILE A CA 1
ATOM 2791 C C . ILE A 1 346 ? 18.367 -2.135 3.444 1.00 40.09 346 ILE A C 1
ATOM 2793 O O . ILE A 1 346 ? 17.980 -1.723 2.355 1.00 40.09 346 ILE A O 1
ATOM 2797 N N . THR A 1 347 ? 17.523 -2.350 4.456 1.00 35.38 347 THR A N 1
ATOM 2798 C CA . THR A 1 347 ? 16.082 -2.080 4.357 1.00 35.38 347 THR A CA 1
ATOM 2799 C C . THR A 1 347 ? 15.822 -0.570 4.390 1.00 35.38 347 THR A C 1
ATOM 2801 O O . THR A 1 347 ? 15.979 0.099 5.414 1.00 35.38 347 THR A O 1
ATOM 2804 N N . THR A 1 348 ? 15.466 0.016 3.243 1.00 39.12 348 THR A N 1
ATOM 2805 C CA . THR A 1 348 ? 15.029 1.415 3.173 1.00 39.12 348 THR A CA 1
ATOM 2806 C C . THR A 1 348 ? 13.589 1.501 3.671 1.00 39.12 348 THR A C 1
ATOM 2808 O O . THR A 1 348 ? 12.633 1.447 2.907 1.00 39.12 348 THR A O 1
ATOM 2811 N N . ASN A 1 349 ? 13.453 1.590 4.989 1.00 47.97 349 ASN A N 1
ATOM 2812 C CA . ASN A 1 349 ? 12.197 1.690 5.722 1.00 47.97 349 ASN A CA 1
ATOM 2813 C C . ASN A 1 349 ? 11.499 3.046 5.477 1.00 47.97 349 ASN A C 1
ATOM 2815 O O . ASN A 1 349 ? 11.427 3.887 6.369 1.00 47.97 349 ASN A O 1
ATOM 2819 N N . HIS A 1 350 ? 11.007 3.285 4.259 1.00 48.94 350 HIS A N 1
ATOM 2820 C CA . HIS A 1 350 ? 10.210 4.467 3.931 1.00 48.94 350 HIS A CA 1
ATOM 2821 C C . HIS A 1 350 ? 8.732 4.207 4.234 1.00 48.94 350 HIS A C 1
ATOM 2823 O O . HIS A 1 350 ? 8.032 3.500 3.511 1.00 48.94 350 HIS A O 1
ATOM 2829 N N . THR A 1 351 ? 8.259 4.800 5.324 1.00 53.91 351 THR A N 1
ATOM 2830 C CA . THR A 1 351 ? 6.875 4.749 5.805 1.00 53.91 351 THR A CA 1
ATOM 2831 C C . THR A 1 351 ? 6.476 6.149 6.259 1.00 53.91 351 THR A C 1
ATOM 2833 O O . THR A 1 351 ? 7.312 6.923 6.723 1.00 53.91 351 THR A O 1
ATOM 2836 N N . PHE A 1 352 ? 5.210 6.506 6.068 1.00 69.75 352 PHE A N 1
ATOM 2837 C CA . PHE A 1 352 ? 4.655 7.787 6.487 1.00 69.75 352 PHE A CA 1
ATOM 2838 C C . PHE A 1 352 ? 3.178 7.620 6.837 1.00 69.75 352 PHE A C 1
ATOM 2840 O O . PHE A 1 352 ? 2.505 6.692 6.375 1.00 69.75 352 PHE A O 1
ATOM 2847 N N . PHE A 1 353 ? 2.663 8.517 7.677 1.00 77.94 353 PHE A N 1
ATOM 2848 C CA . PHE A 1 353 ? 1.262 8.487 8.080 1.00 77.94 353 PHE A CA 1
ATOM 2849 C C . PHE A 1 353 ? 0.337 8.629 6.874 1.00 77.94 353 PHE A C 1
ATOM 2851 O O . PHE A 1 353 ? 0.599 9.426 5.973 1.00 77.94 353 PHE A O 1
ATOM 2858 N N . MET A 1 354 ? -0.784 7.903 6.901 1.00 72.62 354 MET A N 1
ATOM 2859 C CA . MET A 1 354 ? -1.822 7.986 5.868 1.00 72.62 354 MET A CA 1
ATOM 2860 C C . MET A 1 354 ? -1.340 7.614 4.450 1.00 72.62 354 MET A C 1
ATOM 2862 O O . MET A 1 354 ? -1.977 7.997 3.472 1.00 72.62 354 MET A O 1
ATOM 2866 N N . ARG A 1 355 ? -0.246 6.846 4.314 1.00 68.94 355 ARG A N 1
ATOM 2867 C CA . ARG A 1 355 ? 0.187 6.284 3.024 1.00 68.94 355 ARG A CA 1
ATOM 2868 C C . ARG A 1 355 ? -0.955 5.495 2.379 1.00 68.94 355 ARG A C 1
ATOM 2870 O O . ARG A 1 355 ? -1.548 4.648 3.041 1.00 68.94 355 ARG A O 1
ATOM 2877 N N . GLU A 1 356 ? -1.231 5.755 1.101 1.00 72.12 356 GLU A N 1
ATOM 2878 C CA . GLU A 1 356 ? -2.336 5.174 0.315 1.00 72.12 356 GLU A CA 1
ATOM 2879 C C . GLU A 1 356 ? -3.700 5.264 1.038 1.00 72.12 356 GLU A C 1
ATOM 2881 O O . GLU A 1 356 ? -4.323 4.270 1.417 1.00 72.12 356 GLU A O 1
ATOM 2886 N N . THR A 1 357 ? -4.166 6.498 1.248 1.00 79.06 357 THR A N 1
ATOM 2887 C CA . THR A 1 357 ? -5.388 6.846 2.000 1.00 79.06 357 THR A CA 1
ATOM 2888 C C . THR A 1 357 ? -6.633 6.044 1.615 1.00 79.06 357 THR A C 1
ATOM 2890 O O . THR A 1 357 ? -7.447 5.750 2.489 1.00 79.06 357 THR A O 1
ATOM 2893 N N . ALA A 1 358 ? -6.771 5.637 0.349 1.00 78.62 358 ALA A N 1
ATOM 2894 C CA . ALA A 1 358 ? -7.886 4.823 -0.135 1.00 78.62 358 ALA A CA 1
ATOM 2895 C C . ALA A 1 358 ? -8.047 3.499 0.638 1.00 78.62 358 ALA A C 1
ATOM 2897 O O . ALA A 1 358 ? -9.173 3.099 0.938 1.00 78.62 358 ALA A O 1
ATOM 2898 N N . HIS A 1 359 ? -6.946 2.847 1.038 1.00 89.31 359 HIS A N 1
ATOM 2899 C CA . HIS A 1 359 ? -6.997 1.625 1.853 1.00 89.31 359 HIS A CA 1
ATOM 2900 C C . HIS A 1 359 ? -7.555 1.888 3.245 1.00 89.31 359 HIS A C 1
ATOM 2902 O O . HIS A 1 359 ? -8.361 1.107 3.746 1.00 89.31 359 HIS A O 1
ATOM 2908 N N . PHE A 1 360 ? -7.162 3.002 3.861 1.00 92.19 360 PHE A N 1
ATOM 2909 C CA . PHE A 1 360 ? -7.650 3.395 5.179 1.00 92.19 360 PHE A CA 1
ATOM 2910 C C . PHE A 1 360 ? -9.125 3.803 5.150 1.00 92.19 360 PHE A C 1
ATOM 2912 O O . PHE A 1 360 ? -9.875 3.409 6.045 1.00 92.19 360 PHE A O 1
ATOM 2919 N N . SER A 1 361 ? -9.560 4.515 4.107 1.00 89.50 361 SER A N 1
ATOM 2920 C CA . SER A 1 361 ? -10.977 4.814 3.876 1.00 89.50 361 SER A CA 1
ATOM 2921 C C . SER A 1 361 ? -11.781 3.529 3.686 1.00 89.50 361 SER A C 1
ATOM 2923 O O . SER A 1 361 ? -12.764 3.309 4.387 1.00 89.50 361 SER A O 1
ATOM 2925 N N . PHE A 1 362 ? -11.318 2.604 2.838 1.00 93.75 362 PHE A N 1
ATOM 2926 C CA . PHE A 1 362 ? -11.981 1.311 2.647 1.00 93.75 362 PHE A CA 1
ATOM 2927 C C . PHE A 1 362 ? -12.034 0.481 3.940 1.00 93.75 362 PHE A C 1
ATOM 2929 O O . PHE A 1 362 ? -13.061 -0.121 4.273 1.00 93.75 362 PHE A O 1
ATOM 2936 N N . PHE A 1 363 ? -10.945 0.480 4.712 1.00 97.81 363 PHE A N 1
ATOM 2937 C CA . PHE A 1 363 ? -10.891 -0.178 6.010 1.00 97.81 363 PHE A CA 1
ATOM 2938 C C . PHE A 1 363 ? -11.933 0.402 6.981 1.00 97.81 363 PHE A C 1
ATOM 2940 O O . PHE A 1 363 ? -12.682 -0.361 7.596 1.00 97.81 363 PHE A O 1
ATOM 2947 N N . LYS A 1 364 ? -12.040 1.734 7.066 1.00 96.62 364 LYS A N 1
ATOM 2948 C CA . LYS A 1 364 ? -13.004 2.444 7.922 1.00 96.62 364 LYS A CA 1
ATOM 2949 C C . LYS A 1 364 ? -14.454 2.245 7.482 1.00 96.62 364 LYS A C 1
ATOM 2951 O O . LYS A 1 364 ? -15.304 1.942 8.316 1.00 96.62 364 LYS A O 1
ATOM 2956 N N . ASP A 1 365 ? -14.729 2.407 6.194 1.00 95.69 365 ASP A N 1
ATOM 2957 C CA . ASP A 1 365 ? -16.090 2.553 5.673 1.00 95.69 365 ASP A CA 1
ATOM 2958 C C . ASP A 1 365 ? -16.715 1.217 5.256 1.00 95.69 365 ASP A C 1
ATOM 2960 O O . ASP A 1 365 ? -17.939 1.089 5.222 1.00 95.69 365 ASP A O 1
ATOM 2964 N N . THR A 1 366 ? -15.893 0.197 4.983 1.00 96.81 366 THR A N 1
ATOM 2965 C CA . THR A 1 366 ? -16.363 -1.122 4.528 1.00 96.81 366 THR A CA 1
ATOM 2966 C C . THR A 1 366 ? -15.957 -2.246 5.476 1.00 96.81 366 THR A C 1
ATOM 2968 O O . THR A 1 366 ? -16.819 -2.980 5.973 1.00 96.81 366 THR A O 1
ATOM 2971 N N . VAL A 1 367 ? -14.659 -2.388 5.767 1.00 97.56 367 VAL A N 1
ATOM 2972 C CA . VAL A 1 367 ? -14.149 -3.546 6.525 1.00 97.56 367 VAL A CA 1
ATOM 2973 C C . VAL A 1 367 ? -14.585 -3.502 7.988 1.00 97.56 367 VAL A C 1
ATOM 2975 O O . VAL A 1 367 ? -15.139 -4.483 8.483 1.00 97.56 367 VAL A O 1
ATOM 2978 N N . LEU A 1 368 ? -14.408 -2.376 8.684 1.00 97.75 368 LEU A N 1
ATOM 2979 C CA . LEU A 1 368 ? -14.794 -2.246 10.092 1.00 97.75 368 LEU A CA 1
ATOM 2980 C C . LEU A 1 368 ? -16.306 -2.443 10.331 1.00 97.75 368 LEU A C 1
ATOM 2982 O O . LEU A 1 368 ? -16.651 -3.206 11.237 1.00 97.75 368 LEU A O 1
ATOM 2986 N N . PRO A 1 369 ? -17.236 -1.875 9.532 1.00 97.06 369 PRO A N 1
ATOM 2987 C CA . PRO A 1 369 ? -18.664 -2.182 9.633 1.00 97.06 369 PRO A CA 1
ATOM 2988 C C . PRO A 1 369 ? -19.002 -3.658 9.439 1.00 97.06 369 PRO A C 1
ATOM 2990 O O . PRO A 1 369 ? -19.867 -4.187 10.143 1.00 97.06 369 PRO A O 1
ATOM 2993 N N . TYR A 1 370 ? -18.343 -4.326 8.491 1.00 96.50 370 TYR A N 1
ATOM 2994 C CA . TYR A 1 370 ? -18.523 -5.757 8.260 1.00 96.50 370 TYR A CA 1
ATOM 2995 C C . TYR A 1 370 ? -18.021 -6.579 9.454 1.00 96.50 370 TYR A C 1
ATOM 2997 O O . TYR A 1 370 ? -18.749 -7.429 9.976 1.00 96.50 370 TYR A O 1
ATOM 3005 N N . LEU A 1 371 ? -16.811 -6.294 9.933 1.00 95.38 371 LEU A N 1
ATOM 3006 C CA . LEU A 1 371 ? -16.206 -7.002 11.056 1.00 95.38 371 LEU A CA 1
ATOM 3007 C C . LEU A 1 371 ? -16.964 -6.754 12.359 1.00 95.38 371 LEU A C 1
ATOM 3009 O O . LEU A 1 371 ? -17.215 -7.696 13.098 1.00 95.38 371 LEU A O 1
ATOM 3013 N N . LYS A 1 372 ? -17.456 -5.536 12.603 1.00 94.94 372 LYS A N 1
ATOM 3014 C CA . LYS A 1 372 ? -18.306 -5.232 13.764 1.00 94.94 372 LYS A CA 1
ATOM 3015 C C . LYS A 1 372 ? -19.568 -6.107 13.822 1.00 94.94 372 LYS A C 1
ATOM 3017 O O . LYS A 1 372 ? -20.058 -6.403 14.908 1.00 94.94 372 LYS A O 1
ATOM 3022 N N . LYS A 1 373 ? -20.114 -6.503 12.666 1.00 93.06 373 LYS A N 1
ATOM 3023 C CA . LYS A 1 373 ? -21.308 -7.364 12.572 1.00 93.06 373 LYS A CA 1
ATOM 3024 C C . LYS A 1 373 ? -20.995 -8.854 12.687 1.00 93.06 373 LYS A C 1
ATOM 3026 O O . LYS A 1 373 ? -21.866 -9.612 13.100 1.00 93.06 373 LYS A O 1
ATOM 3031 N N . THR A 1 374 ? -19.810 -9.272 12.253 1.00 91.62 374 THR A N 1
ATOM 3032 C CA . THR A 1 374 ? -19.475 -10.690 12.042 1.00 91.62 374 THR A CA 1
ATOM 3033 C C . THR A 1 374 ? -18.500 -11.250 13.063 1.00 91.62 374 THR A C 1
ATOM 3035 O O . THR A 1 374 ? -18.532 -12.449 13.327 1.00 91.62 374 THR A O 1
ATOM 3038 N N . ALA A 1 375 ? -17.663 -10.405 13.660 1.00 88.12 375 ALA A N 1
ATOM 3039 C CA . ALA A 1 375 ? -16.714 -10.816 14.675 1.00 88.12 375 ALA A CA 1
ATOM 3040 C C . ALA A 1 375 ? -17.455 -11.254 15.941 1.00 88.12 375 ALA A C 1
ATOM 3042 O O . ALA A 1 375 ? -18.216 -10.489 16.545 1.00 88.12 375 ALA A O 1
ATOM 3043 N N . ALA A 1 376 ? -17.228 -12.504 16.333 1.00 81.38 376 ALA A N 1
ATOM 3044 C CA . ALA A 1 376 ? -17.721 -13.030 17.593 1.00 81.38 376 ALA A CA 1
ATOM 3045 C C . ALA A 1 376 ? -17.011 -12.350 18.774 1.00 81.38 376 ALA A C 1
ATOM 3047 O O . ALA A 1 376 ? -15.895 -11.849 18.649 1.00 81.38 376 ALA A O 1
ATOM 3048 N N . ASP A 1 377 ? -17.684 -12.323 19.924 1.00 87.19 377 ASP A N 1
ATOM 3049 C CA . ASP A 1 377 ? -17.107 -11.950 21.224 1.00 87.19 377 ASP A CA 1
ATOM 3050 C C . ASP A 1 377 ? -16.449 -10.561 21.310 1.00 87.19 377 ASP A C 1
ATOM 3052 O O . ASP A 1 377 ? -15.764 -10.259 22.285 1.00 87.19 377 ASP A O 1
ATOM 3056 N N . LYS A 1 378 ? -16.722 -9.682 20.335 1.00 91.81 378 LYS A N 1
ATOM 3057 C CA . LYS A 1 378 ? -16.155 -8.328 20.237 1.00 91.81 378 LYS A CA 1
ATOM 3058 C C . LYS A 1 378 ? -14.618 -8.311 20.182 1.00 91.81 378 LYS A C 1
ATOM 3060 O O . LYS A 1 378 ? -13.991 -7.386 20.696 1.00 91.81 378 LYS A O 1
ATOM 3065 N N . ASP A 1 379 ? -14.028 -9.321 19.545 1.00 94.12 379 ASP A N 1
ATOM 3066 C CA . ASP A 1 379 ? -12.583 -9.458 19.331 1.00 94.12 379 ASP A CA 1
ATOM 3067 C C . ASP A 1 379 ? -12.214 -9.201 17.860 1.00 94.12 379 ASP A C 1
ATOM 3069 O O . ASP A 1 379 ? -12.669 -9.908 16.961 1.00 94.12 379 ASP A O 1
ATOM 3073 N N . LEU A 1 380 ? -11.365 -8.202 17.606 1.00 95.56 380 LEU A N 1
ATOM 3074 C CA . LEU A 1 380 ? -10.836 -7.848 16.290 1.00 95.56 380 LEU A CA 1
ATOM 3075 C C . LEU A 1 380 ? -9.312 -7.916 16.264 1.00 95.56 380 LEU A C 1
ATOM 3077 O O . LEU A 1 380 ? -8.599 -6.944 16.499 1.00 95.56 380 LEU A O 1
ATOM 3081 N N . ARG A 1 381 ? -8.824 -9.088 15.869 1.00 96.12 381 ARG A N 1
ATOM 3082 C CA . ARG A 1 381 ? -7.410 -9.367 15.606 1.00 96.12 381 ARG A CA 1
ATOM 3083 C C . ARG A 1 381 ? -6.940 -8.754 14.282 1.00 96.12 381 ARG A C 1
ATOM 3085 O O . ARG A 1 381 ? -7.356 -9.212 13.215 1.00 96.12 381 ARG A O 1
ATOM 3092 N N . ILE A 1 382 ? -6.051 -7.763 14.358 1.00 98.25 382 ILE A N 1
ATOM 3093 C CA . ILE A 1 382 ? -5.439 -7.077 13.207 1.00 98.25 382 ILE A CA 1
ATOM 3094 C C . ILE A 1 382 ? -3.918 -7.219 13.281 1.00 98.25 382 ILE A C 1
ATOM 3096 O O . ILE A 1 382 ? -3.337 -7.106 14.363 1.00 98.25 382 ILE A O 1
ATOM 3100 N N . TRP A 1 383 ? -3.275 -7.447 12.137 1.00 98.56 383 TRP A N 1
ATOM 3101 C CA . TRP A 1 383 ? -1.822 -7.540 12.024 1.00 98.56 383 TRP A CA 1
ATOM 3102 C C . TRP A 1 383 ? -1.282 -6.552 10.987 1.00 98.56 383 TRP A C 1
ATOM 3104 O O . TRP A 1 383 ? -1.677 -6.618 9.832 1.00 98.56 383 TRP A O 1
ATOM 3114 N N . SER A 1 384 ? -0.372 -5.665 11.391 1.00 98.19 384 SER A N 1
ATOM 3115 C CA . SER A 1 384 ? 0.508 -4.902 10.493 1.00 98.19 384 SER A CA 1
ATOM 3116 C C . SER A 1 384 ? 1.862 -5.619 10.415 1.00 98.19 384 SER A C 1
ATOM 3118 O O . SER A 1 384 ? 2.625 -5.665 11.388 1.00 98.19 384 SER A O 1
ATOM 3120 N N . ALA A 1 385 ? 2.107 -6.270 9.282 1.00 95.38 385 ALA A N 1
ATOM 3121 C CA . ALA A 1 385 ? 3.269 -7.083 8.963 1.00 95.38 385 ALA A CA 1
ATOM 3122 C C . ALA A 1 385 ? 4.278 -6.255 8.151 1.00 95.38 385 ALA A C 1
ATOM 3124 O O . ALA A 1 385 ? 3.996 -5.871 7.024 1.00 95.38 385 ALA A O 1
ATOM 3125 N N . GLY A 1 386 ? 5.455 -5.998 8.728 1.00 88.19 386 GLY A N 1
ATOM 3126 C CA . GLY A 1 386 ? 6.440 -5.043 8.204 1.00 88.19 386 GLY A CA 1
ATOM 3127 C C . GLY A 1 386 ? 6.099 -3.603 8.586 1.00 88.19 386 GLY A C 1
ATOM 3128 O O . GLY A 1 386 ? 6.021 -2.722 7.739 1.00 88.19 386 GLY A O 1
ATOM 3129 N N . CYS A 1 387 ? 5.830 -3.370 9.873 1.00 90.38 387 CYS A N 1
ATOM 3130 C CA . CYS A 1 387 ? 5.293 -2.098 10.356 1.00 90.38 387 CYS A CA 1
ATOM 3131 C C . CYS A 1 387 ? 6.307 -0.943 10.410 1.00 90.38 387 CYS A C 1
ATOM 3133 O O . CYS A 1 387 ? 5.922 0.183 10.737 1.00 90.38 387 CYS A O 1
ATOM 3135 N N . SER A 1 388 ? 7.593 -1.215 10.171 1.00 88.50 388 SER A N 1
ATOM 3136 C CA . SER A 1 388 ? 8.674 -0.235 10.167 1.00 88.50 388 SER A CA 1
ATOM 3137 C C . SER A 1 388 ? 8.661 0.656 11.429 1.00 88.50 388 SER A C 1
ATOM 3139 O O . SER A 1 388 ? 8.616 0.139 12.552 1.00 88.50 388 SER A O 1
ATOM 3141 N N . THR A 1 389 ? 8.709 1.984 11.281 1.00 89.38 389 THR A N 1
ATOM 3142 C CA . THR A 1 389 ? 8.722 2.986 12.357 1.00 89.38 389 THR A CA 1
ATOM 3143 C C . THR A 1 389 ? 7.339 3.301 12.935 1.00 89.38 389 THR A C 1
ATOM 3145 O O . THR A 1 389 ? 7.229 4.164 13.805 1.00 89.38 389 THR A O 1
ATOM 3148 N N . GLY A 1 390 ? 6.297 2.538 12.583 1.00 95.25 390 GLY A N 1
ATOM 3149 C CA . GLY A 1 390 ? 5.034 2.462 13.326 1.00 95.25 390 GLY A CA 1
ATOM 3150 C C . GLY A 1 390 ? 3.899 3.375 12.858 1.00 95.25 390 GLY A C 1
ATOM 3151 O O . GLY A 1 390 ? 2.831 3.358 13.466 1.00 95.25 390 GLY A O 1
ATOM 3152 N N . GLU A 1 391 ? 4.073 4.136 11.784 1.00 95.12 391 GLU A N 1
ATOM 3153 C CA . GLU A 1 391 ? 3.060 5.057 11.253 1.00 95.12 391 GLU A CA 1
ATOM 3154 C C . GLU A 1 391 ? 1.790 4.314 10.813 1.00 95.12 391 GLU A C 1
ATOM 3156 O O . GLU A 1 391 ? 0.685 4.745 11.145 1.00 95.12 391 GLU A O 1
ATOM 3161 N N . GLU A 1 392 ? 1.920 3.169 10.129 1.00 96.06 392 GLU A N 1
ATOM 3162 C CA . GLU A 1 392 ? 0.778 2.340 9.717 1.00 96.06 392 GLU A CA 1
ATOM 3163 C C . GLU A 1 392 ? -0.039 1.808 10.909 1.00 96.06 392 GLU A C 1
ATOM 3165 O O . GLU A 1 392 ? -1.237 2.102 10.974 1.00 96.06 392 GLU A O 1
ATOM 3170 N N . PRO A 1 393 ? 0.537 1.071 11.883 1.00 98.25 393 PRO A N 1
ATOM 3171 C CA . PRO A 1 393 ? -0.258 0.551 12.989 1.00 98.25 393 PRO A CA 1
ATOM 3172 C C . PRO A 1 393 ? -0.843 1.660 13.872 1.00 98.25 393 PRO A C 1
ATOM 3174 O O . PRO A 1 393 ? -1.936 1.480 14.408 1.00 98.25 393 PRO A O 1
ATOM 3177 N N . TYR A 1 394 ? -0.188 2.822 13.996 1.00 98.38 394 TYR A N 1
ATOM 3178 C CA . TYR A 1 394 ? -0.794 3.967 14.680 1.00 98.38 394 TYR A CA 1
ATOM 3179 C C . TYR A 1 394 ? -1.950 4.580 13.893 1.00 98.38 394 TYR A C 1
ATOM 3181 O O . TYR A 1 394 ? -2.974 4.898 14.493 1.00 98.38 394 TYR A O 1
ATOM 3189 N N . THR A 1 395 ? -1.836 4.687 12.568 1.00 97.44 395 THR A N 1
ATOM 3190 C CA . THR A 1 395 ? -2.936 5.138 11.703 1.00 97.44 395 THR A CA 1
ATOM 3191 C C . THR A 1 395 ? -4.148 4.215 11.849 1.00 97.44 395 THR A C 1
ATOM 3193 O O . THR A 1 395 ? -5.260 4.681 12.093 1.00 97.44 395 THR A O 1
ATOM 3196 N N . LEU A 1 396 ? -3.931 2.897 11.801 1.00 98.25 396 LEU A N 1
ATOM 3197 C CA . LEU A 1 396 ? -4.980 1.900 12.020 1.00 98.25 396 LEU A CA 1
ATOM 3198 C C . LEU A 1 396 ? -5.621 2.034 13.407 1.00 98.25 396 LEU A C 1
ATOM 3200 O O . LEU A 1 396 ? -6.845 2.017 13.518 1.00 98.25 396 LEU A O 1
ATOM 3204 N N . ALA A 1 397 ? -4.821 2.213 14.462 1.00 98.25 397 ALA A N 1
ATOM 3205 C CA . ALA A 1 397 ? -5.336 2.381 15.819 1.00 98.25 397 ALA A CA 1
ATOM 3206 C C . ALA A 1 397 ? -6.203 3.645 15.965 1.00 98.25 397 ALA A C 1
ATOM 3208 O O . ALA A 1 397 ? -7.250 3.586 16.611 1.00 98.25 397 ALA A O 1
ATOM 3209 N N . MET A 1 398 ? -5.816 4.760 15.333 1.00 98.12 398 MET A N 1
ATOM 3210 C CA . MET A 1 398 ? -6.614 5.995 15.306 1.00 98.12 398 MET A CA 1
ATOM 3211 C C . MET A 1 398 ? -7.942 5.798 14.567 1.00 98.12 398 MET A C 1
ATOM 3213 O O . MET A 1 398 ? -8.987 6.186 15.084 1.00 98.12 398 MET A O 1
ATOM 3217 N N . ILE A 1 399 ? -7.926 5.131 13.406 1.00 97.75 399 ILE A N 1
ATOM 3218 C CA . ILE A 1 399 ? -9.143 4.821 12.634 1.00 97.75 399 ILE A CA 1
ATOM 3219 C C . ILE A 1 399 ? -10.115 3.977 13.458 1.00 97.75 399 ILE A C 1
ATOM 3221 O O . ILE A 1 399 ? -11.313 4.255 13.490 1.00 97.75 399 ILE A O 1
ATOM 3225 N N . ILE A 1 400 ? -9.607 2.942 14.128 1.00 97.94 400 ILE A N 1
ATOM 3226 C CA . ILE A 1 400 ? -10.414 2.045 14.962 1.00 97.94 400 ILE A CA 1
ATOM 3227 C C . ILE A 1 400 ? -11.003 2.804 16.152 1.00 97.94 400 ILE A C 1
ATOM 3229 O O . ILE A 1 400 ? -12.182 2.630 16.466 1.00 97.94 400 ILE A O 1
ATOM 3233 N N . ASP A 1 401 ? -10.205 3.640 16.816 1.00 97.56 401 ASP A N 1
ATOM 3234 C CA . ASP A 1 401 ? -10.676 4.455 17.932 1.00 97.56 401 ASP A CA 1
ATOM 3235 C C . ASP A 1 401 ? -11.790 5.420 17.506 1.00 97.56 401 ASP A C 1
ATOM 3237 O O . ASP A 1 401 ? -12.836 5.462 18.157 1.00 97.56 401 ASP A O 1
ATOM 3241 N N . GLU A 1 402 ? -11.614 6.125 16.385 1.00 96.62 402 GLU A N 1
ATOM 3242 C CA . GLU A 1 402 ? -12.638 7.012 15.827 1.00 96.62 402 GLU A CA 1
ATOM 3243 C C . GLU A 1 402 ? -13.909 6.234 15.448 1.00 96.62 402 GLU A C 1
ATOM 3245 O O . GLU A 1 402 ? -15.018 6.643 15.795 1.00 96.62 402 GLU A O 1
ATOM 3250 N N . PHE A 1 403 ? -13.757 5.089 14.773 1.00 97.44 403 PHE A N 1
ATOM 3251 C CA . PHE A 1 403 ? -14.872 4.271 14.296 1.00 97.44 403 PHE A CA 1
ATOM 3252 C C . PHE A 1 403 ? -15.729 3.710 15.437 1.00 97.44 403 PHE A C 1
ATOM 3254 O O . PHE A 1 403 ? -16.960 3.777 15.392 1.00 97.44 403 PHE A O 1
ATOM 3261 N N . PHE A 1 404 ? -15.100 3.137 16.468 1.00 96.06 404 PHE A N 1
ATOM 3262 C CA . PHE A 1 404 ? -15.836 2.569 17.598 1.00 96.06 404 PHE A CA 1
ATOM 3263 C C . PHE A 1 404 ? -16.291 3.635 18.596 1.00 96.06 404 PHE A C 1
ATOM 3265 O O . PHE A 1 404 ? -17.311 3.442 19.264 1.00 96.06 404 PHE A O 1
ATOM 3272 N N . GLY A 1 405 ? -15.565 4.748 18.723 1.00 95.19 405 GLY A N 1
ATOM 3273 C CA . GLY A 1 405 ? -15.892 5.852 19.619 1.00 95.19 405 GLY A CA 1
ATOM 3274 C C . GLY A 1 405 ? -16.233 5.369 21.031 1.00 95.19 405 GLY A C 1
ATOM 3275 O O . GLY A 1 405 ? -15.429 4.743 21.721 1.00 95.19 405 GLY A O 1
ATOM 3276 N N . LYS A 1 406 ? -17.476 5.606 21.469 1.00 94.00 406 LYS A N 1
ATOM 3277 C CA . LYS A 1 406 ? -17.952 5.203 22.808 1.00 94.00 406 LYS A CA 1
ATOM 3278 C C . LYS A 1 406 ? -18.019 3.689 23.017 1.00 94.00 406 LYS A C 1
ATOM 3280 O O . LYS A 1 406 ? -18.029 3.242 24.161 1.00 94.00 406 LYS A O 1
ATOM 3285 N N . GLU A 1 407 ? -18.089 2.906 21.945 1.00 94.69 407 GLU A N 1
ATOM 3286 C CA . GLU A 1 407 ? -18.102 1.447 22.019 1.00 94.69 407 GLU A CA 1
ATOM 3287 C C . GLU A 1 407 ? -16.697 0.856 22.154 1.00 94.69 407 GLU A C 1
ATOM 3289 O O . GLU A 1 407 ? -16.592 -0.310 22.521 1.00 94.69 407 GLU A O 1
ATOM 3294 N N . LYS A 1 408 ? -15.625 1.630 21.920 1.00 94.50 408 LYS A N 1
ATOM 3295 C CA . LYS A 1 408 ? -14.237 1.136 21.929 1.00 94.50 408 LYS A CA 1
ATOM 3296 C C . LYS A 1 408 ? -13.871 0.320 23.181 1.00 94.50 408 LYS A C 1
ATOM 3298 O O . LYS A 1 408 ? -13.267 -0.733 23.009 1.00 94.50 408 LYS A O 1
ATOM 3303 N N . PRO A 1 409 ? -14.271 0.693 24.418 1.00 93.69 409 PRO A N 1
ATOM 3304 C CA . PRO A 1 409 ? -13.964 -0.103 25.614 1.00 93.69 409 PRO A CA 1
ATOM 3305 C C . PRO A 1 409 ? -14.644 -1.480 25.670 1.00 93.69 409 PRO A C 1
ATOM 3307 O O . PRO A 1 409 ? -14.304 -2.291 26.526 1.00 93.69 409 PRO A O 1
ATOM 3310 N N . LEU A 1 410 ? -15.639 -1.733 24.814 1.00 94.25 410 LEU A N 1
ATOM 3311 C CA . LEU A 1 410 ? -16.346 -3.013 24.730 1.00 94.25 410 LEU A CA 1
ATOM 3312 C C . LEU A 1 410 ? -15.684 -3.989 23.752 1.00 94.25 410 LEU A C 1
ATOM 3314 O O . LEU A 1 410 ? -16.155 -5.120 23.663 1.00 94.25 410 LEU A O 1
ATOM 3318 N N . TRP A 1 411 ? -14.670 -3.546 23.008 1.00 96.38 411 TRP A N 1
ATOM 3319 C CA . TRP A 1 411 ? -14.015 -4.309 21.954 1.00 96.38 411 TRP A CA 1
ATOM 3320 C C . TRP A 1 411 ? -12.527 -4.492 22.258 1.00 96.38 411 TRP A C 1
ATOM 3322 O O . TRP A 1 411 ? -11.836 -3.528 22.592 1.00 96.38 411 TRP A O 1
ATOM 3332 N N . ASP A 1 412 ? -12.025 -5.716 22.091 1.00 95.25 412 ASP A N 1
ATOM 3333 C CA . ASP A 1 412 ? -10.585 -5.956 22.003 1.00 95.25 412 ASP A CA 1
ATOM 3334 C C . ASP A 1 412 ? -10.168 -5.775 20.544 1.00 95.25 412 ASP A C 1
ATOM 3336 O O . ASP A 1 412 ? -10.569 -6.540 19.674 1.00 95.25 412 ASP A O 1
ATOM 3340 N N . THR A 1 413 ? -9.431 -4.708 20.252 1.00 95.69 413 THR A N 1
ATOM 3341 C CA . THR A 1 413 ? -9.034 -4.351 18.881 1.00 95.69 413 THR A CA 1
ATOM 3342 C C . THR A 1 413 ? -7.532 -4.130 18.778 1.00 95.69 413 THR A C 1
ATOM 3344 O O . THR A 1 413 ? -7.082 -3.282 18.003 1.00 95.69 413 THR A O 1
ATOM 3347 N N . LYS A 1 414 ? -6.749 -4.805 19.626 1.00 94.75 414 LYS A N 1
ATOM 3348 C CA . LYS A 1 414 ? -5.303 -4.603 19.639 1.00 94.75 414 LYS A CA 1
ATOM 3349 C C . LYS A 1 414 ? -4.683 -5.022 18.315 1.00 94.75 414 LYS A C 1
ATOM 3351 O O . LYS A 1 414 ? -4.969 -6.088 17.772 1.00 94.75 414 LYS A O 1
ATOM 3356 N N . ILE A 1 415 ? -3.770 -4.188 17.840 1.00 98.38 415 ILE A N 1
ATOM 3357 C CA . ILE A 1 415 ? -3.039 -4.403 16.601 1.00 98.38 415 ILE A CA 1
ATOM 3358 C C . ILE A 1 415 ? -1.716 -5.066 16.947 1.00 98.38 415 ILE A C 1
ATOM 3360 O O . ILE A 1 415 ? -0.905 -4.511 17.689 1.00 98.38 415 ILE A O 1
ATOM 3364 N N . LEU A 1 416 ? -1.470 -6.250 16.395 1.00 98.44 416 LEU A N 1
ATOM 3365 C CA . LEU A 1 416 ? -0.123 -6.796 16.359 1.00 98.44 416 LEU A CA 1
ATOM 3366 C C . LEU A 1 416 ? 0.650 -6.043 15.274 1.00 98.44 416 LEU A C 1
ATOM 3368 O O . LEU A 1 416 ? 0.245 -6.045 14.120 1.00 98.44 416 LEU A O 1
ATOM 3372 N N . ALA A 1 417 ? 1.758 -5.410 15.630 1.00 98.25 417 ALA A N 1
ATOM 3373 C CA . ALA A 1 417 ? 2.644 -4.746 14.684 1.00 98.25 417 ALA A CA 1
ATOM 3374 C C . ALA A 1 417 ? 4.000 -5.442 14.728 1.00 98.25 417 ALA A C 1
ATOM 3376 O O . ALA A 1 417 ? 4.609 -5.552 15.801 1.00 98.25 417 ALA A O 1
ATOM 3377 N N . THR A 1 418 ? 4.460 -5.963 13.595 1.00 96.06 418 THR A N 1
ATOM 3378 C CA . THR A 1 418 ? 5.721 -6.698 13.553 1.00 96.06 418 THR A CA 1
ATOM 3379 C C . THR A 1 418 ? 6.670 -6.210 12.494 1.00 96.06 418 THR A C 1
ATOM 3381 O O . THR A 1 418 ? 6.247 -5.915 11.386 1.00 96.06 418 THR A O 1
ATOM 3384 N N . ASP A 1 419 ? 7.957 -6.248 12.811 1.00 87.44 419 ASP A N 1
ATOM 3385 C CA . ASP A 1 419 ? 9.025 -5.958 11.864 1.00 87.44 419 ASP A CA 1
ATOM 3386 C C . ASP A 1 419 ? 10.250 -6.834 12.154 1.00 87.44 419 ASP A C 1
ATOM 3388 O O . ASP A 1 419 ? 10.418 -7.334 13.278 1.00 87.44 419 ASP A O 1
ATOM 3392 N N . ILE A 1 420 ? 11.114 -7.012 11.157 1.00 79.00 420 ILE A N 1
ATOM 3393 C CA . ILE A 1 420 ? 12.419 -7.645 11.355 1.00 79.00 420 ILE A CA 1
ATOM 3394 C C . ILE A 1 420 ? 13.381 -6.674 12.053 1.00 79.00 420 ILE A C 1
ATOM 3396 O O . ILE A 1 420 ? 14.193 -7.100 12.883 1.00 79.00 420 ILE A O 1
ATOM 3400 N N . SER A 1 421 ? 13.222 -5.370 11.793 1.00 79.50 421 SER A N 1
ATOM 3401 C CA . SER A 1 421 ? 14.102 -4.317 12.266 1.00 79.50 421 SER A CA 1
ATOM 3402 C C . SER A 1 421 ? 13.868 -3.953 13.722 1.00 79.50 421 SER A C 1
ATOM 3404 O O . SER A 1 421 ? 12.870 -3.341 14.111 1.00 79.50 421 SER A O 1
ATOM 3406 N N . THR A 1 422 ? 14.844 -4.274 14.570 1.00 81.69 422 THR A N 1
ATOM 3407 C CA . THR A 1 422 ? 14.763 -3.924 15.995 1.00 81.69 422 THR A CA 1
ATOM 3408 C C . THR A 1 422 ? 14.888 -2.424 16.238 1.00 81.69 422 THR A C 1
ATOM 3410 O O . THR A 1 422 ? 14.276 -1.917 17.183 1.00 81.69 422 THR A O 1
ATOM 3413 N N . ARG A 1 423 ? 15.624 -1.709 15.374 1.00 81.69 423 ARG A N 1
ATOM 3414 C CA . ARG A 1 423 ? 15.747 -0.250 15.426 1.00 81.69 423 ARG A CA 1
ATOM 3415 C C . ARG A 1 423 ? 14.421 0.427 15.099 1.00 81.69 423 ARG A C 1
ATOM 3417 O O . ARG A 1 423 ? 13.956 1.231 15.906 1.00 81.69 423 ARG A O 1
ATOM 3424 N N . ALA A 1 424 ? 13.794 0.055 13.981 1.00 80.50 424 ALA A N 1
ATOM 3425 C CA . ALA A 1 424 ? 12.509 0.622 13.578 1.00 80.50 424 ALA A CA 1
ATOM 3426 C C . ALA A 1 424 ? 11.434 0.355 14.644 1.00 80.50 424 ALA A C 1
ATOM 3428 O O . ALA A 1 424 ? 10.745 1.272 15.080 1.00 80.50 424 ALA A O 1
ATOM 3429 N N . LEU A 1 425 ? 11.396 -0.862 15.205 1.00 90.00 425 LEU A N 1
ATOM 3430 C CA . LEU A 1 425 ? 10.500 -1.189 16.320 1.00 90.00 425 LEU A CA 1
ATOM 3431 C C . LEU A 1 425 ? 10.777 -0.377 17.590 1.00 90.00 425 LEU A C 1
ATOM 3433 O O . LEU A 1 425 ? 9.853 -0.102 18.357 1.00 90.00 425 LEU A O 1
ATOM 3437 N N . ALA A 1 426 ? 12.035 -0.037 17.877 1.00 90.88 426 ALA A N 1
ATOM 3438 C CA . ALA A 1 426 ? 12.369 0.807 19.020 1.00 90.88 426 ALA A CA 1
ATOM 3439 C C . ALA A 1 426 ? 11.861 2.243 18.819 1.00 90.88 426 ALA A C 1
ATOM 3441 O O . ALA A 1 426 ? 11.351 2.842 19.766 1.00 90.88 426 ALA A O 1
ATOM 3442 N N . GLU A 1 427 ? 11.957 2.774 17.600 1.00 90.31 427 GLU A N 1
ATOM 3443 C CA . GLU A 1 427 ? 11.399 4.076 17.214 1.00 90.31 427 GLU A CA 1
ATOM 3444 C C . GLU A 1 427 ? 9.866 4.057 17.256 1.00 90.31 427 GLU A C 1
ATOM 3446 O O . GLU A 1 427 ? 9.262 4.886 17.940 1.00 90.31 427 GLU A O 1
ATOM 3451 N N . ALA A 1 428 ? 9.243 3.029 16.680 1.00 95.25 428 ALA A N 1
ATOM 3452 C CA . ALA A 1 428 ? 7.801 2.826 16.710 1.00 95.25 428 ALA A CA 1
ATOM 3453 C C . ALA A 1 428 ? 7.255 2.787 18.145 1.00 95.25 428 ALA A C 1
ATOM 3455 O O . ALA A 1 428 ? 6.296 3.483 18.476 1.00 95.25 428 ALA A O 1
ATOM 3456 N N . LYS A 1 429 ? 7.915 2.053 19.054 1.00 97.44 429 LYS A N 1
ATOM 3457 C CA . LYS A 1 429 ? 7.547 2.006 20.482 1.00 97.44 429 LYS A CA 1
ATOM 3458 C C . LYS A 1 429 ? 7.702 3.353 21.188 1.00 97.44 429 LYS A C 1
ATOM 3460 O O . LYS A 1 429 ? 6.914 3.658 22.084 1.00 97.44 429 LYS A O 1
ATOM 3465 N N . LYS A 1 430 ? 8.706 4.162 20.819 1.00 96.94 430 LYS A N 1
ATOM 3466 C CA . LYS A 1 430 ? 8.823 5.539 21.326 1.00 96.94 430 LYS A CA 1
ATOM 3467 C C . LYS A 1 430 ? 7.659 6.389 20.834 1.00 96.94 430 LYS A C 1
ATOM 3469 O O . LYS A 1 430 ? 7.183 7.213 21.610 1.00 96.94 430 LYS A O 1
ATOM 3474 N N . GLY A 1 431 ? 7.188 6.171 19.603 1.00 96.88 431 GLY A N 1
ATOM 3475 C CA . GLY A 1 431 ? 6.052 6.870 18.998 1.00 96.88 431 GLY A CA 1
ATOM 3476 C C . GLY A 1 431 ? 6.229 8.386 19.017 1.00 96.88 431 GLY A C 1
ATOM 3477 O O . GLY A 1 431 ? 5.293 9.093 19.382 1.00 96.88 431 GLY A O 1
ATOM 3478 N N . ILE A 1 432 ? 7.453 8.850 18.750 1.00 97.12 432 ILE A N 1
ATOM 3479 C CA . ILE A 1 432 ? 7.819 10.265 18.640 1.00 97.12 432 ILE A CA 1
ATOM 3480 C C . ILE A 1 432 ? 8.100 10.532 17.163 1.00 97.12 432 ILE A C 1
ATOM 3482 O O . ILE A 1 432 ? 8.923 9.836 16.576 1.00 97.12 432 ILE A O 1
ATOM 3486 N N . TYR A 1 433 ? 7.433 11.530 16.592 1.00 93.38 433 TYR A N 1
ATOM 3487 C CA . TYR A 1 433 ? 7.480 11.869 15.170 1.00 93.38 433 TYR A CA 1
ATOM 3488 C C . TYR A 1 433 ? 7.655 13.378 14.995 1.00 93.38 433 TYR A C 1
ATOM 3490 O O . TYR A 1 433 ? 7.147 14.153 15.808 1.00 93.38 433 TYR A O 1
ATOM 3498 N N . SER A 1 434 ? 8.360 13.808 13.949 1.00 91.06 434 SER A N 1
ATOM 3499 C CA . SER A 1 434 ? 8.544 15.237 13.672 1.00 91.06 434 SER A CA 1
ATOM 3500 C C . SER A 1 434 ? 7.248 15.895 13.187 1.00 91.06 434 SER A C 1
ATOM 3502 O O . SER A 1 434 ? 6.301 15.215 12.778 1.00 91.06 434 SER A O 1
ATOM 3504 N N . SER A 1 435 ? 7.196 17.229 13.214 1.00 85.75 435 SER A N 1
ATOM 3505 C CA . SER A 1 435 ? 6.102 18.010 12.622 1.00 85.75 435 SER A CA 1
ATOM 3506 C C . SER A 1 435 ? 5.831 17.647 11.162 1.00 85.75 435 SER A C 1
ATOM 3508 O O . SER A 1 435 ? 4.673 17.590 10.749 1.00 85.75 435 SER A O 1
ATOM 3510 N N . GLU A 1 436 ? 6.889 17.380 10.402 1.00 80.25 436 GLU A N 1
ATOM 3511 C CA . GLU A 1 436 ? 6.837 17.035 8.982 1.00 80.25 436 GLU A CA 1
ATOM 3512 C C . GLU A 1 436 ? 6.282 15.621 8.793 1.00 80.25 436 GLU A C 1
ATOM 3514 O O . GLU A 1 436 ? 5.400 15.415 7.965 1.00 80.25 436 GLU A O 1
ATOM 3519 N N . ALA A 1 437 ? 6.723 14.657 9.611 1.00 77.62 437 ALA A N 1
ATOM 3520 C CA . ALA A 1 437 ? 6.267 13.269 9.530 1.00 77.62 437 ALA A CA 1
ATOM 3521 C C . ALA A 1 437 ? 4.755 13.126 9.770 1.00 77.62 437 ALA A C 1
ATOM 3523 O O . ALA A 1 437 ? 4.105 12.270 9.172 1.00 77.62 437 ALA A O 1
ATOM 3524 N N . ILE A 1 438 ? 4.178 13.979 10.623 1.00 89.75 438 ILE A N 1
ATOM 3525 C CA . ILE A 1 438 ? 2.735 13.982 10.887 1.00 89.75 438 ILE A CA 1
ATOM 3526 C C . ILE A 1 438 ? 1.961 14.920 9.954 1.00 89.75 438 ILE A C 1
ATOM 3528 O O . ILE A 1 438 ? 0.757 15.074 10.138 1.00 89.75 438 ILE A O 1
ATOM 3532 N N . ALA A 1 439 ? 2.595 15.581 8.977 1.00 82.06 439 ALA A N 1
ATOM 3533 C CA . ALA A 1 439 ? 1.959 16.620 8.162 1.00 82.06 439 ALA A CA 1
ATOM 3534 C C . ALA A 1 439 ? 0.673 16.134 7.471 1.00 82.06 439 ALA A C 1
ATOM 3536 O O . ALA A 1 439 ? -0.331 16.849 7.524 1.00 82.06 439 ALA A O 1
ATOM 3537 N N . SER A 1 440 ? 0.672 14.900 6.958 1.00 79.12 440 SER A N 1
ATOM 3538 C CA . SER A 1 440 ? -0.466 14.243 6.294 1.00 79.12 440 SER A CA 1
ATOM 3539 C C . SER A 1 440 ? -1.621 13.856 7.230 1.00 79.12 440 SER A C 1
ATOM 3541 O O . SER A 1 440 ? -2.723 13.573 6.763 1.00 79.12 440 SER A O 1
ATOM 3543 N N . VAL A 1 441 ? -1.411 13.844 8.552 1.00 86.88 441 VAL A N 1
ATOM 3544 C CA . VAL A 1 441 ? -2.453 13.478 9.522 1.00 86.88 441 VAL A CA 1
ATOM 3545 C C . VAL A 1 441 ? -3.522 14.585 9.595 1.00 86.88 441 VAL A C 1
ATOM 3547 O O . VAL A 1 441 ? -3.169 15.766 9.734 1.00 86.88 441 VAL A O 1
ATOM 3550 N N . PRO A 1 442 ? -4.828 14.248 9.569 1.00 87.44 442 PRO A N 1
ATOM 3551 C CA . PRO A 1 442 ? -5.901 15.228 9.721 1.00 87.44 442 PRO A CA 1
ATOM 3552 C C . PRO A 1 442 ? -5.752 16.077 10.989 1.00 87.44 442 PRO A C 1
ATOM 3554 O O . PRO A 1 442 ? -5.435 15.567 12.063 1.00 87.44 442 PRO A O 1
ATOM 3557 N N . GLY A 1 443 ? -6.030 17.382 10.896 1.00 87.38 443 GLY A N 1
ATOM 3558 C CA . GLY A 1 443 ? -5.837 18.319 12.013 1.00 87.38 443 GLY A CA 1
ATOM 3559 C C . GLY A 1 443 ? -6.588 17.930 13.291 1.00 87.38 443 GLY A C 1
ATOM 3560 O O . GLY A 1 443 ? -6.058 18.087 14.386 1.00 87.38 443 GLY A O 1
ATOM 3561 N N . ILE A 1 444 ? -7.785 17.353 13.154 1.00 89.94 444 ILE A N 1
ATOM 3562 C CA . ILE A 1 444 ? -8.565 16.871 14.299 1.00 89.94 444 ILE A CA 1
ATOM 3563 C C . ILE A 1 444 ? -7.892 15.679 14.993 1.00 89.94 444 ILE A C 1
ATOM 3565 O O . ILE A 1 444 ? -7.806 15.652 16.213 1.00 89.94 444 ILE A O 1
ATOM 3569 N N . TRP A 1 445 ? -7.307 14.750 14.233 1.00 93.75 445 TRP A N 1
ATOM 3570 C CA . TRP A 1 445 ? -6.545 13.632 14.791 1.00 93.75 445 TRP A CA 1
ATOM 3571 C C . TRP A 1 445 ? -5.230 14.085 15.422 1.00 93.75 445 TRP A C 1
ATOM 3573 O O . TRP A 1 445 ? -4.837 13.542 16.448 1.00 93.75 445 TRP A O 1
ATOM 3583 N N . LYS A 1 446 ? -4.560 15.104 14.865 1.00 92.56 446 LYS A N 1
ATOM 3584 C CA . LYS A 1 446 ? -3.377 15.704 15.506 1.00 92.56 446 LYS A CA 1
ATOM 3585 C C . LYS A 1 446 ? -3.703 16.227 16.904 1.00 92.56 446 LYS A C 1
ATOM 3587 O O . LYS A 1 446 ? -2.915 16.026 17.816 1.00 92.56 446 LYS A O 1
ATOM 3592 N N . LEU A 1 447 ? -4.854 16.880 17.070 1.00 92.75 447 LEU A N 1
ATOM 3593 C CA . LEU A 1 447 ? -5.287 17.413 18.364 1.00 92.75 447 LEU A CA 1
ATOM 3594 C C . LEU A 1 447 ? -5.691 16.314 19.357 1.00 92.75 447 LEU A C 1
ATOM 3596 O O . LEU A 1 447 ? -5.423 16.453 20.545 1.00 92.75 447 LEU A O 1
ATOM 3600 N N . GLU A 1 448 ? -6.328 15.245 18.880 1.00 95.00 448 GLU A N 1
ATOM 3601 C CA . GLU A 1 448 ? -6.858 14.168 19.731 1.00 95.00 448 GLU A CA 1
ATOM 3602 C C . GLU A 1 448 ? -5.817 13.090 20.080 1.00 95.00 448 GLU A C 1
ATOM 3604 O O . GLU A 1 448 ? -5.852 12.518 21.169 1.00 95.00 448 GLU A O 1
ATOM 3609 N N . TYR A 1 449 ? -4.892 12.783 19.165 1.00 97.62 449 TYR A N 1
ATOM 3610 C CA . TYR A 1 449 ? -4.023 11.601 19.253 1.00 97.62 449 TYR A CA 1
ATOM 3611 C C . TYR A 1 449 ? -2.533 11.907 19.361 1.00 97.62 449 TYR A C 1
ATOM 3613 O O . TYR A 1 449 ? -1.738 10.984 19.558 1.00 97.62 449 TYR A O 1
ATOM 3621 N N . PHE A 1 450 ? -2.137 13.176 19.264 1.00 97.00 450 PHE A N 1
ATOM 3622 C CA . PHE A 1 450 ? -0.750 13.595 19.417 1.00 97.00 450 PHE A CA 1
ATOM 3623 C C . PHE A 1 450 ? -0.627 14.656 20.505 1.00 97.00 450 PHE A C 1
ATOM 3625 O O . PHE A 1 450 ? -1.376 15.624 20.567 1.00 97.00 450 PHE A O 1
ATOM 3632 N N . ASN A 1 451 ? 0.396 14.503 21.336 1.00 96.38 451 ASN A N 1
ATOM 3633 C CA . ASN A 1 451 ? 0.813 15.509 22.297 1.00 96.38 451 ASN A CA 1
ATOM 3634 C C . ASN A 1 451 ? 2.116 16.149 21.821 1.00 96.38 451 ASN A C 1
ATOM 3636 O O . ASN A 1 451 ? 2.945 15.501 21.180 1.00 96.38 451 ASN A O 1
ATOM 3640 N N . LYS A 1 452 ? 2.340 17.417 22.160 1.00 94.94 452 LYS A N 1
ATOM 3641 C CA . LYS A 1 452 ? 3.626 18.063 21.881 1.00 94.94 452 LYS A CA 1
ATOM 3642 C C . LYS A 1 452 ? 4.716 17.424 22.749 1.00 94.94 452 LYS A C 1
ATOM 3644 O O . LYS A 1 452 ? 4.562 17.365 23.967 1.00 94.94 452 LYS A O 1
ATOM 3649 N N . HIS A 1 453 ? 5.797 16.948 22.131 1.00 93.69 453 HIS A N 1
ATOM 3650 C CA . HIS A 1 453 ? 6.947 16.392 22.851 1.00 93.69 453 HIS A CA 1
ATOM 3651 C C . HIS A 1 453 ? 8.000 17.471 23.118 1.00 93.69 453 HIS A C 1
ATOM 3653 O O . HIS A 1 453 ? 8.435 17.649 24.253 1.00 93.69 453 HIS A O 1
ATOM 3659 N N . ASP A 1 454 ? 8.355 18.228 22.078 1.00 93.56 454 ASP A N 1
ATOM 3660 C CA . ASP A 1 454 ? 9.305 19.340 22.132 1.00 93.56 454 ASP A CA 1
ATOM 3661 C C . ASP A 1 454 ? 8.967 20.402 21.059 1.00 93.56 454 ASP A C 1
ATOM 3663 O O . ASP A 1 454 ? 7.824 20.495 20.606 1.00 93.56 454 ASP A O 1
ATOM 3667 N N . SER A 1 455 ? 9.910 21.278 20.696 1.00 86.81 455 SER A N 1
ATOM 3668 C CA . SER A 1 455 ? 9.694 22.330 19.692 1.00 86.81 455 SER A CA 1
ATOM 3669 C C . SER A 1 455 ? 9.397 21.809 18.285 1.00 86.81 455 SER A C 1
ATOM 3671 O O . SER A 1 455 ? 8.716 22.507 17.538 1.00 86.81 455 SER A O 1
ATOM 3673 N N . THR A 1 456 ? 9.897 20.626 17.937 1.00 90.62 456 THR A N 1
ATOM 3674 C CA . THR A 1 456 ? 9.898 20.065 16.576 1.00 90.62 456 THR A CA 1
ATOM 3675 C C . THR A 1 456 ? 9.195 18.713 16.484 1.00 90.62 456 THR A C 1
ATOM 3677 O O . THR A 1 456 ? 8.864 18.271 15.390 1.00 90.62 456 THR A O 1
ATOM 3680 N N . ASN A 1 457 ? 8.942 18.054 17.616 1.00 92.62 457 ASN A N 1
ATOM 3681 C CA . ASN A 1 457 ? 8.406 16.701 17.660 1.00 92.62 457 ASN A CA 1
ATOM 3682 C C . ASN A 1 457 ? 7.089 16.601 18.433 1.00 92.62 457 ASN A C 1
ATOM 3684 O O . ASN A 1 457 ? 6.826 17.306 19.416 1.00 92.62 457 ASN A O 1
ATOM 3688 N N . TYR A 1 458 ? 6.299 15.622 18.016 1.00 96.38 458 TYR A N 1
ATOM 3689 C CA . TYR A 1 458 ? 5.061 15.175 18.627 1.00 96.38 458 TYR A CA 1
ATOM 3690 C C . TYR A 1 458 ? 5.218 13.742 19.122 1.00 96.38 458 TYR A C 1
ATOM 3692 O O . TYR A 1 458 ? 6.022 12.974 18.604 1.00 96.38 458 TYR A O 1
ATOM 3700 N N . ILE A 1 459 ? 4.435 13.373 20.127 1.00 98.12 459 ILE A N 1
ATOM 3701 C CA . ILE A 1 459 ? 4.381 12.023 20.676 1.00 98.12 459 ILE A CA 1
ATOM 3702 C C . ILE A 1 459 ? 2.948 11.499 20.614 1.00 98.12 459 ILE A C 1
ATOM 3704 O O . ILE A 1 459 ? 2.014 12.205 20.992 1.00 98.12 459 ILE A O 1
ATOM 3708 N N . ILE A 1 460 ? 2.775 10.259 20.154 1.00 98.12 460 ILE A N 1
ATOM 3709 C CA . ILE A 1 460 ? 1.470 9.585 20.128 1.00 98.12 460 ILE A CA 1
ATOM 3710 C C . ILE A 1 460 ? 0.936 9.461 21.557 1.00 98.12 460 ILE A C 1
ATOM 3712 O O . ILE A 1 460 ? 1.673 9.063 22.470 1.00 98.12 460 ILE A O 1
ATOM 3716 N N . ASP A 1 461 ? -0.344 9.779 21.739 1.00 97.56 461 ASP A N 1
ATOM 3717 C CA . ASP A 1 461 ? -1.037 9.647 23.014 1.00 97.56 461 ASP A CA 1
ATOM 3718 C C . ASP A 1 461 ? -1.042 8.194 23.515 1.00 97.56 461 ASP A C 1
ATOM 3720 O O . ASP A 1 461 ? -1.170 7.234 22.747 1.00 97.56 461 ASP A O 1
ATOM 3724 N N . ASN A 1 462 ? -0.922 8.015 24.832 1.00 96.50 462 ASN A N 1
ATOM 3725 C CA . ASN A 1 462 ? -0.872 6.687 25.441 1.00 96.50 462 ASN A CA 1
ATOM 3726 C C . ASN A 1 462 ? -2.134 5.860 25.162 1.00 96.50 462 ASN A C 1
ATOM 3728 O O . ASN A 1 462 ? -2.042 4.634 25.089 1.00 96.50 462 ASN A O 1
ATOM 3732 N N . LYS A 1 463 ? -3.290 6.508 24.975 1.00 95.31 463 LYS A N 1
ATOM 3733 C CA . LYS A 1 463 ? -4.534 5.857 24.561 1.00 95.31 463 LYS A CA 1
ATOM 3734 C C . LYS A 1 463 ? -4.336 5.054 23.277 1.00 95.31 463 LYS A C 1
ATOM 3736 O O . LYS A 1 463 ? -4.728 3.898 23.240 1.00 95.31 463 LYS A O 1
ATOM 3741 N N . ILE A 1 464 ? -3.685 5.636 22.271 1.00 97.75 464 ILE A N 1
ATOM 3742 C CA . ILE A 1 464 ? -3.421 4.982 20.983 1.00 97.75 464 ILE A CA 1
ATOM 3743 C C . ILE A 1 464 ? -2.218 4.041 21.082 1.00 97.75 464 ILE A C 1
ATOM 3745 O O . ILE A 1 464 ? -2.269 2.924 20.572 1.00 97.75 464 ILE A O 1
ATOM 3749 N N . LYS A 1 465 ? -1.155 4.422 21.806 1.00 96.81 465 LYS A N 1
ATOM 3750 C CA . LYS A 1 465 ? 0.016 3.544 21.992 1.00 96.81 465 LYS A CA 1
ATOM 3751 C C . LYS A 1 465 ? -0.321 2.190 22.594 1.00 96.81 465 LYS A C 1
ATOM 3753 O O . LYS A 1 465 ? 0.241 1.180 22.184 1.00 96.81 465 LYS A O 1
ATOM 3758 N N . ASN A 1 466 ? -1.234 2.166 23.559 1.00 96.25 466 ASN A N 1
ATOM 3759 C CA . ASN A 1 466 ? -1.611 0.941 24.258 1.00 96.25 466 ASN A CA 1
ATOM 3760 C C . ASN A 1 466 ? -2.446 -0.028 23.399 1.00 96.25 466 ASN A C 1
ATOM 3762 O O . ASN A 1 466 ? -2.610 -1.190 23.788 1.00 96.25 466 ASN A O 1
ATOM 3766 N N . GLU A 1 467 ? -2.936 0.425 22.242 1.00 97.50 467 GLU A N 1
ATOM 3767 C CA . GLU A 1 467 ? -3.661 -0.392 21.264 1.00 97.50 467 GLU A CA 1
ATOM 3768 C C . GLU A 1 467 ? -2.720 -1.139 20.308 1.00 97.50 467 GLU A C 1
ATOM 3770 O O . GLU A 1 467 ? -3.155 -2.070 19.634 1.00 97.50 467 GLU A O 1
ATOM 3775 N N . VAL A 1 468 ? -1.427 -0.792 20.267 1.00 98.38 468 VAL A N 1
ATOM 3776 C CA . VAL A 1 468 ? -0.453 -1.408 19.356 1.00 98.38 468 VAL A CA 1
ATOM 3777 C C . VAL A 1 468 ? 0.562 -2.254 20.125 1.00 98.38 468 VAL A C 1
ATOM 3779 O O . VAL A 1 468 ? 1.276 -1.788 21.013 1.00 98.38 468 VAL A O 1
ATOM 3782 N N . ILE A 1 469 ? 0.669 -3.529 19.758 1.00 98.00 469 ILE A N 1
ATOM 3783 C CA . ILE A 1 469 ? 1.628 -4.478 20.317 1.00 98.00 469 ILE A CA 1
ATOM 3784 C C . ILE A 1 469 ? 2.761 -4.690 19.317 1.00 98.00 469 ILE A C 1
ATOM 3786 O O . ILE A 1 469 ? 2.646 -5.480 18.385 1.00 98.00 469 ILE A O 1
ATOM 3790 N N . PHE A 1 470 ? 3.902 -4.057 19.572 1.00 97.88 470 PHE A N 1
ATOM 3791 C CA . PHE A 1 470 ? 5.100 -4.236 18.753 1.00 97.88 470 PHE A CA 1
ATOM 3792 C C . PHE A 1 470 ? 5.868 -5.518 19.104 1.00 97.88 470 PHE A C 1
ATOM 3794 O O . PHE A 1 470 ? 6.234 -5.740 20.272 1.00 97.88 470 PHE A O 1
ATOM 3801 N N . ARG A 1 471 ? 6.180 -6.346 18.102 1.00 95.75 471 ARG A N 1
ATOM 3802 C CA . ARG A 1 471 ? 6.999 -7.565 18.238 1.00 95.75 471 ARG A CA 1
ATOM 3803 C C . ARG A 1 471 ? 8.004 -7.688 17.097 1.00 95.75 471 ARG A C 1
ATOM 3805 O O . ARG A 1 471 ? 7.716 -7.327 15.969 1.00 95.75 471 ARG A O 1
ATOM 3812 N N . LYS A 1 472 ? 9.182 -8.234 17.398 1.00 91.75 472 LYS A N 1
ATOM 3813 C CA . LYS A 1 472 ? 10.117 -8.649 16.353 1.00 91.75 472 LYS A CA 1
ATOM 3814 C C . LYS A 1 472 ? 9.576 -9.915 15.704 1.00 91.75 472 LYS A C 1
ATOM 3816 O O . LYS A 1 472 ? 9.248 -10.855 16.430 1.00 91.75 472 LYS A O 1
ATOM 3821 N N . PHE A 1 473 ? 9.497 -9.940 14.382 1.00 89.12 473 PHE A N 1
ATOM 3822 C CA . PHE A 1 473 ? 9.078 -11.123 13.644 1.00 89.12 473 PHE A CA 1
ATOM 3823 C C . PHE A 1 473 ? 9.692 -11.128 12.249 1.00 89.12 473 PHE A C 1
ATOM 3825 O O . PHE A 1 473 ? 9.738 -10.091 11.594 1.00 89.12 473 PHE A O 1
ATOM 3832 N N . ASN A 1 474 ? 10.146 -12.295 11.801 1.00 82.88 474 ASN A N 1
ATOM 3833 C CA . ASN A 1 474 ? 10.615 -12.491 10.439 1.00 82.88 474 ASN A CA 1
ATOM 3834 C C . ASN A 1 474 ? 9.503 -13.177 9.629 1.00 82.88 474 ASN A C 1
ATOM 3836 O O . ASN A 1 474 ? 9.069 -14.273 9.970 1.00 82.88 474 ASN A O 1
ATOM 3840 N N . LEU A 1 475 ? 9.035 -12.545 8.553 1.00 85.50 475 LEU A N 1
ATOM 3841 C CA . LEU A 1 475 ? 7.982 -13.109 7.694 1.00 85.50 475 LEU A CA 1
ATOM 3842 C C . LEU A 1 475 ? 8.435 -14.383 6.956 1.00 85.50 475 LEU A C 1
ATOM 3844 O O . LEU A 1 475 ? 7.604 -15.189 6.532 1.00 85.50 475 LEU A O 1
ATOM 3848 N N . MET A 1 476 ? 9.749 -14.605 6.884 1.00 79.94 476 MET A N 1
ATOM 3849 C CA . MET A 1 476 ? 10.374 -15.795 6.308 1.00 79.94 476 MET A CA 1
ATOM 3850 C C . MET A 1 476 ? 10.374 -17.006 7.241 1.00 79.94 476 MET A C 1
ATOM 3852 O O . MET A 1 476 ? 10.798 -18.080 6.831 1.00 79.94 476 MET A O 1
ATOM 3856 N N . GLU A 1 477 ? 9.897 -16.876 8.483 1.00 81.75 477 GLU A N 1
ATOM 3857 C CA . GLU A 1 477 ? 9.768 -18.031 9.373 1.00 81.75 477 GLU A CA 1
ATOM 3858 C C . GLU A 1 477 ? 8.909 -19.125 8.721 1.00 81.75 477 GLU A C 1
ATOM 3860 O O . GLU A 1 477 ? 7.843 -18.852 8.150 1.00 81.75 477 GLU A O 1
ATOM 3865 N N . ASN A 1 478 ? 9.367 -20.376 8.838 1.00 78.06 478 ASN A N 1
ATOM 3866 C CA . ASN A 1 478 ? 8.706 -21.544 8.244 1.00 78.06 478 ASN A CA 1
ATOM 3867 C C . ASN A 1 478 ? 7.283 -21.744 8.784 1.00 78.06 478 ASN A C 1
ATOM 3869 O O . ASN A 1 478 ? 6.417 -22.274 8.095 1.00 78.06 478 ASN A O 1
ATOM 3873 N N . SER A 1 479 ? 7.031 -21.324 10.025 1.00 83.81 479 SER A N 1
ATOM 3874 C CA . SER A 1 479 ? 5.723 -21.427 10.667 1.00 83.81 479 SER A CA 1
ATOM 3875 C C . SER A 1 479 ? 5.425 -20.185 11.490 1.00 83.81 479 SER A C 1
ATOM 3877 O O . SER A 1 479 ? 6.276 -19.727 12.256 1.00 83.81 479 SER A O 1
ATOM 3879 N N . PHE A 1 480 ? 4.201 -19.673 11.389 1.00 90.62 480 PHE A N 1
ATOM 3880 C CA . PHE A 1 480 ? 3.780 -18.508 12.157 1.00 90.62 480 PHE A CA 1
ATOM 3881 C C . PHE A 1 480 ? 3.301 -18.940 13.551 1.00 90.62 480 PHE A C 1
ATOM 3883 O O . PHE A 1 480 ? 2.363 -19.727 13.660 1.00 90.62 480 PHE A O 1
ATOM 3890 N N . PRO A 1 481 ? 3.907 -18.438 14.644 1.00 87.19 481 PRO A N 1
ATOM 3891 C CA . PRO A 1 481 ? 3.651 -18.919 16.001 1.00 87.19 481 PRO A CA 1
ATOM 3892 C C . PRO A 1 481 ? 2.379 -18.312 16.622 1.00 87.19 481 PRO A C 1
ATOM 3894 O O . PRO A 1 481 ? 2.261 -18.239 17.849 1.00 87.19 481 PRO A O 1
ATOM 3897 N N . PHE A 1 482 ? 1.433 -17.825 15.813 1.00 90.00 482 PHE A N 1
ATOM 3898 C CA . PHE A 1 482 ? 0.207 -17.218 16.325 1.00 90.00 482 PHE A CA 1
ATOM 3899 C C . PHE A 1 482 ? -0.854 -18.296 16.551 1.00 90.00 482 PHE A C 1
ATOM 3901 O O . PHE A 1 482 ? -1.116 -19.131 15.693 1.00 90.00 482 PHE A O 1
ATOM 3908 N N . ARG A 1 483 ? -1.465 -18.295 17.739 1.00 87.12 483 ARG A N 1
ATOM 3909 C CA . ARG A 1 483 ? -2.507 -19.274 18.097 1.00 87.12 483 ARG A CA 1
ATOM 3910 C C . ARG A 1 483 ? -3.849 -18.965 17.445 1.00 87.12 483 ARG A C 1
ATOM 3912 O O . ARG A 1 483 ? -4.596 -19.873 17.105 1.00 87.12 483 ARG A O 1
ATOM 3919 N N . ASN A 1 484 ? -4.139 -17.677 17.322 1.00 91.75 484 ASN A N 1
ATOM 3920 C CA . ASN A 1 484 ? -5.399 -17.151 16.832 1.00 91.75 484 ASN A CA 1
ATOM 3921 C C . ASN A 1 484 ? -5.173 -16.561 15.438 1.00 91.75 484 ASN A C 1
ATOM 3923 O O . ASN A 1 484 ? -4.139 -15.940 15.193 1.00 91.75 484 ASN A O 1
ATOM 3927 N N . LYS A 1 485 ? -6.151 -16.738 14.549 1.00 95.31 485 LYS A N 1
ATOM 3928 C CA . LYS A 1 485 ? -6.147 -16.163 13.199 1.00 95.31 485 LYS A CA 1
ATOM 3929 C C . LYS A 1 485 ? -6.435 -14.656 13.212 1.00 95.31 485 LYS A C 1
ATOM 3931 O O . LYS A 1 485 ? -6.915 -14.124 14.207 1.00 95.31 485 LYS A O 1
ATOM 3936 N N . PHE A 1 486 ? -6.164 -13.955 12.127 1.00 97.50 486 PHE A N 1
ATOM 3937 C CA . PHE A 1 486 ? -6.424 -12.525 11.995 1.00 97.50 486 PHE A CA 1
ATOM 3938 C C . PHE A 1 486 ? -7.664 -12.273 11.145 1.00 97.50 486 PHE A C 1
ATOM 3940 O O . PHE A 1 486 ? -7.924 -12.982 10.174 1.00 97.50 486 PHE A O 1
ATOM 3947 N N . HIS A 1 487 ? -8.422 -11.240 11.498 1.00 97.69 487 HIS A N 1
ATOM 3948 C CA . HIS A 1 487 ? -9.506 -10.748 10.652 1.00 97.69 487 HIS A CA 1
ATOM 3949 C C . HIS A 1 487 ? -8.963 -9.847 9.546 1.00 97.69 487 HIS A C 1
ATOM 3951 O O . HIS A 1 487 ? -9.529 -9.806 8.455 1.00 97.69 487 HIS A O 1
ATOM 3957 N N . VAL A 1 488 ? -7.872 -9.127 9.828 1.00 98.31 488 VAL A N 1
ATOM 3958 C CA . VAL A 1 488 ? -7.220 -8.244 8.864 1.00 98.31 488 VAL A CA 1
ATOM 3959 C C . VAL A 1 488 ? -5.709 -8.359 8.972 1.00 98.31 488 VAL A C 1
ATOM 3961 O O . VAL A 1 488 ? -5.161 -8.323 10.075 1.00 98.31 488 VAL A O 1
ATOM 3964 N N . ILE A 1 489 ? -5.050 -8.472 7.823 1.00 98.50 489 ILE A N 1
ATOM 3965 C CA . ILE A 1 489 ? -3.597 -8.384 7.696 1.00 98.50 489 ILE A CA 1
ATOM 3966 C C . ILE A 1 489 ? -3.280 -7.232 6.740 1.00 98.50 489 ILE A C 1
ATOM 3968 O O . ILE A 1 489 ? -3.794 -7.191 5.626 1.00 98.50 489 ILE A O 1
ATOM 3972 N N . PHE A 1 490 ? -2.436 -6.309 7.181 1.00 98.19 490 PHE A N 1
ATOM 3973 C CA . PHE A 1 490 ? -1.758 -5.319 6.354 1.00 98.19 490 PHE A CA 1
ATOM 3974 C C . PHE A 1 490 ? -0.318 -5.793 6.162 1.00 98.19 490 PHE A C 1
ATOM 3976 O O . PHE A 1 490 ? 0.381 -6.022 7.142 1.00 98.19 490 PHE A O 1
ATOM 3983 N N . CYS A 1 491 ? 0.110 -5.986 4.920 1.00 94.31 491 CYS A N 1
ATOM 3984 C CA . CYS A 1 491 ? 1.476 -6.354 4.551 1.00 94.31 491 CYS A CA 1
ATOM 3985 C C . CYS A 1 491 ? 1.860 -5.554 3.304 1.00 94.31 491 CYS A C 1
ATOM 3987 O O . CYS A 1 491 ? 1.878 -6.089 2.198 1.00 94.31 491 CYS A O 1
ATOM 3989 N N . ARG A 1 492 ? 2.068 -4.247 3.484 1.00 85.69 492 ARG A N 1
ATOM 3990 C CA . ARG A 1 492 ? 2.167 -3.270 2.395 1.00 85.69 492 ARG A CA 1
ATOM 3991 C C . ARG A 1 492 ? 3.603 -2.836 2.158 1.00 85.69 492 ARG A C 1
ATOM 3993 O O . ARG A 1 492 ? 4.271 -2.411 3.094 1.00 85.69 492 ARG A O 1
ATOM 4000 N N . ASN A 1 493 ? 4.040 -2.884 0.900 1.00 73.88 493 ASN A N 1
ATOM 4001 C CA . ASN A 1 493 ? 5.376 -2.452 0.469 1.00 73.88 493 ASN A CA 1
ATOM 4002 C C . ASN A 1 493 ? 6.512 -3.231 1.164 1.00 73.88 493 ASN A C 1
ATOM 4004 O O . ASN A 1 493 ? 7.569 -2.684 1.471 1.00 73.88 493 ASN A O 1
ATOM 4008 N N . VAL A 1 494 ? 6.269 -4.517 1.417 1.00 74.06 494 VAL A N 1
ATOM 4009 C CA . VAL A 1 494 ? 7.205 -5.454 2.060 1.00 74.06 494 VAL A CA 1
ATOM 4010 C C . VAL A 1 494 ? 7.512 -6.619 1.127 1.00 74.06 494 VAL A C 1
ATOM 4012 O O . VAL A 1 494 ? 8.641 -7.099 1.069 1.00 74.06 494 VAL A O 1
ATOM 4015 N N . MET A 1 495 ? 6.520 -7.081 0.367 1.00 72.19 495 MET A N 1
ATOM 4016 C CA . MET A 1 495 ? 6.660 -8.231 -0.521 1.00 72.19 495 MET A CA 1
ATOM 4017 C C . MET A 1 495 ? 7.458 -7.926 -1.791 1.00 72.19 495 MET A C 1
ATOM 4019 O O . MET A 1 495 ? 7.884 -8.861 -2.471 1.00 72.19 495 MET A O 1
ATOM 4023 N N . ILE A 1 496 ? 7.702 -6.644 -2.074 1.00 57.44 496 ILE A N 1
ATOM 4024 C CA . ILE A 1 496 ? 8.638 -6.168 -3.107 1.00 57.44 496 ILE A CA 1
ATOM 4025 C C . ILE A 1 496 ? 10.087 -6.622 -2.858 1.00 57.44 496 ILE A C 1
ATOM 4027 O O . ILE A 1 496 ? 10.889 -6.695 -3.780 1.00 57.44 496 ILE A O 1
ATOM 4031 N N . TYR A 1 497 ? 10.444 -6.972 -1.617 1.00 54.22 497 TYR A N 1
ATOM 4032 C CA . TYR A 1 497 ? 11.787 -7.464 -1.285 1.00 54.22 497 TYR A CA 1
ATOM 4033 C C . TYR A 1 497 ? 11.948 -8.979 -1.470 1.00 54.22 497 TYR A C 1
ATOM 4035 O O . TYR A 1 497 ? 13.039 -9.507 -1.252 1.00 54.22 497 TYR A O 1
ATOM 4043 N N . PHE A 1 498 ? 10.875 -9.684 -1.834 1.00 60.34 498 PHE A N 1
ATOM 4044 C CA . PHE A 1 498 ? 10.865 -11.134 -1.988 1.00 60.34 498 PHE A CA 1
ATOM 4045 C C . PHE A 1 498 ? 10.751 -11.533 -3.455 1.00 60.34 498 PHE A C 1
ATOM 4047 O O . PHE A 1 498 ? 10.020 -10.901 -4.223 1.00 60.34 498 PHE A O 1
ATOM 4054 N N . ASP A 1 499 ? 11.429 -12.621 -3.825 1.00 58.66 499 ASP A N 1
ATOM 4055 C CA . ASP A 1 499 ? 11.214 -13.283 -5.108 1.00 58.66 499 ASP A CA 1
ATOM 4056 C C . ASP A 1 499 ? 9.785 -13.850 -5.214 1.00 58.66 499 ASP A C 1
ATOM 4058 O O . ASP A 1 499 ? 9.033 -13.916 -4.235 1.00 58.66 499 ASP A O 1
ATOM 4062 N N . SER A 1 500 ? 9.404 -14.249 -6.429 1.00 68.62 500 SER A N 1
ATOM 4063 C CA . SER A 1 500 ? 8.057 -14.736 -6.736 1.00 68.62 500 SER A CA 1
ATOM 4064 C C . SER A 1 500 ? 7.644 -15.905 -5.838 1.00 68.62 500 SER A C 1
ATOM 4066 O O . SER A 1 500 ? 6.577 -15.854 -5.228 1.00 68.62 500 SER A O 1
ATOM 4068 N N . ASP A 1 501 ? 8.480 -16.934 -5.695 1.00 76.62 501 ASP A N 1
ATOM 4069 C CA . ASP A 1 501 ? 8.113 -18.142 -4.953 1.00 76.62 501 ASP A CA 1
ATOM 4070 C C . ASP A 1 501 ? 8.016 -17.870 -3.449 1.00 76.62 501 ASP A C 1
ATOM 4072 O O . ASP A 1 501 ? 7.014 -18.233 -2.825 1.00 76.62 501 ASP A O 1
ATOM 4076 N N . THR A 1 502 ? 8.970 -17.122 -2.892 1.00 73.56 502 THR A N 1
ATOM 4077 C CA . THR A 1 502 ? 8.926 -16.655 -1.502 1.00 73.56 502 THR A CA 1
ATOM 4078 C C . THR A 1 502 ? 7.652 -15.858 -1.213 1.00 73.56 502 THR A C 1
ATOM 4080 O O . THR A 1 502 ? 6.990 -16.059 -0.187 1.00 73.56 502 THR A O 1
ATOM 4083 N N . ARG A 1 503 ? 7.280 -14.944 -2.117 1.00 77.81 503 ARG A N 1
ATOM 4084 C CA . ARG A 1 503 ? 6.060 -14.142 -1.988 1.00 77.81 503 ARG A CA 1
ATOM 4085 C C . ARG A 1 503 ? 4.825 -15.033 -1.933 1.00 77.81 503 ARG A C 1
ATOM 4087 O O . ARG A 1 503 ? 3.953 -14.813 -1.095 1.00 77.81 503 ARG A O 1
ATOM 4094 N N . TRP A 1 504 ? 4.755 -16.063 -2.772 1.00 84.19 504 TRP A N 1
ATOM 4095 C CA . TRP A 1 504 ? 3.619 -16.985 -2.779 1.00 84.19 504 TRP A CA 1
ATOM 4096 C C . TRP A 1 504 ? 3.539 -17.843 -1.524 1.00 84.19 504 TRP A C 1
ATOM 4098 O O . TRP A 1 504 ? 2.451 -18.008 -0.969 1.00 84.19 504 TRP A O 1
ATOM 4108 N N . GLU A 1 505 ? 4.667 -18.342 -1.028 1.00 88.06 505 GLU A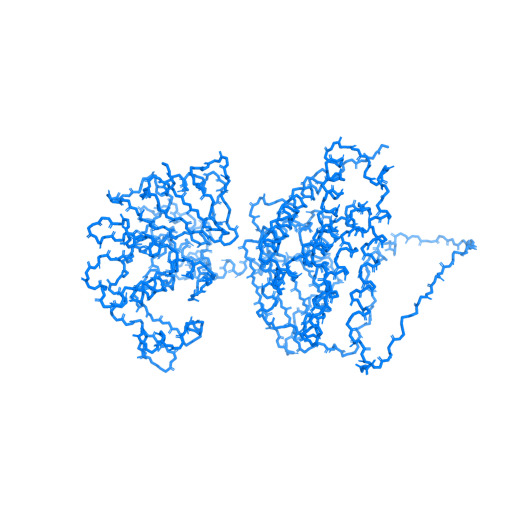 N 1
ATOM 4109 C CA . GLU A 1 505 ? 4.705 -19.043 0.255 1.00 88.06 505 GLU A CA 1
ATOM 4110 C C . GLU A 1 505 ? 4.219 -18.146 1.399 1.00 88.06 505 GLU A C 1
ATOM 4112 O O . GLU A 1 505 ? 3.428 -18.576 2.243 1.00 88.06 505 GLU A O 1
ATOM 4117 N N . LEU A 1 506 ? 4.633 -16.877 1.408 1.00 89.25 506 LEU A N 1
ATOM 4118 C CA . LEU A 1 506 ? 4.181 -15.899 2.392 1.00 89.25 506 LEU A CA 1
ATOM 4119 C C . LEU A 1 506 ? 2.673 -15.630 2.300 1.00 89.25 506 LEU A C 1
ATOM 4121 O O . LEU A 1 506 ? 1.983 -15.654 3.321 1.00 89.25 506 LEU A O 1
ATOM 4125 N N . VAL A 1 507 ? 2.144 -15.432 1.094 1.00 92.62 507 VAL A N 1
ATOM 4126 C CA . VAL A 1 507 ? 0.709 -15.201 0.866 1.00 92.62 507 VAL A CA 1
ATOM 4127 C C . VAL A 1 507 ? -0.124 -16.406 1.304 1.00 92.62 507 VAL A C 1
ATOM 4129 O O . VAL A 1 507 ? -1.170 -16.229 1.928 1.00 92.62 507 VAL A O 1
ATOM 4132 N N . ASN A 1 508 ? 0.350 -17.631 1.065 1.00 91.88 508 ASN A N 1
ATOM 4133 C CA . ASN A 1 508 ? -0.316 -18.841 1.552 1.00 91.88 508 ASN A CA 1
ATOM 4134 C C . ASN A 1 508 ? -0.298 -18.926 3.086 1.00 91.88 508 ASN A C 1
ATOM 4136 O O . ASN A 1 508 ? -1.332 -19.200 3.697 1.00 91.88 508 ASN A O 1
ATOM 4140 N N . LYS A 1 509 ? 0.826 -18.579 3.731 1.00 93.88 509 LYS A N 1
ATOM 4141 C CA . LYS A 1 509 ? 0.887 -18.456 5.198 1.00 93.88 509 LYS A CA 1
ATOM 4142 C C . LYS A 1 509 ? -0.105 -17.412 5.721 1.00 93.88 509 LYS A C 1
ATOM 4144 O O . LYS A 1 509 ? -0.772 -17.661 6.725 1.00 93.88 509 LYS A O 1
ATOM 4149 N N . PHE A 1 510 ? -0.257 -16.266 5.052 1.00 95.75 510 PHE A N 1
ATOM 4150 C CA . PHE A 1 510 ? -1.290 -15.287 5.409 1.00 95.75 510 PHE A CA 1
ATOM 4151 C C . PHE A 1 510 ? -2.695 -15.857 5.249 1.00 95.75 510 PHE A C 1
ATOM 4153 O O . PHE A 1 510 ? -3.504 -15.714 6.165 1.00 95.75 510 PHE A O 1
ATOM 4160 N N . TYR A 1 511 ? -2.973 -16.549 4.142 1.00 95.06 511 TYR A N 1
ATOM 4161 C CA . TYR A 1 511 ? -4.264 -17.192 3.913 1.00 95.06 511 TYR A CA 1
ATOM 4162 C C . TYR A 1 511 ? -4.632 -18.124 5.069 1.00 95.06 511 TYR A C 1
ATOM 4164 O O . TYR A 1 511 ? -5.730 -18.022 5.619 1.00 95.06 511 TYR A O 1
ATOM 4172 N N . ASP A 1 512 ? -3.713 -18.986 5.500 1.00 93.62 512 ASP A N 1
ATOM 4173 C CA . ASP A 1 512 ? -3.944 -19.936 6.593 1.00 93.62 512 ASP A CA 1
ATOM 4174 C C . ASP A 1 512 ? -4.173 -19.248 7.941 1.00 93.62 512 ASP A C 1
ATOM 4176 O O . ASP A 1 512 ? -5.037 -19.664 8.727 1.00 93.62 512 ASP A O 1
ATOM 4180 N N . MET A 1 513 ? -3.457 -18.148 8.173 1.00 95.19 513 MET A N 1
ATOM 4181 C CA . MET A 1 513 ? -3.548 -17.346 9.388 1.00 95.19 513 MET A CA 1
ATOM 4182 C C . MET A 1 513 ? -4.716 -16.364 9.400 1.00 95.19 513 MET A C 1
ATOM 4184 O O . MET A 1 513 ? -4.875 -15.652 10.387 1.00 95.19 513 MET A O 1
ATOM 4188 N N . MET A 1 514 ? -5.561 -16.340 8.369 1.00 95.88 514 MET A N 1
ATOM 4189 C CA . MET A 1 514 ? -6.737 -15.476 8.310 1.00 95.88 514 MET A CA 1
ATOM 4190 C C . MET A 1 514 ? -8.049 -16.214 8.580 1.00 95.88 514 MET A C 1
ATOM 4192 O O . MET A 1 514 ? -8.265 -17.355 8.147 1.00 95.88 514 MET A O 1
ATOM 4196 N N . GLU A 1 515 ? -8.941 -15.525 9.292 1.00 95.62 515 GLU A N 1
ATOM 4197 C CA . GLU A 1 515 ? -10.332 -15.929 9.491 1.00 95.62 515 GLU A CA 1
ATOM 4198 C C . GLU A 1 515 ? -11.117 -15.864 8.175 1.00 95.62 515 GLU A C 1
ATOM 4200 O O . GLU A 1 515 ? -10.796 -15.098 7.260 1.00 95.62 515 GLU A O 1
ATOM 4205 N N . TYR A 1 516 ? -12.186 -16.656 8.085 1.00 94.50 516 TYR A N 1
ATOM 4206 C CA . TYR A 1 516 ? -13.109 -16.560 6.959 1.00 94.50 516 TYR A CA 1
ATOM 4207 C C . TYR A 1 516 ? -13.803 -15.200 6.922 1.00 94.50 516 TYR A C 1
ATOM 4209 O O . TYR A 1 516 ? -14.249 -14.665 7.934 1.00 94.50 516 TYR A O 1
ATOM 4217 N N . GLY A 1 517 ? -13.882 -14.633 5.725 1.00 94.69 517 GLY A N 1
ATOM 4218 C CA . GLY A 1 517 ? -14.330 -13.272 5.485 1.00 94.69 517 GLY A CA 1
ATOM 4219 C C . GLY A 1 517 ? -13.285 -12.197 5.789 1.00 94.69 517 GLY A C 1
ATOM 4220 O O . GLY A 1 517 ? -13.626 -11.027 5.626 1.00 94.69 517 GLY A O 1
ATOM 4221 N N . GLY A 1 518 ? -12.069 -12.565 6.213 1.00 96.69 518 GLY A N 1
ATOM 4222 C CA . GLY A 1 518 ? -10.987 -11.633 6.529 1.00 96.69 518 GLY A CA 1
ATOM 4223 C C . GLY A 1 518 ? -10.364 -10.964 5.302 1.00 96.69 518 GLY A C 1
ATOM 4224 O O . GLY A 1 518 ? -10.461 -11.484 4.187 1.00 96.69 518 GLY A O 1
ATOM 4225 N N . TYR A 1 519 ? -9.706 -9.824 5.524 1.00 98.12 519 TYR A N 1
ATOM 4226 C CA . TYR A 1 519 ? -9.149 -8.957 4.478 1.00 98.12 519 TYR A CA 1
ATOM 4227 C C . TYR A 1 519 ? -7.620 -8.868 4.535 1.00 98.12 519 TYR A C 1
ATOM 4229 O O . TYR A 1 519 ? -7.039 -8.729 5.611 1.00 98.12 519 TYR A O 1
ATOM 4237 N N . LEU A 1 520 ? -6.983 -8.947 3.370 1.00 98.12 520 LEU A N 1
ATOM 4238 C CA . LEU A 1 520 ? -5.550 -8.761 3.175 1.00 98.12 520 LEU A CA 1
ATOM 4239 C C . LEU A 1 520 ? -5.330 -7.473 2.378 1.00 98.12 520 LEU A C 1
ATOM 4241 O O . LEU A 1 520 ? -5.875 -7.330 1.284 1.00 98.12 520 LEU A O 1
ATOM 4245 N N . PHE A 1 521 ? -4.528 -6.569 2.928 1.00 97.25 521 PHE A N 1
ATOM 4246 C CA . PHE A 1 521 ? -4.098 -5.324 2.296 1.00 97.25 521 PHE A CA 1
ATOM 4247 C C . PHE A 1 521 ? -2.613 -5.424 1.949 1.00 97.25 521 PHE A C 1
ATOM 4249 O O . PHE A 1 521 ? -1.803 -5.749 2.822 1.00 97.25 521 PHE A O 1
ATOM 4256 N N . ILE A 1 522 ? -2.264 -5.134 0.698 1.00 89.31 522 ILE A N 1
ATOM 4257 C CA . ILE A 1 522 ? -0.884 -5.127 0.183 1.00 89.31 522 ILE A CA 1
ATOM 4258 C C . ILE A 1 522 ? -0.586 -3.771 -0.471 1.00 89.31 522 ILE A C 1
ATOM 4260 O O . ILE A 1 522 ? -1.484 -2.944 -0.576 1.00 89.31 522 ILE A O 1
ATOM 4264 N N . GLY A 1 523 ? 0.665 -3.470 -0.807 1.00 73.06 523 GLY A N 1
ATOM 4265 C CA . GLY A 1 523 ? 1.042 -2.189 -1.415 1.00 73.06 523 GLY A CA 1
ATOM 4266 C C . GLY A 1 523 ? 0.541 -2.073 -2.857 1.00 73.06 523 GLY A C 1
ATOM 4267 O O . GLY A 1 523 ? 0.294 -3.083 -3.506 1.00 73.06 523 GLY A O 1
ATOM 4268 N N . HIS A 1 524 ? 0.412 -0.856 -3.395 1.00 61.62 524 HIS A N 1
ATOM 4269 C CA . HIS A 1 524 ? -0.128 -0.675 -4.758 1.00 61.62 524 HIS A CA 1
ATOM 4270 C C . HIS A 1 524 ? 0.775 -1.245 -5.862 1.00 61.62 524 HIS A C 1
ATOM 4272 O O . HIS A 1 524 ? 0.278 -1.648 -6.907 1.00 61.62 524 HIS A O 1
ATOM 4278 N N . SER A 1 525 ? 2.085 -1.323 -5.616 1.00 55.06 525 SER A N 1
ATOM 4279 C CA . SER A 1 525 ? 3.050 -1.979 -6.507 1.00 55.06 525 SER A CA 1
ATOM 4280 C C . SER A 1 525 ? 3.055 -3.508 -6.375 1.00 55.06 525 SER A C 1
ATOM 4282 O O . SER A 1 525 ? 3.774 -4.190 -7.099 1.00 55.06 525 SER A O 1
ATOM 4284 N N . GLU A 1 526 ? 2.280 -4.069 -5.443 1.00 63.44 526 GLU A N 1
ATOM 4285 C CA . GLU A 1 526 ? 2.231 -5.500 -5.161 1.00 63.44 526 GLU A CA 1
ATOM 4286 C C . GLU A 1 526 ? 0.939 -6.100 -5.733 1.00 63.44 526 GLU A C 1
ATOM 4288 O O . GLU A 1 526 ? -0.164 -5.597 -5.517 1.00 63.44 526 GLU A O 1
ATOM 4293 N N . THR A 1 527 ? 1.057 -7.225 -6.438 1.00 70.44 527 THR A N 1
ATOM 4294 C CA . THR A 1 527 ? -0.087 -7.935 -7.025 1.00 70.44 527 THR A CA 1
ATOM 4295 C C . THR A 1 527 ? -0.085 -9.406 -6.629 1.00 70.44 527 THR A C 1
ATOM 4297 O O . THR A 1 527 ? 0.965 -10.029 -6.448 1.00 70.44 527 THR A O 1
ATOM 4300 N N . LEU A 1 528 ? -1.284 -9.976 -6.466 1.00 78.75 528 LEU A N 1
ATOM 4301 C CA . LEU A 1 528 ? -1.455 -11.407 -6.233 1.00 78.75 528 LEU A CA 1
ATOM 4302 C C . LEU A 1 528 ? -1.930 -12.089 -7.508 1.00 78.75 528 LEU A C 1
ATOM 4304 O O . LEU A 1 528 ? -2.924 -11.687 -8.111 1.00 78.75 528 LEU A O 1
ATOM 4308 N N . ASN A 1 529 ? -1.255 -13.171 -7.889 1.00 71.69 529 ASN A N 1
ATOM 4309 C CA . ASN A 1 529 ? -1.686 -13.970 -9.023 1.00 71.69 529 ASN A CA 1
ATOM 4310 C C . ASN A 1 529 ? -2.968 -14.741 -8.658 1.00 71.69 529 ASN A C 1
ATOM 4312 O O . ASN A 1 529 ? -2.951 -15.621 -7.790 1.00 71.69 529 ASN A O 1
ATOM 4316 N N . LYS A 1 530 ? -4.076 -14.437 -9.346 1.00 69.44 530 LYS A N 1
ATOM 4317 C CA . LYS A 1 530 ? -5.393 -15.063 -9.119 1.00 69.44 530 LYS A CA 1
ATOM 4318 C C . LYS A 1 530 ? -5.358 -16.595 -9.232 1.00 69.44 530 LYS A C 1
ATOM 4320 O O . LYS A 1 530 ? -6.097 -17.264 -8.523 1.00 69.44 530 LYS A O 1
ATOM 4325 N N . ASN A 1 531 ? -4.466 -17.159 -10.049 1.00 71.94 531 ASN A N 1
ATOM 4326 C CA . ASN A 1 531 ? -4.369 -18.606 -10.270 1.00 71.94 531 ASN A CA 1
ATOM 4327 C C . ASN A 1 531 ? -3.556 -19.344 -9.192 1.00 71.94 531 ASN A C 1
ATOM 4329 O O . ASN A 1 531 ? -3.553 -20.574 -9.169 1.00 71.94 531 ASN A O 1
ATOM 4333 N N . ARG A 1 532 ? -2.847 -18.622 -8.311 1.00 74.38 532 ARG A N 1
ATOM 4334 C CA . ARG A 1 532 ? -1.970 -19.217 -7.283 1.00 74.38 532 ARG A CA 1
ATOM 4335 C C . ARG A 1 532 ? -2.423 -18.947 -5.847 1.00 74.38 532 ARG A C 1
ATOM 4337 O O . ARG A 1 532 ? -1.765 -19.424 -4.928 1.00 74.38 532 ARG A O 1
ATOM 4344 N N . THR A 1 533 ? -3.515 -18.211 -5.634 1.00 82.38 533 THR A N 1
ATOM 4345 C CA . THR A 1 533 ? -3.987 -17.855 -4.285 1.00 82.38 533 THR A CA 1
ATOM 4346 C C . THR A 1 533 ? -5.461 -18.202 -4.095 1.00 82.38 533 THR A C 1
ATOM 4348 O O . THR A 1 533 ? -6.251 -18.119 -5.028 1.00 82.38 533 THR A O 1
ATOM 4351 N N . GLY A 1 534 ? -5.851 -18.568 -2.869 1.00 86.75 534 GLY A N 1
ATOM 4352 C CA . GLY A 1 534 ? -7.266 -18.742 -2.507 1.00 86.75 534 GLY A CA 1
ATOM 4353 C C . GLY A 1 534 ? -8.005 -17.421 -2.260 1.00 86.75 534 GLY A C 1
ATOM 4354 O O . GLY A 1 534 ? -9.191 -17.412 -1.930 1.00 86.75 534 GLY A O 1
ATOM 4355 N N . PHE A 1 535 ? -7.304 -16.292 -2.355 1.00 93.44 535 PHE A N 1
ATOM 4356 C CA . PHE A 1 535 ? -7.865 -14.979 -2.094 1.00 93.44 535 PHE A CA 1
ATOM 4357 C C . PHE A 1 535 ? -8.743 -14.507 -3.256 1.00 93.44 535 PHE A C 1
ATOM 4359 O O . PHE A 1 535 ? -8.397 -14.631 -4.425 1.00 93.44 535 PHE A O 1
ATOM 4366 N N . THR A 1 536 ? -9.876 -13.898 -2.923 1.00 92.69 536 THR A N 1
ATOM 4367 C CA . THR A 1 536 ? -10.730 -13.198 -3.884 1.00 92.69 536 THR A CA 1
ATOM 4368 C C . THR A 1 536 ? -10.349 -11.728 -3.930 1.00 92.69 536 THR A C 1
ATOM 4370 O O . THR A 1 536 ? -10.260 -11.076 -2.891 1.00 92.69 536 THR A O 1
ATOM 4373 N N . TYR A 1 537 ? -10.129 -11.204 -5.131 1.00 91.81 537 TYR A N 1
ATOM 4374 C CA . TYR A 1 537 ? -9.890 -9.781 -5.360 1.00 91.81 537 TYR A CA 1
ATOM 4375 C C . TYR A 1 537 ? -11.121 -8.944 -4.978 1.00 91.81 537 TYR A C 1
ATOM 4377 O O . TYR A 1 537 ? -12.245 -9.339 -5.289 1.00 91.81 537 TYR A O 1
ATOM 4385 N N . ILE A 1 538 ? -10.915 -7.805 -4.308 1.00 90.56 538 ILE A N 1
ATOM 4386 C CA . ILE A 1 538 ? -11.992 -6.889 -3.893 1.00 90.56 538 ILE A CA 1
ATOM 4387 C C . ILE A 1 538 ? -11.855 -5.521 -4.558 1.00 90.56 538 ILE A C 1
ATOM 4389 O O . ILE A 1 538 ? -12.822 -5.015 -5.113 1.00 90.56 538 ILE A O 1
ATOM 4393 N N . MET A 1 539 ? -10.671 -4.925 -4.468 1.00 86.00 539 MET A N 1
ATOM 4394 C CA . MET A 1 539 ? -10.308 -3.643 -5.077 1.00 86.00 539 MET A CA 1
ATOM 4395 C C . MET A 1 539 ? -8.774 -3.588 -5.198 1.00 86.00 539 MET A C 1
ATOM 4397 O O . MET A 1 539 ? -8.115 -4.496 -4.672 1.00 86.00 539 MET A O 1
ATOM 4401 N N . PRO A 1 540 ? -8.179 -2.568 -5.844 1.00 80.25 540 PRO A N 1
ATOM 4402 C CA . PRO A 1 540 ? -6.734 -2.511 -6.029 1.00 80.25 540 PRO A CA 1
ATOM 4403 C C . PRO A 1 540 ? -5.969 -2.732 -4.719 1.00 80.25 540 PRO A C 1
ATOM 4405 O O . PRO A 1 540 ? -6.197 -2.053 -3.714 1.00 80.25 540 PRO A O 1
ATOM 4408 N N . ALA A 1 541 ? -5.091 -3.738 -4.737 1.00 85.19 541 ALA A N 1
ATOM 4409 C CA . ALA A 1 541 ? -4.269 -4.167 -3.608 1.00 85.19 541 ALA A CA 1
ATOM 4410 C C . ALA A 1 541 ? -5.036 -4.588 -2.325 1.00 85.19 541 ALA A C 1
ATOM 4412 O O . ALA A 1 541 ? -4.456 -4.650 -1.238 1.00 85.19 541 ALA A O 1
ATOM 4413 N N . VAL A 1 542 ? -6.323 -4.948 -2.441 1.00 93.44 542 VAL A N 1
ATOM 4414 C CA . VAL A 1 542 ? -7.138 -5.497 -1.344 1.00 93.44 542 VAL A CA 1
ATOM 4415 C C . VAL A 1 542 ? -7.829 -6.791 -1.758 1.00 93.44 542 VAL A C 1
ATOM 4417 O O . VAL A 1 542 ? -8.535 -6.870 -2.767 1.00 93.44 542 VAL A O 1
ATOM 4420 N N . TYR A 1 543 ? -7.680 -7.807 -0.914 1.00 95.62 543 TYR A N 1
ATOM 4421 C CA . TYR A 1 543 ? -8.165 -9.156 -1.165 1.00 95.62 543 TYR A CA 1
ATOM 4422 C C . TYR A 1 543 ? -8.908 -9.714 0.045 1.00 95.62 543 TYR A C 1
ATOM 4424 O O . TYR A 1 543 ? -8.727 -9.260 1.175 1.00 95.62 543 TYR A O 1
ATOM 4432 N N . ARG A 1 544 ? -9.749 -10.725 -0.173 1.00 96.25 544 ARG A N 1
ATOM 4433 C CA . ARG A 1 544 ? -10.585 -11.323 0.867 1.00 96.25 544 ARG A CA 1
ATOM 4434 C C . ARG A 1 544 ? -10.556 -12.839 0.828 1.00 96.25 544 ARG A C 1
ATOM 4436 O O . ARG A 1 544 ? -10.639 -13.451 -0.233 1.00 96.25 544 ARG A O 1
ATOM 4443 N N . LYS A 1 545 ? -10.501 -13.451 2.006 1.00 95.75 545 LYS A N 1
ATOM 4444 C CA . LYS A 1 545 ? -10.655 -14.895 2.172 1.00 95.75 545 LYS A CA 1
ATOM 4445 C C . LYS A 1 545 ? -12.137 -15.241 2.267 1.00 95.75 545 LYS A C 1
ATOM 4447 O O . LYS A 1 545 ? -12.774 -14.904 3.258 1.00 95.75 545 LYS A O 1
ATOM 4452 N N . VAL A 1 546 ? -12.700 -15.892 1.254 1.00 87.88 546 VAL A N 1
ATOM 4453 C CA . VAL A 1 546 ? -14.147 -16.190 1.188 1.00 87.88 546 VAL A CA 1
ATOM 4454 C C . VAL A 1 546 ? -14.494 -17.666 1.428 1.00 87.88 546 VAL A C 1
ATOM 4456 O O . VAL A 1 546 ? -15.664 -17.962 1.675 1.00 87.88 546 VAL A O 1
ATOM 4459 N N . HIS A 1 547 ? -13.508 -18.573 1.398 1.00 69.00 547 HIS A N 1
ATOM 4460 C CA . HIS A 1 547 ? -13.705 -20.030 1.440 1.00 69.00 547 HIS A CA 1
ATOM 4461 C C . HIS A 1 547 ? -12.733 -20.760 2.342 1.00 69.00 547 HIS A C 1
ATOM 4463 O O . HIS A 1 547 ? -11.523 -20.425 2.299 1.00 69.00 547 HIS A O 1
#

Sequence (547 aa):
MFDYTNEPMLEMFVFETEQLLEQLEQLIIESEQSEQISKDTINEIFRIMHTIKGSSSMMRFDGIAEIAHSAEELFLVLREGESRLKSKKNEIDFSEISDLILASIDVIKAEVERITAGETPDHDVDTAPLIDKIKDHVRQVKASIDFQKEDEAIPYSTEKKQEHADEKSGDMAGAEKALAACGFTDTLPEVTKYKKRYKAVIFFEMGCEMESVRSYMLIHSLQDIAADIRYLPGNIADGAGEEIIRRDGFQIWFSSDYTYEEMYNFFSQTIFLRSIELFEIDEHVESEHPKTDDTFIPDTSESVEMKMGRLHNVLMQNNFKDFSEYLDHIMSDTTGYAVMTLVDRITTNHTFFMRETAHFSFFKDTVLPYLKKTAADKDLRIWSAGCSTGEEPYTLAMIIDEFFGKEKPLWDTKILATDISTRALAEAKKGIYSSEAIASVPGIWKLEYFNKHDSTNYIIDNKIKNEVIFRKFNLMENSFPFRNKFHVIFCRNVMIYFDSDTRWELVNKFYDMMEYGGYLFIGHSETLNKNRTGFTYIMPAVYRKVH